Protein 5LKB (pdb70)

Secondary structure (DSSP, 8-state):
----PPPPS-B----TT-SS----TTSEEEEE-TT-HHHHHHHHHHHHTT-TTTSEEEE--S---TT--B----HHHHTSTTTT----TT--TT---BTTTB---TTT--SBHHHHHHHH-TT--S--PSPEEEETTTTEEEE--HHHHHHHHHSGGGGGGS-HHHHH--SS-TTTHHHHHHHHHHHIIIIITHHHHHHT--SHHHHHHHHHHHHHHHHHHHHHHHHHHHHHHHHH-TT-HHHHHTT--SSTTS--HHHHHHHHHHHHIIIIIHHHS---SS-HHHH-HHHHHHHHHHHHH-HHHHTT--HHHHHHHHHHH-TTTSTT------SSSSS-----/----PPPPS-B----TT-SS----TTSEEEEE-SS-HHHHHHHHHHHHTT-TTTSEEEE--S--BTTB-B----TTTTSTTTT-------TT--TT---BTTTB---TTT--SBHHHHHHHH-TT--S--PSPEEEETTTTEEEE--HHHHHHHHHSSTTGGGS-HHHHH--SS-GGGHHHHHHHHHHHIIIIITHHHHHHT-SSHHHHHHHHHHHHHHHHHHHHHHHHHHHHHHHHH-TT-HHHHHTT--SSTTS--HHHHHHHHHHHHIIIIIHHHS---SS-HHHH-HHHHHHHHHHHHH-HHHHTT--HHHHHHHHHHH-TTTSTT------SSSSS---

Radius of gyration: 29.5 Å; Cα contacts (8 Å, |Δi|>4): 1293; chains: 2; bounding box: 71×53×91 Å

InterPro domains:
  IPR004045 Glutathione S-transferase, N-terminal [PF13409] (45-183)
  IPR010987 Glutathione S-transferase, C-terminal-like [PS50405] (201-353)
  IPR016639 Glutathione S-transferase Omega/GSH [PIRSF015753] (3-369)
  IPR016639 Glutathione S-transferase Omega/GSH [PTHR32419] (2-366)
  IPR036249 Thioredoxin-like superfamily [SSF52833] (29-183)
  IPR036282 Glutathione S-transferase, C-terminal domain superfamily [SSF47616] (194-352)
  IPR047047 Glutathione S-transferases Omega-like, C-terminal [cd03190] (201-363)

GO terms:
  GO:0005737 cytoplasm (C, IDA)
  GO:0004364 glutathione transferase activity (F, IDA)
  GO:0006749 glutathione metabolic process (P, IDA)
  GO:0005737 cytoplasm (C, HDA)
  GO:0045174 glutathione dehydrogenase (ascorbate) activity (F, EXP)

Solvent-accessible surface area: 28606 Å² total; per-residue (Å²): 60,71,47,190,79,55,122,18,65,28,107,88,68,6,27,126,161,20,106,96,20,88,13,30,118,60,21,1,12,0,0,0,0,1,0,11,3,28,0,0,4,0,0,0,1,0,16,30,7,20,4,31,56,2,0,2,1,1,0,0,0,1,26,40,50,179,149,10,18,36,12,20,140,161,112,144,63,66,60,50,42,8,1,11,17,203,106,17,6,135,25,114,51,99,16,138,100,91,11,37,1,0,6,48,2,33,62,67,52,53,125,51,0,13,48,0,0,103,103,24,51,92,148,15,110,42,158,46,37,9,2,0,0,0,0,41,124,61,58,33,5,1,0,5,36,5,30,49,0,2,70,9,2,19,47,86,11,4,29,103,62,26,107,112,122,66,94,180,47,65,4,17,21,91,165,23,94,99,92,0,55,96,12,8,68,68,2,65,71,2,0,3,9,0,0,17,40,2,9,55,6,71,124,17,86,38,2,14,71,33,0,64,42,0,7,91,22,0,79,94,0,24,125,54,0,37,63,48,22,62,161,15,82,88,126,53,31,104,177,46,46,153,114,0,13,45,36,0,4,4,8,26,89,70,27,0,4,1,0,1,21,0,0,2,2,5,3,0,0,11,9,2,0,28,19,2,0,22,0,9,22,36,22,4,28,46,31,12,85,50,0,12,18,1,2,31,5,0,22,78,92,59,96,12,0,76,118,1,16,26,22,80,4,0,4,1,11,1,4,21,17,29,90,161,24,8,41,67,19,10,2,5,20,0,21,101,64,45,20,80,79,36,152,150,55,71,50,186,72,61,116,18,64,29,104,85,65,4,29,129,147,23,110,88,18,91,17,30,126,57,20,1,10,0,0,0,0,1,0,11,3,26,0,0,4,0,0,0,2,0,16,29,6,24,2,29,61,3,0,1,1,1,0,0,0,1,25,52,37,150,130,12,18,36,9,14,140,139,150,80,84,52,24,39,4,1,4,6,133,80,44,255,113,19,14,138,26,148,52,90,17,129,76,115,23,35,0,0,6,53,2,33,61,68,49,54,120,51,0,14,48,0,0,100,103,24,50,101,154,15,113,43,180,50,45,10,2,0,0,0,0,41,118,62,56,31,4,0,1,4,36,5,31,54,0,2,77,10,2,20,45,82,9,3,36,111,61,22,86,112,107,59,94,167,46,66,4,17,13,81,153,21,85,115,92,0,56,91,8,8,68,53,1,64,73,3,0,3,10,0,0,17,41,2,10,58,4,88,106,15,61,34,2,16,72,32,0,65,41,0,8,93,20,0,78,94,0,24,126,54,0,29,52,52,18,59,126,15,93,92,130,68,33,78,178,56,94,157,124,0,14,46,40,0,3,4,6,21,82,74,26,0,4,1,0,0,23,0,0,1,1,6,3,0,0,11,7,3,0,29,19,1,0,20,0,8,23,36,21,4,28,45,31,11,84,52,0,14,14,0,2,39,4,0,24,79,86,59,96,10,0,78,112,1,13,7,20,46,3,0,5,0,12,1,3,21,16,28,90,130,22,8,41,75,17,11,3,5,20,1,21,102,64,44,19,80,93,89

Organism: Saccharomyces cerevisiae (strain ATCC 204508 / S288c) (NCBI:txid559292)

Nearest PDB structures (foldseek):
  5lkb-assembly1_A  TM=1.003E+00  e=1.007E-66  Saccharomyces cerevisiae S288C
  5lkd-assembly1_A  TM=9.996E-01  e=3.266E-63  Saccharomyces cerevisiae S288C
  5lkb-assembly1_B  TM=9.990E-01  e=5.357E-63  Saccharomyces cerevisiae S288C
  5lkd-assembly1_B  TM=9.986E-01  e=3.136E-61  Saccharomyces cerevisiae S288C
  3ppu-assembly1_A  TM=9.639E-01  e=4.263E-34  Phanerodontia chrysosporium

CATH classification: 1.20.1050.10

B-factor: mean 24.26, std 9.29, range [8.03, 75.11]

Structure (mmCIF, N/CA/C/O backbone):
data_5LKB
#
_entry.id   5LKB
#
_cell.length_a   55.510
_cell.length_b   82.960
_cell.length_c   80.650
_cell.angle_alpha   90.00
_cell.angle_beta   95.13
_cell.angle_gamma   90.00
#
_symmetry.space_group_name_H-M   'P 1 21 1'
#
loop_
_entity.id
_entity.type
_entity.pdbx_description
1 polymer 'Glutathione S-transferase omega-like 2'
2 non-polymer GLYCEROL
3 water water
#
loop_
_atom_site.group_PDB
_atom_site.id
_atom_site.type_symbol
_atom_site.label_atom_id
_atom_site.label_alt_id
_atom_site.label_comp_id
_atom_site.label_asym_id
_atom_site.label_entity_id
_atom_site.label_seq_id
_atom_site.pdbx_PDB_ins_code
_atom_site.Cartn_x
_atom_site.Cartn_y
_atom_site.Cartn_z
_atom_site.occupancy
_atom_site.B_iso_or_equiv
_atom_site.auth_seq_id
_atom_site.auth_comp_id
_atom_site.auth_asym_id
_atom_site.auth_atom_id
_atom_site.pdbx_PDB_model_num
ATOM 1 N N . GLY A 1 11 ? 14.987 46.394 52.471 1.00 30.42 11 GLY A N 1
ATOM 2 C CA . GLY A 1 11 ? 15.993 46.981 53.365 1.00 30.03 11 GLY A CA 1
ATOM 3 C C . GLY A 1 11 ? 17.394 46.389 53.224 1.00 28.90 11 GLY A C 1
ATOM 4 O O . GLY A 1 11 ? 18.235 46.487 54.130 1.00 25.18 11 GLY A O 1
ATOM 7 N N . ALA A 1 12 ? 17.676 45.767 52.090 1.00 24.81 12 ALA A N 1
ATOM 8 C CA . ALA A 1 12 ? 18.978 45.183 51.831 1.00 23.93 12 ALA A CA 1
ATOM 9 C C . ALA A 1 12 ? 19.878 46.156 51.064 1.00 25.86 12 ALA A C 1
ATOM 10 O O . ALA A 1 12 ? 19.417 47.021 50.307 1.00 26.73 12 ALA A O 1
ATOM 17 N N . PHE A 1 13 ? 21.180 46.017 51.301 1.00 20.20 13 PHE A N 1
ATOM 18 C CA . PHE A 1 13 ? 22.204 46.815 50.639 1.00 25.00 13 PHE A CA 1
ATOM 19 C C . PHE A 1 13 ? 22.688 46.072 49.406 1.00 20.54 13 PHE A C 1
ATOM 20 O O . PHE A 1 13 ? 23.120 44.909 49.498 1.00 19.17 13 PHE A O 1
ATOM 37 N N . LYS A 1 14 ? 22.595 46.742 48.243 1.00 20.36 14 LYS A N 1
ATOM 38 C CA . LYS A 1 14 ? 22.965 46.155 46.945 1.00 24.56 14 LYS A CA 1
ATOM 39 C C . LYS A 1 14 ? 24.097 47.014 46.391 1.00 21.57 14 LYS A C 1
ATOM 40 O O . LYS A 1 14 ? 23.865 48.109 45.879 1.00 25.48 14 LYS A O 1
ATOM 59 N N . ARG A 1 15 ? 25.330 46.545 46.559 1.00 20.64 15 ARG A N 1
ATOM 60 C CA . ARG A 1 15 ? 26.483 47.289 46.083 1.00 20.57 15 ARG A CA 1
ATOM 61 C C . ARG A 1 15 ? 26.383 47.414 44.556 1.00 21.81 15 ARG A C 1
ATOM 62 O O . ARG A 1 15 ? 26.113 46.428 43.868 1.00 22.33 15 ARG A O 1
ATOM 83 N N . GLN A 1 16 ? 26.617 48.625 44.062 1.00 20.55 16 GLN A N 1
ATOM 84 C CA . GLN A 1 16 ? 26.624 48.865 42.613 1.00 21.47 16 GLN A CA 1
ATOM 85 C C . GLN A 1 16 ? 27.819 48.195 41.950 1.00 24.50 16 GLN A C 1
ATOM 86 O O . GLN A 1 16 ? 28.895 48.052 42.531 1.00 21.37 16 GLN A O 1
ATOM 100 N N . VAL A 1 17 ? 27.652 47.816 40.680 1.00 21.00 17 VAL A N 1
ATOM 101 C CA . VAL A 1 17 ? 28.759 47.307 39.891 1.00 22.14 17 VAL A CA 1
ATOM 102 C C . VAL A 1 17 ? 29.595 48.500 39.450 1.00 19.33 17 VAL A C 1
ATOM 103 O O . VAL A 1 17 ? 29.067 49.532 38.999 1.00 25.77 17 VAL A O 1
ATOM 116 N N . SER A 1 18 ? 30.916 48.371 39.588 1.00 17.71 18 SER A N 1
ATOM 117 C CA A SER A 1 18 ? 31.808 49.431 39.146 0.60 20.33 18 SER A CA 1
ATOM 118 C CA B SER A 1 18 ? 31.814 49.427 39.147 0.40 20.35 18 SER A CA 1
ATOM 119 C C . SER A 1 18 ? 31.820 49.534 37.623 1.00 19.40 18 SER A C 1
ATOM 120 O O . SER A 1 18 ? 31.851 48.523 36.913 1.00 24.53 18 SER A O 1
ATOM 135 N N . SER A 1 19 ? 31.879 50.777 37.151 1.00 19.78 19 SER A N 1
ATOM 136 C CA . SER A 1 19 ? 31.698 51.093 35.745 1.00 21.96 19 SER A CA 1
ATOM 137 C C . SER A 1 19 ? 32.984 51.163 34.957 1.00 22.61 19 SER A C 1
ATOM 138 O O . SER A 1 19 ? 32.919 50.999 33.737 1.00 23.37 19 SER A O 1
ATOM 146 N N . PHE A 1 20 ? 34.146 51.381 35.561 1.00 20.77 20 PHE A N 1
ATOM 147 C CA . PHE A 1 20 ? 35.388 51.592 34.819 1.00 15.96 20 PHE A CA 1
ATOM 148 C C . PHE A 1 20 ? 36.240 50.347 35.006 1.00 19.18 20 PHE A C 1
ATOM 149 O O . PHE A 1 20 ? 36.738 50.075 36.104 1.00 17.36 20 PHE A O 1
ATOM 166 N N . ARG A 1 21 ? 36.474 49.609 33.935 1.00 17.07 21 ARG A N 1
ATOM 167 C CA . ARG A 1 21 ? 36.991 48.268 34.041 1.00 15.09 21 ARG A CA 1
ATOM 168 C C . ARG A 1 21 ? 38.119 47.989 33.052 1.00 14.61 21 ARG A C 1
ATOM 169 O O . ARG A 1 21 ? 38.448 46.820 32.807 1.00 17.11 21 ARG A O 1
ATOM 190 N N . GLU A 1 22 ? 38.791 49.038 32.628 1.00 18.42 22 GLU A N 1
ATOM 191 C CA . GLU A 1 22 ? 39.885 48.889 31.665 1.00 20.29 22 GLU A CA 1
ATOM 192 C C . GLU A 1 22 ? 41.197 48.502 32.335 1.00 20.77 22 GLU A C 1
ATOM 193 O O . GLU A 1 22 ? 41.308 48.407 33.574 1.00 19.67 22 GLU A O 1
ATOM 205 N N . THR A 1 23 ? 42.210 48.232 31.527 1.00 18.17 23 THR A N 1
ATOM 206 C CA A THR A 1 23 ? 43.506 47.750 31.976 0.46 20.62 23 THR A CA 1
ATOM 207 C CA B THR A 1 23 ? 43.504 47.783 32.010 0.54 20.63 23 THR A CA 1
ATOM 208 C C . THR A 1 23 ? 44.596 48.631 31.381 1.00 20.55 23 THR A C 1
ATOM 209 O O . THR A 1 23 ? 44.322 49.527 30.585 1.00 19.77 23 THR A O 1
ATOM 230 N N . ILE A 1 24 ? 45.813 48.389 31.839 1.00 22.49 24 ILE A N 1
ATOM 231 C CA . ILE A 1 24 ? 47.019 49.087 31.397 1.00 23.57 24 ILE A CA 1
ATOM 232 C C . ILE A 1 24 ? 47.987 48.018 30.918 1.00 20.34 24 ILE A C 1
ATOM 233 O O . ILE A 1 24 ? 48.237 47.040 31.629 1.00 23.11 24 ILE A O 1
ATOM 249 N N . SER A 1 25 ? 48.505 48.152 29.673 1.00 21.52 25 SER A N 1
ATOM 250 C CA . SER A 1 25 ? 49.463 47.147 29.206 1.00 25.92 25 SER A CA 1
ATOM 251 C C . SER A 1 25 ? 50.236 47.725 28.033 1.00 22.35 25 SER A C 1
ATOM 252 O O . SER A 1 25 ? 49.838 48.733 27.455 1.00 22.87 25 SER A O 1
ATOM 260 N N . LYS A 1 26 ? 51.346 47.063 27.708 1.00 31.31 26 LYS A N 1
ATOM 261 C CA . LYS A 1 26 ? 52.198 47.502 26.603 1.00 30.14 26 LYS A CA 1
ATOM 262 C C . LYS A 1 26 ? 51.468 47.414 25.257 1.00 31.05 26 LYS A C 1
ATOM 263 O O . LYS A 1 26 ? 51.613 48.302 24.393 1.00 31.37 26 LYS A O 1
ATOM 282 N N . GLN A 1 27 ? 50.627 46.386 25.086 1.00 28.45 27 GLN A N 1
ATOM 283 C CA . GLN A 1 27 ? 49.864 46.212 23.842 1.00 35.13 27 GLN A CA 1
ATOM 284 C C . GLN A 1 27 ? 48.604 47.078 23.776 1.00 33.10 27 GLN A C 1
ATOM 285 O O . GLN A 1 27 ? 47.966 47.149 22.714 1.00 34.01 27 GLN A O 1
ATOM 299 N N . HIS A 1 28 ? 48.217 47.747 24.871 1.00 27.89 28 HIS A N 1
ATOM 300 C CA . HIS A 1 28 ? 46.960 48.468 24.882 1.00 24.55 28 HIS A CA 1
ATOM 301 C C . HIS A 1 28 ? 47.013 49.669 23.928 1.00 25.65 28 HIS A C 1
ATOM 302 O O . HIS A 1 28 ? 47.981 50.432 23.906 1.00 23.83 28 HIS A O 1
ATOM 316 N N . PRO A 1 29 ? 45.967 49.890 23.147 1.00 26.08 29 PRO A N 1
ATOM 317 C CA . PRO A 1 29 ? 45.979 51.036 22.219 1.00 26.34 29 PRO A CA 1
ATOM 318 C C . PRO A 1 29 ? 46.001 52.351 22.911 1.00 25.98 29 PRO A C 1
ATOM 319 O O . PRO A 1 29 ? 46.431 53.335 22.332 1.00 29.56 29 PRO A O 1
ATOM 330 N N . ILE A 1 30 ? 45.570 52.437 24.178 1.00 22.44 30 ILE A N 1
ATOM 331 C CA . ILE A 1 30 ? 45.329 53.725 24.802 1.00 22.14 30 ILE A CA 1
ATOM 332 C C . ILE A 1 30 ? 46.127 53.872 26.100 1.00 24.75 30 ILE A C 1
ATOM 333 O O . ILE A 1 30 ? 46.782 54.891 26.317 1.00 25.51 30 ILE A O 1
ATOM 349 N N . TYR A 1 31 ? 46.128 52.837 26.952 1.00 21.61 31 TYR A N 1
ATOM 350 C CA . TYR A 1 31 ? 46.641 52.980 28.321 1.00 20.29 31 TYR A CA 1
ATOM 351 C C . TYR A 1 31 ? 47.898 52.133 28.422 1.00 19.00 31 TYR A C 1
ATOM 352 O O . TYR A 1 31 ? 47.853 50.927 28.729 1.00 19.59 31 TYR A O 1
ATOM 370 N N . LYS A 1 32 ? 49.096 52.766 28.009 1.00 23.51 32 LYS A N 1
ATOM 371 C CA . LYS A 1 32 ? 50.310 52.011 28.090 1.00 20.09 32 LYS A CA 1
ATOM 372 C C . LYS A 1 32 ? 51.077 52.347 29.371 1.00 19.89 32 LYS A C 1
ATOM 373 O O . LYS A 1 32 ? 50.899 53.414 29.961 1.00 21.86 32 LYS A O 1
ATOM 392 N N . PRO A 1 33 ? 51.907 51.469 29.874 1.00 21.48 33 PRO A N 1
ATOM 393 C CA . PRO A 1 33 ? 52.572 51.781 31.136 1.00 22.27 33 PRO A CA 1
ATOM 394 C C . PRO A 1 33 ? 53.625 52.868 30.955 1.00 22.74 33 PRO A C 1
ATOM 395 O O . PRO A 1 33 ? 54.311 52.979 29.918 1.00 23.66 33 PRO A O 1
ATOM 406 N N . ALA A 1 34 ? 53.754 53.695 31.983 1.00 24.29 34 ALA A N 1
ATOM 407 C CA . ALA A 1 34 ? 54.787 54.715 32.080 1.00 20.73 34 ALA A CA 1
ATOM 408 C C . ALA A 1 34 ? 54.880 55.197 33.523 1.00 25.88 34 ALA A C 1
ATOM 409 O O . ALA A 1 34 ? 53.905 55.099 34.300 1.00 21.93 34 ALA A O 1
ATOM 416 N N . LYS A 1 35 ? 56.019 55.778 33.871 1.00 25.40 35 LYS A N 1
ATOM 417 C CA . LYS A 1 35 ? 56.129 56.553 35.101 1.00 25.48 35 LYS A CA 1
ATOM 418 C C . LYS A 1 35 ? 55.465 57.896 34.898 1.00 25.06 35 LYS A C 1
ATOM 419 O O . LYS A 1 35 ? 55.349 58.380 33.773 1.00 28.22 35 LYS A O 1
ATOM 438 N N . GLY A 1 36 ? 54.971 58.481 35.993 1.00 23.32 36 GLY A N 1
ATOM 439 C CA . GLY A 1 36 ? 54.432 59.811 35.922 1.00 23.32 36 GLY A CA 1
ATOM 440 C C . GLY A 1 36 ? 53.123 59.996 35.198 1.00 26.22 36 GLY A C 1
ATOM 441 O O . GLY A 1 36 ? 52.740 61.139 34.924 1.00 31.78 36 GLY A O 1
ATOM 445 N N . ARG A 1 37 ? 52.425 58.928 34.846 1.00 24.38 37 ARG A N 1
ATOM 446 C CA . ARG A 1 37 ? 51.233 59.043 34.016 1.00 22.49 37 ARG A CA 1
ATOM 447 C C . ARG A 1 37 ? 49.947 58.731 34.785 1.00 20.39 37 ARG A C 1
ATOM 448 O O . ARG A 1 37 ? 48.891 59.318 34.510 1.00 20.73 37 ARG A O 1
ATOM 469 N N . TYR A 1 38 ? 49.992 57.731 35.675 1.00 21.15 38 TYR A N 1
ATOM 470 C CA . TYR A 1 38 ? 48.797 57.289 36.399 1.00 20.48 38 TYR A CA 1
ATOM 471 C C . TYR A 1 38 ? 48.832 57.733 37.855 1.00 23.16 38 TYR A C 1
ATOM 472 O O . TYR A 1 38 ? 49.895 57.921 38.451 1.00 21.47 38 TYR A O 1
ATOM 490 N N . TRP A 1 39 ? 47.633 57.827 38.429 1.00 21.13 39 TRP A N 1
ATOM 491 C CA . TRP A 1 39 ? 47.445 58.329 39.775 1.00 18.70 39 TRP A CA 1
ATOM 492 C C . TRP A 1 39 ? 46.405 57.448 40.458 1.00 17.65 39 TRP A C 1
ATOM 493 O O . TRP A 1 39 ? 45.517 56.887 39.824 1.00 17.81 39 TRP A O 1
ATOM 514 N N . LEU A 1 40 ? 46.560 57.302 41.757 1.00 19.66 40 LEU A N 1
ATOM 515 C CA . LEU A 1 40 ? 45.692 56.467 42.568 1.00 18.57 40 LEU A CA 1
ATOM 516 C C . LEU A 1 40 ? 45.057 57.378 43.605 1.00 16.42 40 LEU A C 1
ATOM 517 O O . LEU A 1 40 ? 45.750 57.869 44.512 1.00 17.15 40 LEU A O 1
ATOM 533 N N . TYR A 1 41 ? 43.731 57.592 43.507 1.00 16.60 41 TYR A N 1
ATOM 534 C CA . TYR A 1 41 ? 42.975 58.398 44.465 1.00 16.99 41 TYR A CA 1
ATOM 535 C C . TYR A 1 41 ? 42.230 57.448 45.402 1.00 19.63 41 TYR A C 1
ATOM 536 O O . TYR A 1 41 ? 41.522 56.558 44.943 1.00 17.77 41 TYR A O 1
ATOM 554 N N . VAL A 1 42 ? 42.408 57.639 46.719 1.00 16.22 42 VAL A N 1
ATOM 555 C CA . VAL A 1 42 ? 41.895 56.705 47.710 1.00 18.21 42 VAL A CA 1
ATOM 556 C C . VAL A 1 42 ? 41.282 57.470 48.861 1.00 17.23 42 VAL A C 1
ATOM 557 O O . VAL A 1 42 ? 41.476 58.676 49.020 1.00 16.58 42 VAL A O 1
ATOM 570 N N . SER A 1 43 ? 40.521 56.729 49.676 1.00 15.63 43 SER A N 1
ATOM 571 C CA . SER A 1 43 ? 40.334 57.055 51.090 1.00 15.07 43 SER A CA 1
ATOM 572 C C . SER A 1 43 ? 41.080 56.037 51.918 1.00 14.40 43 SER A C 1
ATOM 573 O O . SER A 1 43 ? 41.034 54.856 51.635 1.00 16.63 43 SER A O 1
ATOM 581 N N . LEU A 1 44 ? 41.773 56.497 52.979 1.00 14.82 44 LEU A N 1
ATOM 582 C CA . LEU A 1 44 ? 42.364 55.559 53.940 1.00 15.73 44 LEU A CA 1
ATOM 583 C C . LEU A 1 44 ? 41.324 54.847 54.813 1.00 14.38 44 LEU A C 1
ATOM 584 O O . LEU A 1 44 ? 41.651 53.792 55.364 1.00 15.62 44 LEU A O 1
ATOM 600 N N . ALA A 1 45 ? 40.085 55.287 54.820 1.00 14.42 45 ALA A N 1
ATOM 601 C CA . ALA A 1 45 ? 39.048 54.604 55.598 1.00 14.46 45 ALA A CA 1
ATOM 602 C C . ALA A 1 45 ? 38.508 53.373 54.871 1.00 14.65 45 ALA A C 1
ATOM 603 O O . ALA A 1 45 ? 37.983 52.435 55.511 1.00 16.13 45 ALA A O 1
ATOM 610 N N . CYS A 1 46 ? 38.611 53.385 53.506 1.00 15.35 46 CYS A N 1
ATOM 611 C CA . CYS A 1 46 ? 37.903 52.425 52.671 1.00 17.45 46 CYS A CA 1
ATOM 612 C C . CYS A 1 46 ? 38.710 51.146 52.553 1.00 15.79 46 CYS A C 1
ATOM 613 O O . CYS A 1 46 ? 39.862 51.205 52.114 1.00 14.76 46 CYS A O 1
ATOM 621 N N . PRO A 1 47 ? 38.137 49.967 52.834 1.00 12.04 47 PRO A N 1
ATOM 622 C CA . PRO A 1 47 ? 38.891 48.722 52.736 1.00 12.17 47 PRO A CA 1
ATOM 623 C C . PRO A 1 47 ? 39.166 48.304 51.294 1.00 13.71 47 PRO A C 1
ATOM 624 O O . PRO A 1 47 ? 40.070 47.495 51.047 1.00 14.72 47 PRO A O 1
ATOM 635 N N . TRP A 1 48 ? 38.323 48.776 50.381 1.00 14.22 48 TRP A N 1
ATOM 636 C CA . TRP A 1 48 ? 38.513 48.485 48.959 1.00 12.96 48 TRP A CA 1
ATOM 637 C C . TRP A 1 48 ? 39.727 49.253 48.458 1.00 13.05 48 TRP A C 1
ATOM 638 O O . TRP A 1 48 ? 40.646 48.679 47.833 1.00 15.69 48 TRP A O 1
ATOM 659 N N . ALA A 1 49 ? 39.744 50.565 48.721 1.00 15.10 49 ALA A N 1
ATOM 660 C CA . ALA A 1 49 ? 40.905 51.381 48.359 1.00 14.48 49 ALA A CA 1
ATOM 661 C C . ALA A 1 49 ? 42.153 50.924 49.093 1.00 15.24 49 ALA A C 1
ATOM 662 O O . ALA A 1 49 ? 43.265 50.971 48.561 1.00 14.93 49 ALA A O 1
ATOM 669 N N . HIS A 1 50 ? 42.003 50.463 50.343 1.00 12.66 50 HIS A N 1
ATOM 670 C CA . HIS A 1 50 ? 43.144 50.011 51.101 1.00 12.97 50 HIS A CA 1
ATOM 671 C C . HIS A 1 50 ? 43.861 48.875 50.362 1.00 13.83 50 HIS A C 1
ATOM 672 O O . HIS A 1 50 ? 45.053 48.765 50.423 1.00 14.38 50 HIS A O 1
ATOM 686 N N . ARG A 1 51 ? 43.123 47.998 49.677 1.00 15.21 51 ARG A N 1
ATOM 687 C CA . ARG A 1 51 ? 43.746 46.913 48.932 1.00 14.45 51 ARG A CA 1
ATOM 688 C C . ARG A 1 51 ? 44.770 47.462 47.989 1.00 14.59 51 ARG A C 1
ATOM 689 O O . ARG A 1 51 ? 45.837 46.882 47.858 1.00 15.61 51 ARG A O 1
ATOM 710 N N . THR A 1 52 ? 44.441 48.572 47.353 1.00 14.07 52 THR A N 1
ATOM 711 C CA . THR A 1 52 ? 45.319 49.115 46.321 1.00 15.29 52 THR A CA 1
ATOM 712 C C . THR A 1 52 ? 46.547 49.776 46.921 1.00 15.56 52 THR A C 1
ATOM 713 O O . THR A 1 52 ? 47.612 49.753 46.293 1.00 15.18 52 THR A O 1
ATOM 724 N N . LEU A 1 53 ? 46.432 50.400 48.109 1.00 14.94 53 LEU A N 1
ATOM 725 C CA . LEU A 1 53 ? 47.589 50.986 48.764 1.00 15.57 53 LEU A CA 1
ATOM 726 C C . LEU A 1 53 ? 48.577 49.907 49.177 1.00 16.16 53 LEU A C 1
ATOM 727 O O . LEU A 1 53 ? 49.788 50.063 48.975 1.00 14.96 53 LEU A O 1
ATOM 743 N N . ILE A 1 54 ? 48.093 48.808 49.746 1.00 14.19 54 ILE A N 1
ATOM 744 C CA . ILE A 1 54 ? 48.958 47.723 50.171 1.00 14.03 54 ILE A CA 1
ATOM 745 C C . ILE A 1 54 ? 49.708 47.166 48.950 1.00 14.57 54 ILE A C 1
ATOM 746 O O . ILE A 1 54 ? 50.924 46.934 48.977 1.00 15.47 54 ILE A O 1
ATOM 762 N N . THR A 1 55 ? 48.969 46.932 47.876 1.00 14.55 55 THR A N 1
ATOM 763 C CA . THR A 1 55 ? 49.546 46.326 46.683 1.00 15.68 55 THR A CA 1
ATOM 764 C C . THR A 1 55 ? 50.534 47.277 46.020 1.00 18.04 55 THR A C 1
ATOM 765 O O . THR A 1 55 ? 51.621 46.847 45.606 1.00 17.55 55 THR A O 1
ATOM 776 N N . ARG A 1 56 ? 50.202 48.560 45.946 1.00 15.96 56 ARG A N 1
ATOM 777 C CA . ARG A 1 56 ? 51.132 49.569 45.461 1.00 16.13 56 ARG A CA 1
ATOM 778 C C . ARG A 1 56 ? 52.457 49.531 46.214 1.00 18.51 56 ARG A C 1
ATOM 779 O O . ARG A 1 56 ? 53.548 49.643 45.622 1.00 17.34 56 ARG A O 1
ATOM 800 N N . ALA A 1 57 ? 52.408 49.423 47.532 1.00 15.99 57 ALA A N 1
ATOM 801 C CA . ALA A 1 57 ? 53.650 49.351 48.294 1.00 14.31 57 ALA A CA 1
ATOM 802 C C . ALA A 1 57 ? 54.411 48.057 48.030 1.00 19.56 57 ALA A C 1
ATOM 803 O O . ALA A 1 57 ? 55.637 48.094 47.803 1.00 19.13 57 ALA A O 1
ATOM 810 N N . LEU A 1 58 ? 53.740 46.915 48.086 1.00 17.30 58 LEU A N 1
ATOM 811 C CA . LEU A 1 58 ? 54.385 45.609 48.001 1.00 18.54 58 LEU A CA 1
ATOM 812 C C . LEU A 1 58 ? 55.046 45.450 46.636 1.00 19.99 58 LEU A C 1
ATOM 813 O O . LEU A 1 58 ? 56.090 44.800 46.502 1.00 22.74 58 LEU A O 1
ATOM 829 N N . LYS A 1 59 ? 54.435 46.027 45.613 1.00 18.18 59 LYS A N 1
ATOM 830 C CA . LYS A 1 59 ? 54.989 45.892 44.269 1.00 18.16 59 LYS A CA 1
ATOM 831 C C . LYS A 1 59 ? 55.963 47.010 43.936 1.00 21.87 59 LYS A C 1
ATOM 832 O O . LYS A 1 59 ? 56.439 47.066 42.780 1.00 22.18 59 LYS A O 1
ATOM 851 N N . GLY A 1 60 ? 56.288 47.890 44.896 1.00 17.89 60 GLY A N 1
ATOM 852 C CA . GLY A 1 60 ? 57.324 48.893 44.675 1.00 19.13 60 GLY A CA 1
ATOM 853 C C . GLY A 1 60 ? 56.981 50.001 43.717 1.00 21.34 60 GLY A C 1
ATOM 854 O O . GLY A 1 60 ? 57.857 50.461 42.963 1.00 21.86 60 GLY A O 1
ATOM 858 N N . LEU A 1 61 ? 55.730 50.417 43.670 1.00 17.57 61 LEU A N 1
ATOM 859 C CA . LEU A 1 61 ? 55.193 51.346 42.705 1.00 17.36 61 LEU A CA 1
ATOM 860 C C . LEU A 1 61 ? 54.888 52.721 43.281 1.00 16.66 61 LEU A C 1
ATOM 861 O O . LEU A 1 61 ? 54.226 53.531 42.625 1.00 17.45 61 LEU A O 1
ATOM 877 N N . THR A 1 62 ? 55.394 53.053 44.459 1.00 20.23 62 THR A N 1
ATOM 878 C CA . THR A 1 62 ? 55.015 54.329 45.070 1.00 22.54 62 THR A CA 1
ATOM 879 C C . THR A 1 62 ? 55.580 55.534 44.328 1.00 19.92 62 THR A C 1
ATOM 880 O O . THR A 1 62 ? 54.937 56.586 44.307 1.00 21.80 62 THR A O 1
ATOM 891 N N . SER A 1 63 ? 56.750 55.389 43.690 1.00 23.81 63 SER A N 1
ATOM 892 C CA . SER A 1 63 ? 57.295 56.480 42.904 1.00 26.72 63 SER A CA 1
ATOM 893 C C . SER A 1 63 ? 56.845 56.443 41.453 1.00 26.68 63 SER A C 1
ATOM 894 O O . SER A 1 63 ? 57.183 57.355 40.701 1.00 27.35 63 SER A O 1
ATOM 902 N N . VAL A 1 64 ? 56.139 55.400 41.049 1.00 20.86 64 VAL A N 1
ATOM 903 C CA . VAL A 1 64 ? 55.660 55.240 39.684 1.00 20.77 64 VAL A CA 1
ATOM 904 C C . VAL A 1 64 ? 54.254 55.776 39.531 1.00 20.97 64 VAL A C 1
ATOM 905 O O . VAL A 1 64 ? 53.885 56.362 38.507 1.00 20.02 64 VAL A O 1
ATOM 918 N N . ILE A 1 65 ? 53.455 55.601 40.589 1.00 20.16 65 ILE A N 1
ATOM 919 C CA . ILE A 1 65 ? 52.054 55.957 40.590 1.00 24.82 65 ILE A CA 1
ATOM 920 C C . ILE A 1 65 ? 51.817 56.829 41.816 1.00 18.84 65 ILE A C 1
ATOM 921 O O . ILE A 1 65 ? 51.916 56.340 42.949 1.00 20.64 65 ILE A O 1
ATOM 937 N N . GLY A 1 66 ? 51.534 58.116 41.615 1.00 19.22 66 GLY A N 1
ATOM 938 C CA . GLY A 1 66 ? 51.302 59.013 42.743 1.00 20.56 66 GLY A CA 1
ATOM 939 C C . GLY A 1 66 ? 50.035 58.652 43.445 1.00 19.79 66 GLY A C 1
ATOM 940 O O . GLY A 1 66 ? 49.180 57.993 42.868 1.00 19.04 66 GLY A O 1
ATOM 944 N N . CYS A 1 67 ? 49.846 59.193 44.659 1.00 18.47 67 CYS A N 1
ATOM 945 C CA . CYS A 1 67 ? 48.613 58.948 45.399 1.00 17.99 67 CYS A CA 1
ATOM 946 C C . CYS A 1 67 ? 48.124 60.218 46.084 1.00 17.81 67 CYS A C 1
ATOM 947 O O . CYS A 1 67 ? 48.943 61.001 46.584 1.00 21.05 67 CYS A O 1
ATOM 955 N N . SER A 1 68 ? 46.809 60.384 46.124 1.00 17.75 68 SER A N 1
ATOM 956 C CA . SER A 1 68 ? 46.162 61.476 46.810 1.00 19.23 68 SER A CA 1
ATOM 957 C C . SER A 1 68 ? 45.026 60.876 47.626 1.00 17.95 68 SER A C 1
ATOM 958 O O . SER A 1 68 ? 44.481 59.829 47.253 1.00 18.07 68 SER A O 1
ATOM 966 N N . VAL A 1 69 ? 44.648 61.551 48.710 1.00 18.34 69 VAL A N 1
ATOM 967 C CA . VAL A 1 69 ? 43.744 60.969 49.726 1.00 18.44 69 VAL A CA 1
ATOM 968 C C . VAL A 1 69 ? 42.580 61.924 49.996 1.00 16.74 69 VAL A C 1
ATOM 969 O O . VAL A 1 69 ? 42.785 63.083 50.382 1.00 18.75 69 VAL A O 1
ATOM 982 N N . VAL A 1 70 ? 41.349 61.436 49.813 1.00 16.39 70 VAL A N 1
ATOM 983 C CA . VAL A 1 70 ? 40.170 62.197 50.159 1.00 17.71 70 VAL A CA 1
ATOM 984 C C . VAL A 1 70 ? 39.985 62.273 51.676 1.00 17.46 70 VAL A C 1
ATOM 985 O O . VAL A 1 70 ? 40.547 61.472 52.426 1.00 18.45 70 VAL A O 1
ATOM 998 N N . HIS A 1 71 ? 39.153 63.221 52.085 1.00 16.43 71 HIS A N 1
ATOM 999 C CA . HIS A 1 71 ? 38.748 63.392 53.479 1.00 18.10 71 HIS A CA 1
ATOM 1000 C C . HIS A 1 71 ? 38.012 62.150 53.928 1.00 16.89 71 HIS A C 1
ATOM 1001 O O . HIS A 1 71 ? 37.320 61.488 53.152 1.00 17.51 71 HIS A O 1
ATOM 1015 N N . TRP A 1 72 ? 38.169 61.827 55.224 1.00 17.08 72 TRP A N 1
ATOM 1016 C CA . TRP A 1 72 ? 37.443 60.701 55.808 1.00 16.00 72 TRP A CA 1
ATOM 1017 C C . TRP A 1 72 ? 35.947 60.944 55.944 1.00 17.48 72 TRP A C 1
ATOM 1018 O O . TRP A 1 72 ? 35.191 59.970 56.003 1.00 16.81 72 TRP A O 1
ATOM 1039 N N . HIS A 1 73 ? 35.490 62.191 55.935 1.00 17.52 73 HIS A N 1
ATOM 1040 C CA . HIS A 1 73 ? 34.078 62.484 56.081 1.00 16.24 73 HIS A CA 1
ATOM 1041 C C . HIS A 1 73 ? 33.356 62.389 54.726 1.00 19.07 73 HIS A C 1
ATOM 1042 O O . HIS A 1 73 ? 33.663 63.148 53.785 1.00 19.83 73 HIS A O 1
ATOM 1056 N N . LEU A 1 74 ? 32.348 61.516 54.638 1.00 17.54 74 LEU A N 1
ATOM 1057 C CA . LEU A 1 74 ? 31.603 61.315 53.401 1.00 17.47 74 LEU A CA 1
ATOM 1058 C C . LEU A 1 74 ? 30.203 61.909 53.541 1.00 19.04 74 LEU A C 1
ATOM 1059 O O . LEU A 1 74 ? 29.335 61.350 54.220 1.00 21.02 74 LEU A O 1
ATOM 1075 N N . ASP A 1 75 ? 29.974 63.099 52.907 1.00 20.26 75 ASP A N 1
ATOM 1076 C CA . ASP A 1 75 ? 28.681 63.768 52.929 1.00 21.75 75 ASP A CA 1
ATOM 1077 C C . ASP A 1 75 ? 27.873 63.441 51.667 1.00 24.50 75 ASP A C 1
ATOM 1078 O O . ASP A 1 75 ? 28.2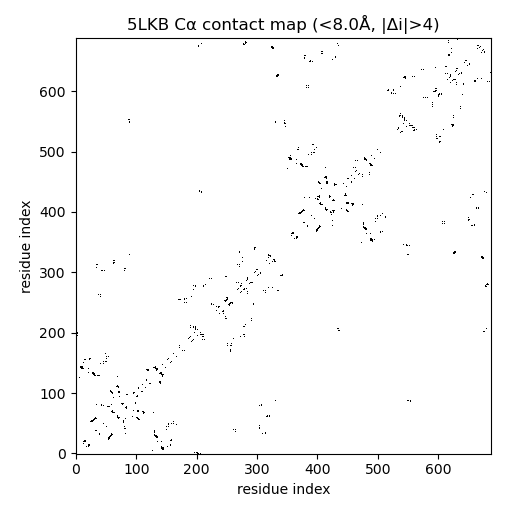76 62.598 50.859 1.00 21.47 75 ASP A O 1
ATOM 1087 N N . GLU A 1 76 ? 26.704 64.084 51.519 1.00 24.49 76 GLU A N 1
ATOM 1088 C CA . GLU A 1 76 ? 25.806 63.754 50.410 1.00 25.23 76 GLU A CA 1
ATOM 1089 C C . GLU A 1 76 ? 26.413 64.056 49.054 1.00 27.95 76 GLU A C 1
ATOM 1090 O O . GLU A 1 76 ? 26.005 63.443 48.052 1.00 28.08 76 GLU A O 1
ATOM 1102 N N . LYS A 1 77 ? 27.334 65.004 48.967 1.00 23.76 77 LYS A N 1
ATOM 1103 C CA . LYS A 1 77 ? 27.999 65.279 47.679 1.00 23.48 77 LYS A CA 1
ATOM 1104 C C . LYS A 1 77 ? 29.243 64.413 47.400 1.00 23.98 77 LYS A C 1
ATOM 1105 O O . LYS A 1 77 ? 29.972 64.668 46.432 1.00 23.20 77 LYS A O 1
ATOM 1124 N N . GLY A 1 78 ? 29.533 63.403 48.238 1.00 23.65 78 GLY A N 1
ATOM 1125 C CA . GLY A 1 78 ? 30.563 62.433 47.933 1.00 19.12 78 GLY A CA 1
ATOM 1126 C C . GLY A 1 78 ? 31.934 62.779 48.482 1.00 20.09 78 GLY A C 1
ATOM 1127 O O . GLY A 1 78 ? 32.176 63.841 49.039 1.00 20.21 78 GLY A O 1
ATOM 1131 N N . TRP A 1 79 ? 32.892 61.893 48.221 1.00 19.96 79 TRP A N 1
ATOM 1132 C CA . TRP A 1 79 ? 34.232 62.108 48.762 1.00 20.73 79 TRP A CA 1
ATOM 1133 C C . TRP A 1 79 ? 34.784 63.433 48.268 1.00 21.58 79 TRP A C 1
ATOM 1134 O O . TRP A 1 79 ? 34.539 63.845 47.116 1.00 20.21 79 TRP A O 1
ATOM 1155 N N . ARG A 1 80 ? 35.605 64.058 49.102 1.00 19.05 80 ARG A N 1
ATOM 1156 C CA . ARG A 1 80 ? 36.086 65.412 48.900 1.00 20.45 80 ARG A CA 1
ATOM 1157 C C . ARG A 1 80 ? 37.557 65.536 49.257 1.00 20.76 80 ARG A C 1
ATOM 1158 O O . ARG A 1 80 ? 38.151 64.715 49.973 1.00 20.49 80 ARG A O 1
ATOM 1179 N N . PHE A 1 81 ? 38.183 66.577 48.701 1.00 21.41 81 PHE A N 1
ATOM 1180 C CA . PHE A 1 81 ? 39.558 66.928 48.971 1.00 20.63 81 PHE A CA 1
ATOM 1181 C C . PHE A 1 81 ? 39.642 68.250 49.742 1.00 22.84 81 PHE A C 1
ATOM 1182 O O . PHE A 1 81 ? 38.692 69.046 49.746 1.00 30.60 81 PHE A O 1
ATOM 1199 N N . LEU A 1 82 ? 40.800 68.480 50.374 1.00 24.50 82 LEU A N 1
ATOM 1200 C CA . LEU A 1 82 ? 41.109 69.776 50.971 1.00 28.55 82 LEU A CA 1
ATOM 1201 C C . LEU A 1 82 ? 41.867 70.640 49.972 1.00 34.73 82 LEU A C 1
ATOM 1202 O O . LEU A 1 82 ? 42.635 70.135 49.165 1.00 36.93 82 LEU A O 1
ATOM 1218 N N . ASP A 1 83 ? 41.644 71.946 50.046 1.00 40.13 83 ASP A N 1
ATOM 1219 C CA . ASP A 1 83 ? 42.333 72.922 49.186 1.00 40.09 83 ASP A CA 1
ATOM 1220 C C . ASP A 1 83 ? 43.816 73.083 49.506 1.00 38.74 83 ASP A C 1
ATOM 1221 O O . ASP A 1 83 ? 44.261 72.925 50.653 1.00 45.32 83 ASP A O 1
ATOM 1230 N N . PHE A 1 94 ? 55.942 68.084 48.805 1.00 36.10 94 PHE A N 1
ATOM 1231 C CA . PHE A 1 94 ? 54.831 67.465 48.043 1.00 35.62 94 PHE A CA 1
ATOM 1232 C C . PHE A 1 94 ? 55.290 66.270 47.204 1.00 34.84 94 PHE A C 1
ATOM 1233 O O . PHE A 1 94 ? 54.578 65.279 47.076 1.00 28.24 94 PHE A O 1
ATOM 1250 N N . LEU A 1 95 ? 56.495 66.354 46.635 1.00 34.42 95 LEU A N 1
ATOM 1251 C CA . LEU A 1 95 ? 57.042 65.209 45.927 1.00 32.86 95 LEU A CA 1
ATOM 1252 C C . LEU A 1 95 ? 57.036 63.969 46.814 1.00 38.25 95 LEU A C 1
ATOM 1253 O O . LEU A 1 95 ? 56.591 62.887 46.396 1.00 35.78 95 LEU A O 1
ATOM 1269 N N . GLU A 1 96 ? 57.501 64.128 48.060 1.00 31.60 96 GLU A N 1
ATOM 1270 C CA . GLU A 1 96 ? 57.547 63.029 49.023 1.00 31.49 96 GLU A CA 1
ATOM 1271 C C . GLU A 1 96 ? 56.136 62.522 49.338 1.00 29.76 96 GLU A C 1
ATOM 1272 O O . GLU A 1 96 ? 55.919 61.308 49.464 1.00 31.42 96 GLU A O 1
ATOM 1284 N N . HIS A 1 97 ? 55.178 63.446 49.455 1.00 24.25 97 HIS A N 1
ATOM 1285 C CA . HIS A 1 97 ? 53.780 63.116 49.754 1.00 22.81 97 HIS A CA 1
ATOM 1286 C C . HIS A 1 97 ? 53.161 62.259 48.661 1.00 26.36 97 HIS A C 1
ATOM 1287 O O . HIS A 1 97 ? 52.615 61.191 48.932 1.00 22.75 97 HIS A O 1
ATOM 1301 N N . TRP A 1 98 ? 53.243 62.715 47.404 1.00 22.56 98 TRP A N 1
ATOM 1302 C CA . TRP A 1 98 ? 52.622 61.985 46.314 1.00 23.46 98 TRP A CA 1
ATOM 1303 C C . TRP A 1 98 ? 53.184 60.585 46.171 1.00 23.42 98 TRP A C 1
ATOM 1304 O O . TRP A 1 98 ? 52.478 59.673 45.708 1.00 20.61 98 TRP A O 1
ATOM 1325 N N . HIS A 1 99 ? 54.447 60.384 46.530 1.00 20.07 99 HIS A N 1
ATOM 1326 C CA . HIS A 1 99 ? 55.122 59.114 46.395 1.00 20.08 99 HIS A CA 1
ATOM 1327 C C . HIS A 1 99 ? 55.246 58.353 47.701 1.00 21.95 99 HIS A C 1
ATOM 1328 O O . HIS A 1 99 ? 55.970 57.358 47.768 1.00 22.61 99 HIS A O 1
ATOM 1342 N N . ASP A 1 100 ? 54.510 58.779 48.737 1.00 21.75 100 ASP A N 1
ATOM 1343 C CA . ASP A 1 100 ? 54.480 58.101 50.025 1.00 23.07 100 ASP A CA 1
ATOM 1344 C C . ASP A 1 100 ? 53.445 56.981 49.949 1.00 21.43 100 ASP A C 1
ATOM 1345 O O . ASP A 1 100 ? 52.516 57.043 49.142 1.00 20.21 100 ASP A O 1
ATOM 1354 N N . VAL A 1 101 ? 53.647 55.936 50.771 1.00 22.46 101 VAL A N 1
ATOM 1355 C CA . VAL A 1 101 ? 52.715 54.788 50.805 1.00 23.80 101 VAL A CA 1
ATOM 1356 C C . VAL A 1 101 ? 51.280 55.176 51.114 1.00 19.37 101 VAL A C 1
ATOM 1357 O O . VAL A 1 101 ? 50.350 54.475 50.707 1.00 20.55 101 VAL A O 1
ATOM 1370 N N . ALA A 1 102 ? 51.069 56.241 51.868 1.00 19.52 102 ALA A N 1
ATOM 1371 C CA . ALA A 1 102 ? 49.752 56.736 52.245 1.00 17.85 102 ALA A CA 1
ATOM 1372 C C . ALA A 1 102 ? 49.508 58.170 51.781 1.00 17.60 102 ALA A C 1
ATOM 1373 O O . ALA A 1 102 ? 48.741 58.907 52.374 1.00 20.44 102 ALA A O 1
ATOM 1380 N N . GLY A 1 103 ? 50.111 58.552 50.637 1.00 18.99 103 GLY A N 1
ATOM 1381 C CA . GLY A 1 103 ? 49.854 59.892 50.125 1.00 18.34 103 GLY A CA 1
ATOM 1382 C C . GLY A 1 103 ? 50.395 61.041 50.951 1.00 19.30 103 GLY A C 1
ATOM 1383 O O . GLY A 1 103 ? 49.992 62.192 50.727 1.00 20.96 103 GLY A O 1
ATOM 1387 N N . GLY A 1 104 ? 51.198 60.747 51.958 1.00 21.22 104 GLY A N 1
ATOM 1388 C CA . GLY A 1 104 ? 51.719 61.755 52.886 1.00 20.99 104 GLY A CA 1
ATOM 1389 C C . GLY A 1 104 ? 50.871 62.000 54.117 1.00 22.20 104 GLY A C 1
ATOM 1390 O O . GLY A 1 104 ? 51.251 62.846 54.953 1.00 23.87 104 GLY A O 1
ATOM 1394 N N . ILE A 1 105 ? 49.726 61.326 54.251 1.00 19.32 105 ILE A N 1
ATOM 1395 C CA . ILE A 1 105 ? 48.867 61.547 55.412 1.00 20.10 105 ILE A CA 1
ATOM 1396 C C . ILE A 1 105 ? 49.624 61.177 56.677 1.00 21.97 105 ILE A C 1
ATOM 1397 O O . ILE A 1 105 ? 50.173 60.078 56.793 1.00 23.14 105 ILE A O 1
ATOM 1413 N N . ARG A 1 106 ? 49.605 62.077 57.651 1.00 21.39 106 ARG A N 1
ATOM 1414 C CA . ARG A 1 106 ? 50.332 61.855 58.901 1.00 21.37 106 ARG A CA 1
ATOM 1415 C C . ARG A 1 106 ? 49.379 61.176 59.914 1.00 28.42 106 ARG A C 1
ATOM 1416 O O . ARG A 1 106 ? 49.678 60.058 60.288 1.00 37.00 106 ARG A O 1
ATOM 1437 N N . SER A 1 115 ? 41.536 60.615 71.738 1.00 37.66 115 SER A N 1
ATOM 1438 C CA . SER A 1 115 ? 40.378 61.496 71.573 1.00 28.16 115 SER A CA 1
ATOM 1439 C C . SER A 1 115 ? 39.929 61.831 70.120 1.00 21.45 115 SER A C 1
ATOM 1440 O O . SER A 1 115 ? 40.732 62.078 69.218 1.00 25.76 115 SER A O 1
ATOM 1448 N N . PHE A 1 116 ? 38.618 61.876 69.925 1.00 18.68 116 PHE A N 1
ATOM 1449 C CA . PHE A 1 116 ? 37.993 62.337 68.689 1.00 18.74 116 PHE A CA 1
ATOM 1450 C C . PHE A 1 116 ? 37.099 63.564 68.860 1.00 19.70 116 PHE A C 1
ATOM 1451 O O . PHE A 1 116 ? 36.733 64.199 67.867 1.00 21.23 116 PHE A O 1
ATOM 1468 N N . ALA A 1 117 ? 36.736 63.925 70.090 1.00 20.97 117 ALA A N 1
ATOM 1469 C CA . ALA A 1 117 ? 35.686 64.914 70.260 1.00 22.03 117 ALA A CA 1
ATOM 1470 C C . ALA A 1 117 ? 36.014 66.278 69.664 1.00 23.11 117 ALA A C 1
ATOM 1471 O O . ALA A 1 117 ? 35.090 66.971 69.209 1.00 29.43 117 ALA A O 1
ATOM 1478 N N . GLU A 1 118 ? 37.285 66.664 69.648 1.00 22.31 118 GLU A N 1
ATOM 1479 C CA . GLU A 1 118 ? 37.719 67.965 69.145 1.00 28.27 118 GLU A CA 1
ATOM 1480 C C . GLU A 1 118 ? 37.772 68.011 67.628 1.00 32.06 118 GLU A C 1
ATOM 1481 O O . GLU A 1 118 ? 37.956 69.088 67.052 1.00 27.12 118 GLU A O 1
ATOM 1493 N N . ILE A 1 119 ? 37.661 66.871 66.966 1.00 22.17 119 ILE A N 1
ATOM 1494 C CA . ILE A 1 119 ? 37.745 66.818 65.507 1.00 20.47 119 ILE A CA 1
ATOM 1495 C C . ILE A 1 119 ? 36.324 66.895 64.974 1.00 21.87 119 ILE A C 1
ATOM 1496 O O . ILE A 1 119 ? 35.536 65.963 65.161 1.00 22.10 119 ILE A O 1
ATOM 1512 N N . LYS A 1 120 ? 35.988 67.986 64.295 1.00 21.76 120 LYS A N 1
ATOM 1513 C CA . LYS A 1 120 ? 34.654 68.125 63.730 1.00 23.96 120 LYS A CA 1
ATOM 1514 C C . LYS A 1 120 ? 34.657 67.551 62.297 1.00 20.64 120 LYS A C 1
ATOM 1515 O O . LYS A 1 120 ? 35.715 67.344 61.694 1.00 21.41 120 LYS A O 1
ATOM 1534 N N . ASN A 1 121 ? 33.458 67.314 61.770 1.00 22.21 121 ASN A N 1
ATOM 1535 C CA . ASN A 1 121 ? 33.280 66.736 60.423 1.00 19.88 121 ASN A CA 1
ATOM 1536 C C . ASN A 1 121 ? 33.756 67.673 59.348 1.00 24.47 121 ASN A C 1
ATOM 1537 O O . ASN A 1 121 ? 34.064 67.207 58.242 1.00 26.05 121 ASN A O 1
ATOM 1548 N N . ASP A 1 122 ? 33.871 68.964 59.648 1.00 24.70 122 ASP A N 1
ATOM 1549 C CA . ASP A 1 122 ? 34.452 69.901 58.696 1.00 25.01 122 ASP A CA 1
ATOM 1550 C C . ASP A 1 122 ? 35.934 70.185 58.973 1.00 26.44 122 ASP A C 1
ATOM 1551 O O . ASP A 1 122 ? 36.489 71.187 58.491 1.00 26.53 122 ASP A O 1
ATOM 1560 N N . SER A 1 123 ? 36.608 69.288 59.688 1.00 23.23 123 SER A N 1
ATOM 1561 C CA . SER A 1 123 ? 38.013 69.476 60.020 1.00 22.06 123 SER A CA 1
ATOM 1562 C C . SER A 1 123 ? 38.841 69.648 58.748 1.00 23.65 123 SER A C 1
ATOM 1563 O O . SER A 1 123 ? 38.610 68.949 57.739 1.00 23.56 123 SER A O 1
ATOM 1571 N N . GLN A 1 124 ? 39.829 70.565 58.799 1.00 23.00 124 GLN A N 1
ATOM 1572 C CA . GLN A 1 124 ? 40.607 70.949 57.618 1.00 26.99 124 GLN A CA 1
ATOM 1573 C C . GLN A 1 124 ? 42.104 70.915 57.886 1.00 26.60 124 GLN A C 1
ATOM 1574 O O . GLN A 1 124 ? 42.852 71.824 57.498 1.00 29.06 124 GLN A O 1
ATOM 1588 N N . ARG A 1 125 ? 42.588 69.844 58.529 1.00 23.95 125 ARG A N 1
ATOM 1589 C CA . ARG A 1 125 ? 43.996 69.719 58.879 1.00 22.50 125 ARG A CA 1
ATOM 1590 C C . ARG A 1 125 ? 44.772 69.174 57.685 1.00 24.48 125 ARG A C 1
ATOM 1591 O O . ARG A 1 125 ? 44.687 67.996 57.361 1.00 23.43 125 ARG A O 1
ATOM 1612 N N . PHE A 1 126 ? 45.483 70.040 56.966 1.00 25.74 126 PHE A N 1
ATOM 1613 C CA . PHE A 1 126 ? 46.102 69.590 55.737 1.00 26.36 126 PHE A CA 1
ATOM 1614 C C . PHE A 1 126 ? 47.155 68.521 56.010 1.00 23.79 126 PHE A C 1
ATOM 1615 O O . PHE A 1 126 ? 47.985 68.643 56.912 1.00 25.90 126 PHE A O 1
ATOM 1632 N N . MET A 1 127 ? 47.141 67.465 55.181 1.00 21.95 127 MET A N 1
ATOM 1633 C CA . MET A 1 127 ? 47.994 66.287 55.317 1.00 19.46 127 MET A CA 1
ATOM 1634 C C . MET A 1 127 ? 47.661 65.431 56.532 1.00 19.90 127 MET A C 1
ATOM 1635 O O . MET A 1 127 ? 48.424 64.536 56.863 1.00 21.07 127 MET A O 1
ATOM 1649 N N . VAL A 1 128 ? 46.526 65.679 57.177 1.00 19.36 128 VAL A N 1
ATOM 1650 C CA . VAL A 1 128 ? 46.080 64.892 58.337 1.00 20.95 128 VAL A CA 1
ATOM 1651 C C . VAL A 1 128 ? 44.693 64.333 58.020 1.00 18.79 128 VAL A C 1
ATOM 1652 O O . VAL A 1 128 ? 44.537 63.102 57.979 1.00 20.59 128 VAL A O 1
ATOM 1665 N N . ASP A 1 129 ? 43.704 65.207 57.759 1.00 19.70 129 ASP A N 1
ATOM 1666 C CA . ASP A 1 129 ? 42.368 64.776 57.365 1.00 19.24 129 ASP A CA 1
ATOM 1667 C C . ASP A 1 129 ? 42.284 64.367 55.895 1.00 18.99 129 ASP A C 1
ATOM 1668 O O . ASP A 1 129 ? 41.414 63.573 55.544 1.00 17.41 129 ASP A O 1
ATOM 1677 N N . ALA A 1 130 ? 43.127 64.940 55.020 1.00 18.56 130 ALA A N 1
ATOM 1678 C CA . ALA A 1 130 ? 43.003 64.770 53.572 1.00 19.83 130 ALA A CA 1
ATOM 1679 C C . ALA A 1 130 ? 44.186 65.457 52.934 1.00 21.29 130 ALA A C 1
ATOM 1680 O O . ALA A 1 130 ? 44.912 66.225 53.582 1.00 21.39 130 ALA A O 1
ATOM 1687 N N . THR A 1 131 ? 44.416 65.095 51.663 1.00 20.14 131 THR A N 1
ATOM 1688 C CA . THR A 1 131 ? 45.266 65.911 50.807 1.00 21.31 131 THR A CA 1
ATOM 1689 C C . THR A 1 131 ? 44.389 66.701 49.854 1.00 21.50 131 THR A C 1
ATOM 1690 O O . THR A 1 131 ? 43.170 66.594 49.824 1.00 22.30 131 THR A O 1
ATOM 1701 N N . ASN A 1 132 ? 45.072 67.482 49.018 1.00 24.67 132 ASN A N 1
ATOM 1702 C CA . ASN A 1 132 ? 44.433 68.136 47.902 1.00 24.85 132 ASN A CA 1
ATOM 1703 C C . ASN A 1 132 ? 44.363 67.165 46.732 1.00 23.86 132 ASN A C 1
ATOM 1704 O O . ASN A 1 132 ? 44.976 66.092 46.728 1.00 20.43 132 ASN A O 1
ATOM 1715 N N . GLU A 1 133 ? 43.600 67.574 45.709 1.00 27.63 133 GLU A N 1
ATOM 1716 C CA . GLU A 1 133 ? 43.639 66.945 44.398 1.00 26.39 133 GLU A CA 1
ATOM 1717 C C . GLU A 1 133 ? 44.665 67.768 43.604 1.00 25.01 133 GLU A C 1
ATOM 1718 O O . GLU A 1 133 ? 44.357 68.908 43.228 1.00 29.14 133 GLU A O 1
ATOM 1730 N N . PRO A 1 134 ? 45.884 67.267 43.402 1.00 23.39 134 PRO A N 1
ATOM 1731 C CA . PRO A 1 134 ? 46.995 68.141 42.971 1.00 25.43 134 PRO A CA 1
ATOM 1732 C C . PRO A 1 134 ? 47.080 68.425 41.478 1.00 27.78 134 PRO A C 1
ATOM 1733 O O . PRO A 1 134 ? 47.857 69.312 41.120 1.00 31.79 134 PRO A O 1
ATOM 1744 N N . HIS A 1 135 ? 46.323 67.749 40.617 1.00 27.62 135 HIS A N 1
ATOM 1745 C CA . HIS A 1 135 ? 46.476 67.990 39.176 1.00 25.06 135 HIS A CA 1
ATOM 1746 C C . HIS A 1 135 ? 45.557 69.097 38.655 1.00 33.45 135 HIS A C 1
ATOM 1747 O O . HIS A 1 135 ? 45.987 69.914 37.815 1.00 31.73 135 HIS A O 1
ATOM 1761 N N . TYR A 1 136 ? 44.335 69.180 39.169 1.00 30.68 136 TYR A N 1
ATOM 1762 C CA . TYR A 1 136 ? 43.324 70.123 38.711 1.00 29.35 136 TYR A CA 1
ATOM 1763 C C . TYR A 1 136 ? 42.731 70.981 39.803 1.00 29.36 136 TYR A C 1
ATOM 1764 O O . TYR A 1 136 ? 41.849 71.800 39.502 1.00 31.00 136 TYR A O 1
ATOM 1782 N N . GLY A 1 137 ? 43.082 70.748 41.071 1.00 31.15 137 GLY A N 1
ATOM 1783 C CA . GLY A 1 137 ? 42.414 71.416 42.184 1.00 30.93 137 GLY A CA 1
ATOM 1784 C C . GLY A 1 137 ? 40.963 71.061 42.409 1.00 27.08 137 GLY A C 1
ATOM 1785 O O . GLY A 1 137 ? 40.210 71.881 42.939 1.00 27.73 137 GLY A O 1
ATOM 1789 N N . TYR A 1 138 ? 40.500 69.899 41.953 1.00 26.97 138 TYR A N 1
ATOM 1790 C CA . TYR A 1 138 ? 39.099 69.546 42.172 1.00 26.57 138 TYR A CA 1
ATOM 1791 C C . TYR A 1 138 ? 38.810 69.390 43.672 1.00 21.57 138 TYR A C 1
ATOM 1792 O O . TYR A 1 138 ? 39.668 68.922 44.430 1.00 29.84 138 TYR A O 1
ATOM 1810 N N . LYS A 1 139 ? 37.637 69.826 44.087 1.00 28.27 139 LYS A N 1
ATOM 1811 C CA . LYS A 1 139 ? 37.259 69.666 45.486 1.00 28.74 139 LYS A CA 1
ATOM 1812 C C . LYS A 1 139 ? 36.493 68.383 45.728 1.00 29.20 139 LYS A C 1
ATOM 1813 O O . LYS A 1 139 ? 36.302 68.002 46.891 1.00 25.11 139 LYS A O 1
ATOM 1832 N N . ARG A 1 140 ? 36.047 67.707 44.674 1.00 26.68 140 ARG A N 1
ATOM 1833 C CA . ARG A 1 140 ? 35.177 66.552 44.798 1.00 23.36 140 ARG A CA 1
ATOM 1834 C C . ARG A 1 140 ? 35.673 65.442 43.903 1.00 24.24 140 ARG A C 1
ATOM 1835 O O . ARG A 1 140 ? 36.083 65.683 42.759 1.00 23.28 140 ARG A O 1
ATOM 1856 N N . ILE A 1 141 ? 35.666 64.209 44.396 1.00 22.36 141 ILE A N 1
ATOM 1857 C CA . ILE A 1 141 ? 36.007 63.092 43.518 1.00 23.11 141 ILE A CA 1
ATOM 1858 C C . ILE A 1 141 ? 35.017 62.982 42.333 1.00 23.60 141 ILE A C 1
ATOM 1859 O O . ILE A 1 141 ? 35.360 62.452 41.273 1.00 23.90 141 ILE A O 1
ATOM 1875 N N . SER A 1 142 ? 33.789 63.439 42.510 1.00 21.56 142 SER A N 1
ATOM 1876 C CA . SER A 1 142 ? 32.815 63.510 41.412 1.00 22.99 142 SER A CA 1
ATOM 1877 C C . SER A 1 142 ? 33.366 64.307 40.229 1.00 27.16 142 SER A C 1
ATOM 1878 O O . SER A 1 142 ? 33.019 63.998 39.085 1.00 25.26 142 SER A O 1
ATOM 1886 N N . ASP A 1 143 ? 34.234 65.300 40.483 1.00 24.93 143 ASP A N 1
ATOM 1887 C CA . ASP A 1 143 ? 34.849 66.077 39.393 1.00 25.04 143 ASP A CA 1
ATOM 1888 C C . ASP A 1 143 ? 35.665 65.192 38.460 1.00 32.31 143 ASP A C 1
ATOM 1889 O O . ASP A 1 143 ? 35.684 65.423 37.247 1.00 28.14 143 ASP A O 1
ATOM 1898 N N . LEU A 1 144 ? 36.410 64.223 39.001 1.00 25.38 144 LEU A N 1
ATOM 1899 C CA . LEU A 1 144 ? 37.140 63.255 38.183 1.00 26.87 144 LEU A CA 1
ATOM 1900 C C . LEU A 1 144 ? 36.184 62.387 37.369 1.00 29.80 144 LEU A C 1
ATOM 1901 O O . LEU A 1 144 ? 36.428 62.114 36.181 1.00 25.90 144 LEU A O 1
ATOM 1917 N N . TYR A 1 145 ? 35.078 61.966 37.984 1.00 21.88 145 TYR A N 1
ATOM 1918 C CA . TYR A 1 145 ? 34.094 61.111 37.333 1.00 23.14 145 TYR A CA 1
ATOM 1919 C C . TYR A 1 145 ? 33.439 61.842 36.159 1.00 27.73 145 TYR A C 1
ATOM 1920 O O . TYR A 1 145 ? 33.348 61.299 35.053 1.00 28.22 145 TYR A O 1
ATOM 1938 N N . TYR A 1 146 ? 33.008 63.084 36.378 1.00 26.65 146 TYR A N 1
ATOM 1939 C CA . TYR A 1 146 ? 32.357 63.840 35.301 1.00 28.47 146 TYR A CA 1
ATOM 1940 C C . TYR A 1 146 ? 33.354 64.209 34.199 1.00 32.41 146 TYR A C 1
ATOM 1941 O O . TYR A 1 146 ? 32.992 64.251 33.011 1.00 32.05 146 TYR A O 1
ATOM 1959 N N . LYS A 1 147 ? 34.605 64.507 34.561 1.00 28.89 147 LYS A N 1
ATOM 1960 C CA . LYS A 1 147 ? 35.641 64.704 33.547 1.00 26.44 147 LYS A CA 1
ATOM 1961 C C . LYS A 1 147 ? 35.761 63.484 32.644 1.00 33.44 147 LYS A C 1
ATOM 1962 O O . LYS A 1 147 ? 35.756 63.601 31.411 1.00 28.44 147 LYS A O 1
ATOM 1981 N N . SER A 1 148 ? 35.873 62.301 33.228 1.00 27.93 148 SER A N 1
ATOM 1982 C CA . SER A 1 148 ? 35.998 61.079 32.453 1.00 25.96 148 SER A CA 1
ATOM 1983 C C . SER A 1 148 ? 34.748 60.834 31.613 1.00 29.93 148 SER A C 1
ATOM 1984 O O . SER A 1 148 ? 34.855 60.505 30.414 1.00 30.85 148 SER A O 1
ATOM 1992 N N . ASP A 1 149 ? 33.570 61.041 32.179 1.00 28.00 149 ASP A N 1
ATOM 1993 C CA . ASP A 1 149 ? 32.311 60.661 31.538 1.00 29.14 149 ASP A CA 1
ATOM 1994 C C . ASP A 1 149 ? 31.267 61.643 32.056 1.00 33.42 149 ASP A C 1
ATOM 1995 O O . ASP A 1 149 ? 30.778 61.508 33.185 1.00 32.44 149 ASP A O 1
ATOM 2004 N N . PRO A 1 150 ? 30.979 62.698 31.293 1.00 36.01 150 PRO A N 1
ATOM 2005 C CA . PRO A 1 150 ? 29.967 63.677 31.726 1.00 37.33 150 PRO A CA 1
ATOM 2006 C C . PRO A 1 150 ? 28.592 63.087 31.968 1.00 32.26 150 PRO A C 1
ATOM 2007 O O . PRO A 1 150 ? 27.789 63.715 32.652 1.00 37.10 150 PRO A O 1
ATOM 2018 N N . GLN A 1 151 ? 28.304 61.895 31.460 1.00 35.80 151 GLN A N 1
ATOM 2019 C CA . GLN A 1 151 ? 27.014 61.257 31.656 1.00 36.62 151 GLN A CA 1
ATOM 2020 C C . GLN A 1 151 ? 26.997 60.306 32.841 1.00 38.03 151 GLN A C 1
ATOM 2021 O O . GLN A 1 151 ? 26.016 59.586 33.022 1.00 34.30 151 GLN A O 1
ATOM 2035 N N . TYR A 1 152 ? 28.064 60.268 33.646 1.00 35.27 152 TYR A N 1
ATOM 2036 C CA . TYR A 1 152 ? 28.118 59.319 34.759 1.00 35.76 152 TYR A CA 1
ATOM 2037 C C . TYR A 1 152 ? 26.967 59.581 35.721 1.00 34.27 152 TYR A C 1
ATOM 2038 O O . TYR A 1 152 ? 26.663 60.731 36.046 1.00 31.68 152 TYR A O 1
ATOM 2056 N N . SER A 1 153 ? 26.325 58.515 36.195 1.00 30.88 153 SER A N 1
ATOM 2057 C CA . SER A 1 153 ? 25.210 58.693 37.120 1.00 32.99 153 SER A CA 1
ATOM 2058 C C . SER A 1 153 ? 25.090 57.518 38.087 1.00 37.97 153 SER A C 1
ATOM 2059 O O . SER A 1 153 ? 24.010 56.962 38.295 1.00 40.07 153 SER A O 1
ATOM 2067 N N . ALA A 1 154 ? 26.204 57.128 38.692 1.00 33.37 154 ALA A N 1
ATOM 2068 C CA . ALA A 1 154 ? 26.218 56.220 39.836 1.00 33.87 154 ALA A CA 1
ATOM 2069 C C . ALA A 1 154 ? 26.973 56.903 40.968 1.00 32.25 154 ALA A C 1
ATOM 2070 O O . ALA A 1 154 ? 27.249 58.102 40.916 1.00 30.39 154 ALA A O 1
ATOM 2077 N N . ARG A 1 155 ? 27.287 56.137 42.020 1.00 32.59 155 ARG A N 1
ATOM 2078 C CA . ARG A 1 155 ? 28.060 56.664 43.139 1.00 30.60 155 ARG A CA 1
ATOM 2079 C C . ARG A 1 155 ? 29.520 56.865 42.762 1.00 23.88 155 ARG A C 1
ATOM 2080 O O . ARG A 1 155 ? 30.106 56.076 42.027 1.00 26.96 155 ARG A O 1
ATOM 2101 N N . PHE A 1 156 ? 30.106 57.913 43.358 1.00 23.75 156 PHE A N 1
ATOM 2102 C CA . PHE A 1 156 ? 31.446 58.374 43.054 1.00 21.70 156 PHE A CA 1
ATOM 2103 C C . PHE A 1 156 ? 32.436 57.698 44.016 1.00 25.76 156 PHE A C 1
ATOM 2104 O O . PHE A 1 156 ? 32.902 58.288 45.001 1.00 25.46 156 PHE A O 1
ATOM 2121 N N . THR A 1 157 ? 32.734 56.438 43.745 1.00 18.01 157 THR A N 1
ATOM 2122 C CA . THR A 1 157 ? 33.422 55.586 44.714 1.00 18.91 157 THR A CA 1
ATOM 2123 C C . THR A 1 157 ? 34.932 55.738 44.629 1.00 20.00 157 THR A C 1
ATOM 2124 O O . THR A 1 157 ? 35.489 56.194 43.620 1.00 19.41 157 THR A O 1
ATOM 2135 N N . VAL A 1 158 ? 35.605 55.395 45.755 1.00 18.90 158 VAL A N 1
ATOM 2136 C CA . VAL A 1 158 ? 37.059 55.136 45.769 1.00 16.45 158 VAL A CA 1
ATOM 2137 C C . VAL A 1 158 ? 37.282 53.634 45.772 1.00 16.27 158 VAL A C 1
ATOM 2138 O O . VAL A 1 158 ? 36.422 52.891 46.205 1.00 16.49 158 VAL A O 1
ATOM 2151 N N . PRO A 1 159 ? 38.431 53.163 45.312 1.00 15.03 159 PRO A N 1
ATOM 2152 C CA . PRO A 1 159 ? 39.590 53.838 44.719 1.00 17.12 159 PRO A CA 1
ATOM 2153 C C . PRO A 1 159 ? 39.355 54.206 43.243 1.00 16.54 159 PRO A C 1
ATOM 2154 O O . PRO A 1 159 ? 38.530 53.571 42.557 1.00 16.90 159 PRO A O 1
ATOM 2165 N N . VAL A 1 160 ? 40.139 55.164 42.761 1.00 18.06 160 VAL A N 1
ATOM 2166 C CA . VAL A 1 160 ? 40.143 55.534 41.351 1.00 15.35 160 VAL A CA 1
ATOM 2167 C C . VAL A 1 160 ? 41.568 55.451 40.837 1.00 16.51 160 VAL A C 1
ATOM 2168 O O . VAL A 1 160 ? 42.472 56.086 41.393 1.00 15.84 160 VAL A O 1
ATOM 2181 N N . LEU A 1 161 ? 41.767 54.678 39.759 1.00 19.64 161 LEU A N 1
ATOM 2182 C CA . LEU A 1 161 ? 43.041 54.640 39.030 1.00 15.01 161 LEU A CA 1
ATOM 2183 C C . LEU A 1 161 ? 42.880 55.508 37.767 1.00 19.95 161 LEU A C 1
ATOM 2184 O O . LEU A 1 161 ? 42.015 55.238 36.928 1.00 19.70 161 LEU A O 1
ATOM 2200 N N . TRP A 1 162 ? 43.601 56.618 37.743 1.00 19.26 162 TRP A N 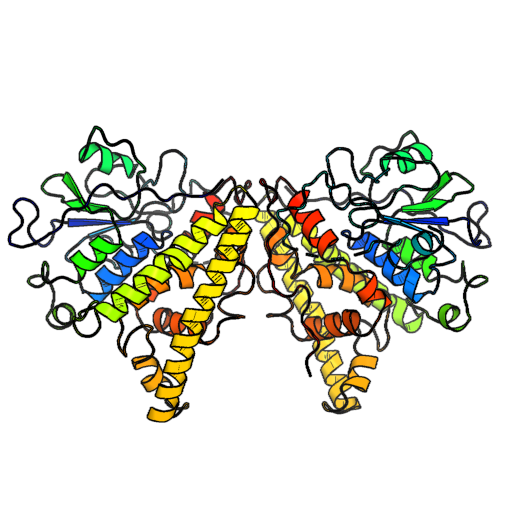1
ATOM 2201 C CA . TRP A 1 162 ? 43.393 57.775 36.852 1.00 18.69 162 TRP A CA 1
ATOM 2202 C C . TRP A 1 162 ? 44.548 57.881 35.870 1.00 21.69 162 TRP A C 1
ATOM 2203 O O . TRP A 1 162 ? 45.708 57.694 36.240 1.00 20.11 162 TRP A O 1
ATOM 2224 N N . ASP A 1 163 ? 44.208 58.225 34.603 1.00 20.92 163 ASP A N 1
ATOM 2225 C CA . ASP A 1 163 ? 45.203 58.479 33.566 1.00 19.97 163 ASP A CA 1
ATOM 2226 C C . ASP A 1 163 ? 45.317 59.969 33.338 1.00 22.66 163 ASP A C 1
ATOM 2227 O O . ASP A 1 163 ? 44.355 60.602 32.888 1.00 22.29 163 ASP A O 1
ATOM 2236 N N . LEU A 1 164 ? 46.495 60.519 33.635 1.00 23.98 164 LEU A N 1
ATOM 2237 C CA . LEU A 1 164 ? 46.746 61.947 33.424 1.00 26.17 164 LEU A CA 1
ATOM 2238 C C . LEU A 1 164 ? 46.792 62.335 31.949 1.00 26.14 164 LEU A C 1
ATOM 2239 O O . LEU A 1 164 ? 46.505 63.488 31.626 1.00 26.83 164 LEU A O 1
ATOM 2255 N N . GLU A 1 165 ? 47.070 61.398 31.058 1.00 26.16 165 GLU A N 1
ATOM 2256 C CA . GLU A 1 165 ? 47.179 61.771 29.643 1.00 27.47 165 GLU A CA 1
ATOM 2257 C C . GLU A 1 165 ? 45.810 61.949 28.993 1.00 30.90 165 GLU A C 1
ATOM 2258 O O . GLU A 1 165 ? 45.559 62.938 28.290 1.00 32.97 165 GLU A O 1
ATOM 2270 N N . THR A 1 166 ? 44.918 60.987 29.165 1.00 27.34 166 THR A N 1
ATOM 2271 C CA . THR A 1 166 ? 43.601 61.081 28.571 1.00 26.52 166 THR A CA 1
ATOM 2272 C C . THR A 1 166 ? 42.582 61.716 29.528 1.00 29.14 166 THR A C 1
ATOM 2273 O O . THR A 1 166 ? 41.450 62.018 29.117 1.00 26.04 166 THR A O 1
ATOM 2284 N N . GLN A 1 167 ? 42.959 61.913 30.813 1.00 23.67 167 GLN A N 1
ATOM 2285 C CA . GLN A 1 167 ? 42.066 62.471 31.841 1.00 25.93 167 GLN A CA 1
ATOM 2286 C C . GLN A 1 167 ? 40.811 61.629 31.973 1.00 22.85 167 GLN A C 1
ATOM 2287 O O . GLN A 1 167 ? 39.699 62.122 31.834 1.00 23.86 167 GLN A O 1
ATOM 2301 N N . THR A 1 168 ? 41.021 60.328 32.162 1.00 22.70 168 THR A N 1
ATOM 2302 C CA . THR A 1 168 ? 39.919 59.397 32.308 1.00 23.03 168 THR A CA 1
ATOM 2303 C C . THR A 1 168 ? 40.211 58.506 33.498 1.00 21.27 168 THR A C 1
ATOM 2304 O O . THR A 1 168 ? 41.363 58.321 33.898 1.00 20.69 168 THR A O 1
ATOM 2315 N N . ILE A 1 169 ? 39.157 57.858 33.966 1.00 22.44 169 ILE A N 1
ATOM 2316 C CA . ILE A 1 169 ? 39.306 56.784 34.926 1.00 20.70 169 ILE A CA 1
ATOM 2317 C C . ILE A 1 169 ? 39.595 55.499 34.171 1.00 21.48 169 ILE A C 1
ATOM 2318 O O . ILE A 1 169 ? 38.761 55.040 33.375 1.00 22.01 169 ILE A O 1
ATOM 2334 N N . VAL A 1 170 ? 40.768 54.921 34.421 1.00 20.65 170 VAL A N 1
ATOM 2335 C CA . VAL A 1 170 ? 41.133 53.636 33.827 1.00 18.49 170 VAL A CA 1
ATOM 2336 C C . VAL A 1 170 ? 40.282 52.544 34.430 1.00 21.06 170 VAL A C 1
ATOM 2337 O O . VAL A 1 170 ? 39.636 51.750 33.739 1.00 18.88 170 VAL A O 1
ATOM 2350 N N . ASN A 1 171 ? 40.239 52.508 35.765 1.00 18.23 171 ASN A N 1
ATOM 2351 C CA . ASN A 1 171 ? 39.620 51.391 36.455 1.00 17.79 171 ASN A CA 1
ATOM 2352 C C . ASN A 1 171 ? 39.256 51.903 37.843 1.00 15.93 171 ASN A C 1
ATOM 2353 O O . ASN A 1 171 ? 40.091 52.553 38.489 1.00 18.12 171 ASN A O 1
ATOM 2364 N N . ASN A 1 172 ? 38.010 51.630 38.286 1.00 15.80 172 ASN A N 1
ATOM 2365 C CA . ASN A 1 172 ? 37.567 51.934 39.650 1.00 16.36 172 ASN A CA 1
ATOM 2366 C C . ASN A 1 172 ? 37.056 50.689 40.355 1.00 16.44 172 ASN A C 1
ATOM 2367 O O . ASN A 1 172 ? 36.288 50.795 41.333 1.00 15.77 172 ASN A O 1
ATOM 2378 N N . GLU A 1 173 ? 37.555 49.529 39.996 1.00 16.43 173 GLU A N 1
ATOM 2379 C CA . GLU A 1 173 ? 37.239 48.261 40.652 1.00 15.10 173 GLU A CA 1
ATOM 2380 C C . GLU A 1 173 ? 38.478 47.793 41.394 1.00 15.96 173 GLU A C 1
ATOM 2381 O O . GLU A 1 173 ? 39.456 47.369 40.802 1.00 17.84 173 GLU A O 1
ATOM 2393 N N . SER A 1 174 ? 38.407 47.760 42.739 1.00 14.67 174 SER A N 1
ATOM 2394 C CA . SER A 1 174 ? 39.625 47.472 43.489 1.00 14.93 174 SER A CA 1
ATOM 2395 C C . SER A 1 174 ? 40.187 46.086 43.154 1.00 16.03 174 SER A C 1
ATOM 2396 O O . SER A 1 174 ? 41.401 45.874 43.235 1.00 16.66 174 SER A O 1
ATOM 2404 N N . SER A 1 175 ? 39.326 45.105 42.844 1.00 16.39 175 SER A N 1
ATOM 2405 C CA . SER A 1 175 ? 39.804 43.752 42.622 1.00 15.65 175 SER A CA 1
ATOM 2406 C C . SER A 1 175 ? 40.623 43.697 41.334 1.00 14.51 175 SER A C 1
ATOM 2407 O O . SER A 1 175 ? 41.476 42.807 41.216 1.00 18.17 175 SER A O 1
ATOM 2415 N N . GLU A 1 176 ? 40.359 44.637 40.403 1.00 16.98 176 GLU A N 1
ATOM 2416 C CA . GLU A 1 176 ? 41.072 44.658 39.113 1.00 15.74 176 GLU A CA 1
ATOM 2417 C C . GLU A 1 176 ? 42.277 45.571 39.230 1.00 18.60 176 GLU A C 1
ATOM 2418 O O . GLU A 1 176 ? 43.337 45.277 38.674 1.00 16.94 176 GLU A O 1
ATOM 2430 N N . ILE A 1 177 ? 42.135 46.702 39.933 1.00 17.40 177 ILE A N 1
ATOM 2431 C CA . ILE A 1 177 ? 43.320 47.559 40.133 1.00 16.16 177 ILE A CA 1
ATOM 2432 C C . ILE A 1 177 ? 44.467 46.760 40.740 1.00 17.85 177 ILE A C 1
ATOM 2433 O O . ILE A 1 177 ? 45.622 46.899 40.331 1.00 16.73 177 ILE A O 1
ATOM 2449 N N . ILE A 1 178 ? 44.198 45.900 41.729 1.00 16.36 178 ILE A N 1
ATOM 2450 C CA . ILE A 1 178 ? 45.301 45.152 42.323 1.00 16.51 178 ILE A CA 1
ATOM 2451 C C . ILE A 1 178 ? 45.902 44.113 41.361 1.00 17.23 178 ILE A C 1
ATOM 2452 O O . ILE A 1 178 ? 47.072 43.742 41.506 1.00 16.82 178 ILE A O 1
ATOM 2468 N N . ARG A 1 179 ? 45.117 43.647 40.388 1.00 17.20 179 ARG A N 1
ATOM 2469 C CA . ARG A 1 179 ? 45.665 42.785 39.349 1.00 18.30 179 ARG A CA 1
ATOM 2470 C C . ARG A 1 179 ? 46.533 43.608 38.414 1.00 17.73 179 ARG A C 1
ATOM 2471 O O . ARG A 1 179 ? 47.630 43.174 38.028 1.00 17.79 179 ARG A O 1
ATOM 2492 N N . ILE A 1 180 ? 46.092 44.820 38.079 1.00 16.83 180 ILE A N 1
ATOM 2493 C CA . ILE A 1 180 ? 46.946 45.683 37.241 1.00 17.92 180 ILE A CA 1
ATOM 2494 C C . ILE A 1 180 ? 48.285 45.929 37.921 1.00 18.09 180 ILE A C 1
ATOM 2495 O O . ILE A 1 180 ? 49.363 45.784 37.309 1.00 17.95 180 ILE A O 1
ATOM 2511 N N . LEU A 1 181 ? 48.256 46.319 39.208 1.00 18.02 181 LEU A N 1
ATOM 2512 C CA . LEU A 1 181 ? 49.495 46.621 39.907 1.00 14.54 181 LEU A CA 1
ATOM 2513 C C . LEU A 1 181 ? 50.368 45.417 39.984 1.00 16.61 181 LEU A C 1
ATOM 2514 O O . LEU A 1 181 ? 51.574 45.555 39.946 1.00 20.29 181 LEU A O 1
ATOM 2530 N N . ASN A 1 182 ? 49.802 44.222 40.161 1.00 19.54 182 ASN A N 1
ATOM 2531 C CA . ASN A 1 182 ? 50.607 43.032 40.301 1.00 19.70 182 ASN A CA 1
ATOM 2532 C C . ASN A 1 182 ? 51.159 42.522 38.953 1.00 19.51 182 ASN A C 1
ATOM 2533 O O . ASN A 1 182 ? 52.117 41.749 38.974 1.00 22.01 182 ASN A O 1
ATOM 2544 N N . SER A 1 183 ? 50.549 42.932 37.849 1.00 17.62 183 SER A N 1
ATOM 2545 C CA . SER A 1 183 ? 50.883 42.423 36.508 1.00 17.99 183 SER A CA 1
ATOM 2546 C C . SER A 1 183 ? 52.260 42.868 36.101 1.00 22.55 183 SER A C 1
ATOM 2547 O O . SER A 1 183 ? 52.938 43.588 36.803 1.00 21.13 183 SER A O 1
ATOM 2555 N N . SER A 1 184 ? 52.663 42.441 34.918 1.00 25.45 184 SER A N 1
ATOM 2556 C CA . SER A 1 184 ? 53.964 42.877 34.446 1.00 21.08 184 SER A CA 1
ATOM 2557 C C . SER A 1 184 ? 53.965 44.317 33.947 1.00 22.38 184 SER A C 1
ATOM 2558 O O . SER A 1 184 ? 55.049 44.822 33.595 1.00 23.30 184 SER A O 1
ATOM 2566 N N . ALA A 1 185 ? 52.821 44.980 33.887 1.00 23.38 185 ALA A N 1
ATOM 2567 C CA . ALA A 1 185 ? 52.697 46.283 33.234 1.00 22.76 185 ALA A CA 1
ATOM 2568 C C . ALA A 1 185 ? 53.770 47.290 33.616 1.00 24.69 185 ALA A C 1
ATOM 2569 O O . ALA A 1 185 ? 54.312 47.984 32.749 1.00 23.84 185 ALA A O 1
ATOM 2576 N N . PHE A 1 186 ? 54.135 47.387 34.894 1.00 21.84 186 PHE A N 1
ATOM 2577 C CA . PHE A 1 186 ? 54.998 48.480 35.322 1.00 20.08 186 PHE A CA 1
ATOM 2578 C C . PHE A 1 186 ? 56.420 47.994 35.610 1.00 20.67 186 PHE A C 1
ATOM 2579 O O . PHE A 1 186 ? 57.225 48.701 36.235 1.00 20.26 186 PHE A O 1
ATOM 2596 N N . ASP A 1 187 ? 56.760 46.784 35.134 1.00 22.78 187 ASP A N 1
ATOM 2597 C CA . ASP A 1 187 ? 57.993 46.124 35.546 1.00 24.65 187 ASP A CA 1
ATOM 2598 C C . ASP A 1 187 ? 59.233 46.904 35.117 1.00 23.45 187 ASP A C 1
ATOM 2599 O O . ASP A 1 187 ? 60.261 46.834 35.786 1.00 26.14 187 ASP A O 1
ATOM 2608 N N . GLU A 1 188 ? 59.147 47.636 34.008 1.00 25.78 188 GLU A N 1
ATOM 2609 C CA . GLU A 1 188 ? 60.282 48.423 33.537 1.00 24.38 188 GLU A CA 1
ATOM 2610 C C . GLU A 1 188 ? 60.647 49.551 34.480 1.00 27.09 188 GLU A C 1
ATOM 2611 O O . GLU A 1 188 ? 61.736 50.128 34.348 1.00 24.29 188 GLU A O 1
ATOM 2623 N N . PHE A 1 189 ? 59.780 49.884 35.438 1.00 24.43 189 PHE A N 1
ATOM 2624 C CA . PHE A 1 189 ? 59.959 51.071 36.275 1.00 24.20 189 PHE A CA 1
ATOM 2625 C C . PHE A 1 189 ? 60.201 50.776 37.756 1.00 24.91 189 PHE A C 1
ATOM 2626 O O . PHE A 1 189 ? 60.284 51.720 38.565 1.00 29.63 189 PHE A O 1
ATOM 2643 N N . VAL A 1 190 ? 60.354 49.510 38.114 1.00 27.85 190 VAL A N 1
ATOM 2644 C CA . VAL A 1 190 ? 60.587 49.109 39.501 1.00 32.94 190 VAL A CA 1
ATOM 2645 C C . VAL A 1 190 ? 61.935 48.391 39.595 1.00 39.68 190 VAL A C 1
ATOM 2646 O O . VAL A 1 190 ? 62.537 48.026 38.587 1.00 35.52 190 VAL A O 1
ATOM 2659 N N . ASP A 1 191 ? 62.404 48.182 40.824 1.00 41.19 191 ASP A N 1
ATOM 2660 C CA . ASP A 1 191 ? 63.607 47.376 41.010 1.00 36.17 191 ASP A CA 1
ATOM 2661 C C . ASP A 1 191 ? 63.276 45.881 40.897 1.00 48.68 191 ASP A C 1
ATOM 2662 O O . ASP A 1 191 ? 62.109 45.457 40.929 1.00 45.94 191 ASP A O 1
ATOM 2671 N N . ASP A 1 192 ? 64.329 45.070 40.745 1.00 51.60 192 ASP A N 1
ATOM 2672 C CA . ASP A 1 192 ? 64.139 43.648 40.468 1.00 52.61 192 ASP A CA 1
ATOM 2673 C C . ASP A 1 192 ? 63.505 42.899 41.641 1.00 50.14 192 ASP A C 1
ATOM 2674 O O . ASP A 1 192 ? 62.777 41.928 41.408 1.00 48.35 192 ASP A O 1
ATOM 2683 N N . ASP A 1 193 ? 63.758 43.318 42.896 1.00 51.46 193 ASP A N 1
ATOM 2684 C CA . ASP A 1 193 ? 63.167 42.610 44.037 1.00 46.00 193 ASP A CA 1
ATOM 2685 C C . ASP A 1 193 ? 61.647 42.723 44.015 1.00 43.81 193 ASP A C 1
ATOM 2686 O O . ASP A 1 193 ? 60.937 41.746 44.278 1.00 35.87 193 ASP A O 1
ATOM 2695 N N . HIS A 1 194 ? 61.140 43.906 43.663 1.00 44.23 194 HIS A N 1
ATOM 2696 C CA . HIS A 1 194 ? 59.700 44.122 43.545 1.00 39.31 194 HIS A CA 1
ATOM 2697 C C . HIS A 1 194 ? 59.119 43.486 42.277 1.00 40.96 194 HIS A C 1
ATOM 2698 O O . HIS A 1 194 ? 58.010 42.929 42.299 1.00 34.77 194 HIS A O 1
ATOM 2712 N N . LYS A 1 195 ? 59.852 43.557 41.162 1.00 39.27 195 LYS A N 1
ATOM 2713 C CA . LYS A 1 195 ? 59.424 42.904 39.930 1.00 38.09 195 LYS A CA 1
ATOM 2714 C C . LYS A 1 195 ? 59.082 41.430 40.150 1.00 38.79 195 LYS A C 1
ATOM 2715 O O . LYS A 1 195 ? 58.069 40.934 39.635 1.00 36.33 195 LYS A O 1
ATOM 2734 N N . LYS A 1 196 ? 59.926 40.711 40.903 1.00 34.85 196 LYS A N 1
ATOM 2735 C CA . LYS A 1 196 ? 59.742 39.278 41.123 1.00 38.68 196 LYS A CA 1
ATOM 2736 C C . LYS A 1 196 ? 58.594 38.977 42.086 1.00 39.75 196 LYS A C 1
ATOM 2737 O O . LYS A 1 196 ? 58.039 37.872 42.048 1.00 41.74 196 LYS A O 1
ATOM 2756 N N . THR A 1 197 ? 58.245 39.905 42.975 1.00 37.55 197 THR A N 1
ATOM 2757 C CA . THR A 1 197 ? 57.120 39.660 43.860 1.00 32.63 197 THR A CA 1
ATOM 2758 C C . THR A 1 197 ? 55.889 39.371 43.006 1.00 24.20 197 THR A C 1
ATOM 2759 O O . THR A 1 197 ? 55.616 40.084 42.038 1.00 28.19 197 THR A O 1
ATOM 2770 N N . ASP A 1 198 ? 55.178 38.291 43.346 1.00 24.53 198 ASP A N 1
ATOM 2771 C CA . ASP A 1 198 ? 53.959 37.902 42.653 1.00 23.89 198 ASP A CA 1
ATOM 2772 C C . ASP A 1 198 ? 52.874 37.544 43.663 1.00 23.51 198 ASP A C 1
ATOM 2773 O O . ASP A 1 198 ? 52.941 36.500 44.324 1.00 21.75 198 ASP A O 1
ATOM 2782 N N . LEU A 1 199 ? 51.855 38.373 43.708 1.00 18.84 199 LEU A N 1
ATOM 2783 C CA . LEU A 1 199 ? 50.747 38.207 44.658 1.00 19.90 199 LEU A CA 1
ATOM 2784 C C . LEU A 1 199 ? 49.685 37.237 44.162 1.00 23.18 199 LEU A C 1
ATOM 2785 O O . LEU A 1 199 ? 48.783 36.858 44.906 1.00 19.41 199 LEU A O 1
ATOM 2801 N N . VAL A 1 200 ? 49.788 36.773 42.926 1.00 20.09 200 VAL A N 1
ATOM 2802 C CA . VAL A 1 200 ? 48.821 35.843 42.336 1.00 20.75 200 VAL A CA 1
ATOM 2803 C C . VAL A 1 200 ? 49.621 34.787 41.554 1.00 25.30 200 VAL A C 1
ATOM 2804 O O . VAL A 1 200 ? 49.499 34.678 40.316 1.00 23.46 200 VAL A O 1
ATOM 2817 N N . PRO A 1 201 ? 50.449 34.002 42.232 1.00 21.70 201 PRO A N 1
ATOM 2818 C CA . PRO A 1 201 ? 51.227 32.959 41.526 1.00 29.93 201 PRO A CA 1
ATOM 2819 C C . PRO A 1 201 ? 50.342 31.919 40.850 1.00 29.84 201 PRO A C 1
ATOM 2820 O O . PRO A 1 201 ? 49.315 31.480 41.369 1.00 26.48 201 PRO A O 1
ATOM 2831 N N . ALA A 1 202 ? 50.809 31.450 39.692 1.00 25.62 202 ALA A N 1
ATOM 2832 C CA . ALA A 1 202 ? 50.009 30.533 38.903 1.00 22.78 202 ALA A CA 1
ATOM 2833 C C . ALA A 1 202 ? 49.607 29.292 39.672 1.00 22.92 202 ALA A C 1
ATOM 2834 O O . ALA A 1 202 ? 48.489 28.790 39.505 1.00 27.07 202 ALA A O 1
ATOM 2841 N N . GLN A 1 203 ? 50.506 28.733 40.463 1.00 24.02 203 GLN A N 1
ATOM 2842 C CA . GLN A 1 203 ? 50.167 27.510 41.187 1.00 23.61 203 GLN A CA 1
ATOM 2843 C C . GLN A 1 203 ? 49.056 27.713 42.211 1.00 25.82 203 GLN A C 1
ATOM 2844 O O . GLN A 1 203 ? 48.420 26.733 42.594 1.00 28.56 203 GLN A O 1
ATOM 2858 N N . LEU A 1 204 ? 48.804 28.961 42.609 1.00 28.21 204 LEU A N 1
ATOM 2859 C CA . LEU A 1 204 ? 47.791 29.310 43.618 1.00 24.24 204 LEU A CA 1
ATOM 2860 C C . LEU A 1 204 ? 46.609 30.070 43.039 1.00 27.91 204 LEU A C 1
ATOM 2861 O O . LEU A 1 204 ? 45.613 30.288 43.742 1.00 23.66 204 LEU A O 1
ATOM 2877 N N . LYS A 1 205 ? 46.645 30.437 41.763 1.00 25.41 205 LYS A N 1
ATOM 2878 C CA . LYS A 1 205 ? 45.611 31.300 41.202 1.00 21.76 205 LYS A CA 1
ATOM 2879 C C . LYS A 1 205 ? 44.197 30.771 41.452 1.00 28.99 205 LYS A C 1
ATOM 2880 O O . LYS A 1 205 ? 43.330 31.511 41.933 1.00 25.65 205 LYS A O 1
ATOM 2899 N N . THR A 1 206 ? 43.927 29.488 41.161 1.00 27.86 206 THR A N 1
ATOM 2900 C CA . THR A 1 206 ? 42.536 29.057 41.287 1.00 26.67 206 THR A CA 1
ATOM 2901 C C . THR A 1 206 ? 42.114 29.067 42.759 1.00 25.91 206 THR A C 1
ATOM 2902 O O . THR A 1 206 ? 40.993 29.464 43.072 1.00 26.30 206 THR A O 1
ATOM 2913 N N . GLN A 1 207 ? 43.000 28.640 43.660 1.00 25.83 207 GLN A N 1
ATOM 2914 C CA . GLN A 1 207 ? 42.667 28.697 45.096 1.00 23.59 207 GLN A CA 1
ATOM 2915 C C . GLN A 1 207 ? 42.484 30.131 45.578 1.00 27.13 207 GLN A C 1
ATOM 2916 O O . GLN A 1 207 ? 41.631 30.382 46.439 1.00 23.54 207 GLN A O 1
ATOM 2930 N N . ILE A 1 208 ? 43.318 31.069 45.116 1.00 24.11 208 ILE A N 1
ATOM 2931 C CA . ILE A 1 208 ? 43.097 32.491 45.422 1.00 20.31 208 ILE A CA 1
ATOM 2932 C C . ILE A 1 208 ? 41.740 32.954 44.940 1.00 22.63 208 ILE A C 1
ATOM 2933 O O . ILE A 1 208 ? 40.986 33.617 45.662 1.00 21.23 208 ILE A O 1
ATOM 2949 N N . ASP A 1 209 ? 41.381 32.634 43.699 1.00 20.49 209 ASP A N 1
ATOM 2950 C CA . ASP A 1 209 ? 40.098 33.090 43.199 1.00 20.72 209 ASP A CA 1
ATOM 2951 C C . ASP A 1 209 ? 38.930 32.481 43.981 1.00 21.27 209 ASP A C 1
ATOM 2952 O O . ASP A 1 209 ? 37.923 33.157 44.224 1.00 22.85 209 ASP A O 1
ATOM 2961 N N . ASP A 1 210 ? 39.024 31.192 44.330 1.00 21.05 210 ASP A N 1
ATOM 2962 C CA . ASP A 1 210 ? 37.915 30.533 45.019 1.00 23.74 210 ASP A CA 1
ATOM 2963 C C . ASP A 1 210 ? 37.773 31.080 46.435 1.00 23.89 210 ASP A C 1
ATOM 2964 O O . ASP A 1 210 ? 36.656 31.326 46.878 1.00 25.28 210 ASP A O 1
ATOM 2973 N N . PHE A 1 211 ? 38.892 31.266 47.149 1.00 25.36 211 PHE A N 1
ATOM 2974 C CA . PHE A 1 211 ? 38.842 31.887 48.484 1.00 23.12 211 PHE A CA 1
ATOM 2975 C C . PHE A 1 211 ? 38.270 33.298 48.375 1.00 19.50 211 PHE A C 1
ATOM 2976 O O . PHE A 1 211 ? 37.352 33.676 49.133 1.00 18.19 211 PHE A O 1
ATOM 2993 N N . ASN A 1 212 ? 38.821 34.107 47.482 1.00 19.22 212 ASN A N 1
ATOM 2994 C CA . ASN A 1 212 ? 38.362 35.480 47.265 1.00 16.29 212 ASN A CA 1
ATOM 2995 C C . ASN A 1 212 ? 36.865 35.554 47.040 1.00 21.97 212 ASN A C 1
ATOM 2996 O O . ASN A 1 212 ? 36.209 36.487 47.497 1.00 19.57 212 ASN A O 1
ATOM 3007 N N . SER A 1 213 ? 36.288 34.595 46.296 1.00 20.70 213 SER A N 1
ATOM 3008 C CA . SER A 1 213 ? 34.879 34.664 45.951 1.00 19.11 213 SER A CA 1
ATOM 3009 C C . SER A 1 213 ? 33.979 34.628 47.196 1.00 18.21 213 SER A C 1
ATOM 3010 O O . SER A 1 213 ? 33.061 35.448 47.306 1.00 21.35 213 SER A O 1
ATOM 3018 N N . TRP A 1 214 ? 34.181 33.642 48.070 1.00 21.29 214 TRP A N 1
ATOM 3019 C CA . TRP A 1 214 ? 33.302 33.571 49.255 1.00 20.61 214 TRP A CA 1
ATOM 3020 C C . TRP A 1 214 ? 33.711 34.575 50.313 1.00 20.24 214 TRP A C 1
ATOM 3021 O O . TRP A 1 214 ? 32.845 35.017 51.084 1.00 20.95 214 TRP A O 1
ATOM 3042 N N . VAL A 1 215 ? 34.993 34.916 50.422 1.00 20.13 215 VAL A N 1
ATOM 3043 C CA . VAL A 1 215 ? 35.364 35.983 51.349 1.00 17.29 215 VAL A CA 1
ATOM 3044 C C . VAL A 1 215 ? 34.731 37.291 50.914 1.00 19.61 215 VAL A C 1
ATOM 3045 O O . VAL A 1 215 ? 34.260 38.077 51.746 1.00 16.98 215 VAL A O 1
ATOM 3058 N N . TYR A 1 216 ? 34.642 37.547 49.605 1.00 20.22 216 TYR A N 1
ATOM 3059 C CA . TYR A 1 216 ? 33.962 38.759 49.162 1.00 16.43 216 TYR A CA 1
ATOM 3060 C C . TYR A 1 216 ? 32.514 38.810 49.637 1.00 21.77 216 TYR A C 1
ATOM 3061 O O . TYR A 1 216 ? 32.069 39.800 50.242 1.00 16.83 216 TYR A O 1
ATOM 3079 N N . ASP A 1 217 ? 31.739 37.777 49.332 1.00 18.26 217 ASP A N 1
ATOM 3080 C CA . ASP A 1 217 ? 30.319 37.869 49.570 1.00 18.20 217 ASP A CA 1
ATOM 3081 C C . ASP A 1 217 ? 30.010 37.877 51.052 1.00 17.82 217 ASP A C 1
ATOM 3082 O O . ASP A 1 217 ? 29.047 38.526 51.469 1.00 18.85 217 ASP A O 1
ATOM 3091 N N . SER A 1 218 ? 30.759 37.097 51.820 1.00 19.33 218 SER A N 1
ATOM 3092 C CA . SER A 1 218 ? 30.429 36.806 53.210 1.00 15.75 218 SER A CA 1
ATOM 3093 C C . SER A 1 218 ? 31.183 37.658 54.228 1.00 17.88 218 SER A C 1
ATOM 3094 O O . SER A 1 218 ? 30.731 37.714 55.369 1.00 17.43 218 SER A O 1
ATOM 3102 N N . ILE A 1 219 ? 32.301 38.292 53.881 1.00 17.27 219 ILE A N 1
ATOM 3103 C CA . ILE A 1 219 ? 33.144 38.998 54.845 1.00 14.99 219 ILE A CA 1
ATOM 3104 C C . ILE A 1 219 ? 33.382 40.409 54.344 1.00 14.82 219 ILE A C 1
ATOM 3105 O O . ILE A 1 219 ? 32.978 41.387 54.973 1.00 16.37 219 ILE A O 1
ATOM 3121 N N . ASN A 1 220 ? 34.076 40.541 53.203 1.00 14.60 220 ASN A N 1
ATOM 3122 C CA . ASN A 1 220 ? 34.388 41.875 52.690 1.00 15.19 220 ASN A CA 1
ATOM 3123 C C . ASN A 1 220 ? 33.134 42.707 52.509 1.00 13.78 220 ASN A C 1
ATOM 3124 O O . ASN A 1 220 ? 33.012 43.830 53.028 1.00 14.90 220 ASN A O 1
ATOM 3135 N N . ASN A 1 221 ? 32.174 42.191 51.695 1.00 15.15 221 ASN A N 1
ATOM 3136 C CA . ASN A 1 221 ? 30.869 42.801 51.540 1.00 13.95 221 ASN A CA 1
ATOM 3137 C C . ASN A 1 221 ? 29.879 42.319 52.602 1.00 13.87 221 ASN A C 1
ATOM 3138 O O . ASN A 1 221 ? 28.884 43.000 52.834 1.00 14.99 221 ASN A O 1
ATOM 3149 N N . GLY A 1 222 ? 30.165 41.182 53.245 1.00 14.85 222 GLY A N 1
ATOM 3150 C CA . GLY A 1 222 ? 29.239 40.682 54.256 1.00 16.06 222 GLY A CA 1
ATOM 3151 C C . GLY A 1 222 ? 29.044 41.660 55.403 1.00 15.56 222 GLY A C 1
ATOM 3152 O O . GLY A 1 222 ? 27.924 41.870 55.855 1.00 15.68 222 GLY A O 1
ATOM 3156 N N . VAL A 1 223 ? 30.138 42.305 55.840 1.00 15.35 223 VAL A N 1
ATOM 3157 C CA . VAL A 1 223 ? 29.967 43.279 56.937 1.00 13.23 223 VAL A CA 1
ATOM 3158 C C . VAL A 1 223 ? 29.118 44.458 56.519 1.00 13.64 223 VAL A C 1
ATOM 3159 O O . VAL A 1 223 ? 28.372 45.000 57.327 1.00 13.51 223 VAL A O 1
ATOM 3172 N N . TYR A 1 224 ? 29.143 44.865 55.223 1.00 16.29 224 TYR A N 1
ATOM 3173 C CA . TYR A 1 224 ? 28.350 45.985 54.741 1.00 13.57 224 TYR A CA 1
ATOM 3174 C C . TYR A 1 224 ? 26.880 45.607 54.554 1.00 12.69 224 TYR A C 1
ATOM 3175 O O . TYR A 1 224 ? 25.997 46.378 54.918 1.00 15.67 224 TYR A O 1
ATOM 3193 N N . LYS A 1 225 ? 26.623 44.402 54.011 1.00 14.95 225 LYS A N 1
ATOM 3194 C CA . LYS A 1 225 ? 25.233 43.917 53.955 1.00 15.49 225 LYS A CA 1
ATOM 3195 C C . LYS A 1 225 ? 24.617 43.805 55.357 1.00 15.34 225 LYS A C 1
ATOM 3196 O O . LYS A 1 225 ? 23.412 44.044 55.528 1.00 16.29 225 LYS A O 1
ATOM 3215 N N . THR A 1 226 ? 25.456 43.488 56.361 1.00 13.81 226 THR A N 1
ATOM 3216 C CA . THR A 1 226 ? 25.005 43.455 57.755 1.00 16.12 226 THR A CA 1
ATOM 3217 C C . THR A 1 226 ? 24.757 44.864 58.284 1.00 15.65 226 THR A C 1
ATOM 3218 O O . THR A 1 226 ? 23.679 45.143 58.798 1.00 14.78 226 THR A O 1
ATOM 3229 N N . GLY A 1 227 ? 25.746 45.756 58.190 1.00 14.66 227 GLY A N 1
ATOM 3230 C CA . GLY A 1 227 ? 25.631 47.030 58.874 1.00 15.30 227 GLY A CA 1
ATOM 3231 C C . GLY A 1 227 ? 24.716 48.014 58.198 1.00 15.86 227 GLY A C 1
ATOM 3232 O O . GLY A 1 227 ? 24.160 48.893 58.863 1.00 17.85 227 GLY A O 1
ATOM 3236 N N . PHE A 1 228 ? 24.600 47.916 56.866 1.00 14.93 228 PHE A N 1
ATOM 3237 C CA . PHE A 1 228 ? 23.714 48.776 56.110 1.00 17.54 228 PHE A CA 1
ATOM 3238 C C . PHE A 1 228 ? 22.303 48.194 55.995 1.00 16.92 228 PHE A C 1
ATOM 3239 O O . PHE A 1 228 ? 21.420 48.863 55.457 1.00 19.86 228 PHE A O 1
ATOM 3256 N N . ALA A 1 229 ? 22.060 46.974 56.476 1.00 15.91 229 ALA A N 1
ATOM 3257 C CA . ALA A 1 229 ? 20.670 46.493 56.482 1.00 15.15 229 ALA A CA 1
ATOM 3258 C C . ALA A 1 229 ? 19.784 47.445 57.257 1.00 18.51 229 ALA A C 1
ATOM 3259 O O . ALA A 1 229 ? 20.159 47.967 58.326 1.00 18.29 229 ALA A O 1
ATOM 3266 N N . GLU A 1 230 ? 18.585 47.715 56.700 1.00 18.44 230 GLU A N 1
ATOM 3267 C CA . GLU A 1 230 ? 17.593 48.530 57.385 1.00 19.75 230 GLU A CA 1
ATOM 3268 C C . GLU A 1 230 ? 16.383 47.757 57.826 1.00 19.66 230 GLU A C 1
ATOM 3269 O O . GLU A 1 230 ? 15.514 48.353 58.460 1.00 24.11 230 GLU A O 1
ATOM 3281 N N . LYS A 1 231 ? 16.329 46.460 57.559 1.00 21.13 231 LYS A N 1
ATOM 3282 C CA . LYS A 1 231 ? 15.342 45.585 58.187 1.00 21.36 231 LYS A CA 1
ATOM 3283 C C . LYS A 1 231 ? 16.054 44.523 59.028 1.00 15.97 231 LYS A C 1
ATOM 3284 O O . LYS A 1 231 ? 17.066 43.948 58.598 1.00 18.12 231 LYS A O 1
ATOM 3303 N N . ALA A 1 232 ? 15.545 44.275 60.262 1.00 19.00 232 ALA A N 1
ATOM 3304 C CA . ALA A 1 232 ? 16.224 43.309 61.144 1.00 16.68 232 ALA A CA 1
ATOM 3305 C C . ALA A 1 232 ? 16.382 41.920 60.525 1.00 16.75 232 ALA A C 1
ATOM 3306 O O . ALA A 1 232 ? 17.361 41.220 60.788 1.00 17.45 232 ALA A O 1
ATOM 3313 N N . GLU A 1 233 ? 15.397 41.451 59.751 1.00 17.70 233 GLU A N 1
ATOM 3314 C CA . GLU A 1 233 ? 15.509 40.138 59.135 1.00 19.17 233 GLU A CA 1
ATOM 3315 C C . GLU A 1 233 ? 16.761 40.033 58.239 1.00 16.92 233 GLU A C 1
ATOM 3316 O O . GLU A 1 233 ? 17.423 39.004 58.227 1.00 18.56 233 GLU A O 1
ATOM 3328 N N . VAL A 1 234 ? 17.082 41.085 57.515 1.00 18.44 234 VAL A N 1
ATOM 3329 C CA . VAL A 1 234 ? 18.263 41.112 56.652 1.00 17.92 234 VAL A CA 1
ATOM 3330 C C . VAL A 1 234 ? 19.533 41.213 57.497 1.00 17.42 234 VAL A C 1
ATOM 3331 O O . VAL A 1 234 ? 20.501 40.469 57.285 1.00 17.17 234 VAL A O 1
ATOM 3344 N N . TYR A 1 235 ? 19.516 42.113 58.497 1.00 16.52 235 TYR A N 1
ATOM 3345 C CA . TYR A 1 235 ? 20.628 42.182 59.430 1.00 14.63 235 TYR A CA 1
ATOM 3346 C C . TYR A 1 235 ? 20.966 40.800 59.979 1.00 15.43 235 TYR A C 1
ATOM 3347 O O . TYR A 1 235 ? 22.130 40.404 60.020 1.00 15.20 235 TYR A O 1
ATOM 3365 N N . GLU A 1 236 ? 19.969 40.062 60.479 1.00 16.36 236 GLU A N 1
ATOM 3366 C CA . GLU A 1 236 ? 20.243 38.804 61.148 1.00 18.64 236 GLU A CA 1
ATOM 3367 C C . GLU A 1 236 ? 20.788 37.770 60.158 1.00 15.72 236 GLU A C 1
ATOM 3368 O O . GLU A 1 236 ? 21.736 37.054 60.460 1.00 18.88 236 GLU A O 1
ATOM 3380 N N . SER A 1 237 ? 20.184 37.682 58.962 1.00 17.86 237 SER A N 1
ATOM 3381 C CA . SER A 1 237 ? 20.691 36.758 57.956 1.00 19.47 237 SER A CA 1
ATOM 3382 C C . SER A 1 237 ? 22.155 37.060 57.640 1.00 18.50 237 SER A C 1
ATOM 3383 O O . SER A 1 237 ? 22.993 36.157 57.587 1.00 19.15 237 SER A O 1
ATOM 3391 N N . GLU A 1 238 ? 22.459 38.329 57.411 1.00 17.36 238 GLU A N 1
ATOM 3392 C CA . GLU A 1 238 ? 23.818 38.679 56.994 1.00 16.70 238 GLU A CA 1
ATOM 3393 C C . GLU A 1 238 ? 24.836 38.532 58.115 1.00 16.46 238 GLU A C 1
ATOM 3394 O O . GLU A 1 238 ? 25.954 38.089 57.870 1.00 17.88 238 GLU A O 1
ATOM 3406 N N . VAL A 1 239 ? 24.478 38.906 59.362 1.00 14.10 239 VAL A N 1
ATOM 3407 C CA . VAL A 1 239 ? 25.445 38.755 60.444 1.00 16.26 239 VAL A CA 1
ATOM 3408 C C . VAL A 1 239 ? 25.740 37.300 60.724 1.00 15.06 239 VAL A C 1
ATOM 3409 O O . VAL A 1 239 ? 26.879 36.934 61.032 1.00 15.59 239 VAL A O 1
ATOM 3422 N N . ASN A 1 240 ? 24.728 36.429 60.654 1.00 17.15 240 ASN A N 1
ATOM 3423 C CA . ASN A 1 240 ? 25.015 35.016 60.861 1.00 16.24 240 ASN A CA 1
ATOM 3424 C C . ASN A 1 240 ? 25.958 34.517 59.773 1.00 17.05 240 ASN A C 1
ATOM 3425 O O . ASN A 1 240 ? 26.840 33.706 60.039 1.00 18.91 240 ASN A O 1
ATOM 3436 N N . ASN A 1 241 ? 25.757 35.011 58.558 1.00 17.33 241 ASN A N 1
ATOM 3437 C CA . ASN A 1 241 ? 26.598 34.621 57.415 1.00 19.51 241 ASN A CA 1
ATOM 3438 C C . ASN A 1 241 ? 28.034 35.085 57.603 1.00 18.57 241 ASN A C 1
ATOM 3439 O O . ASN A 1 241 ? 28.966 34.330 57.298 1.00 19.96 241 ASN A O 1
ATOM 3450 N N . VAL A 1 242 ? 28.245 36.314 58.115 1.00 15.14 242 VAL A N 1
ATOM 3451 C CA . VAL A 1 242 ? 29.598 36.786 58.377 1.00 15.40 242 VAL A CA 1
ATOM 3452 C C . VAL A 1 242 ? 30.305 35.830 59.306 1.00 15.82 242 VAL A C 1
ATOM 3453 O O . VAL A 1 242 ? 31.435 35.408 59.075 1.00 17.50 242 VAL A O 1
ATOM 3466 N N . PHE A 1 243 ? 29.695 35.553 60.481 1.00 14.83 243 PHE A N 1
ATOM 3467 C CA . PHE A 1 243 ? 30.391 34.736 61.461 1.00 15.36 243 PHE A CA 1
ATOM 3468 C C . PHE A 1 243 ? 30.567 33.296 60.988 1.00 16.03 243 PHE A C 1
ATOM 3469 O O . PHE A 1 243 ? 31.586 32.683 61.291 1.00 18.06 243 PHE A O 1
ATOM 3486 N N . GLU A 1 244 ? 29.627 32.774 60.200 1.00 20.11 244 GLU A N 1
ATOM 3487 C CA . GLU A 1 244 ? 29.779 31.420 59.666 1.00 19.20 244 GLU A CA 1
ATOM 3488 C C . GLU A 1 244 ? 31.019 31.336 58.781 1.00 18.68 244 GLU A C 1
ATOM 3489 O O . GLU A 1 244 ? 31.776 30.354 58.842 1.00 20.62 244 GLU A O 1
ATOM 3501 N N . HIS A 1 245 ? 31.284 32.404 58.045 1.00 17.66 245 HIS A N 1
ATOM 3502 C CA . HIS A 1 245 ? 32.434 32.426 57.162 1.00 18.80 245 HIS A CA 1
ATOM 3503 C C . HIS A 1 245 ? 33.715 32.810 57.854 1.00 19.64 245 HIS A C 1
ATOM 3504 O O . HIS A 1 245 ? 34.797 32.354 57.440 1.00 19.56 245 HIS A O 1
ATOM 3518 N N . LEU A 1 246 ? 33.659 33.620 58.905 1.00 17.76 246 LEU A N 1
ATOM 3519 C CA . LEU A 1 246 ? 34.863 33.770 59.712 1.00 16.60 246 LEU A CA 1
ATOM 3520 C C . LEU A 1 246 ? 35.267 32.440 60.341 1.00 17.36 246 LEU A C 1
ATOM 3521 O O . LEU A 1 246 ? 36.455 32.140 60.481 1.00 18.67 246 LEU A O 1
ATOM 3537 N N . ASP A 1 247 ? 34.284 31.638 60.755 1.00 19.67 247 ASP A N 1
ATOM 3538 C CA . ASP A 1 247 ? 34.577 30.302 61.246 1.00 18.73 247 ASP A CA 1
ATOM 3539 C C . ASP A 1 247 ? 35.322 29.484 60.195 1.00 19.37 247 ASP A C 1
ATOM 3540 O O . ASP A 1 247 ? 36.266 28.775 60.542 1.00 21.13 247 ASP A O 1
ATOM 3549 N N . LYS A 1 248 ? 34.937 29.636 58.928 1.00 20.05 248 LYS A N 1
ATOM 3550 C CA . LYS A 1 248 ? 35.614 28.923 57.825 1.00 18.32 248 LYS A CA 1
ATOM 3551 C C . LYS A 1 248 ? 37.070 29.360 57.690 1.00 22.19 248 LYS A C 1
ATOM 3552 O O . LYS A 1 248 ? 37.975 28.509 57.577 1.00 21.93 248 LYS A O 1
ATOM 3571 N N . VAL A 1 249 ? 37.315 30.679 57.739 1.00 21.37 249 VAL A N 1
ATOM 3572 C CA . VAL A 1 249 ? 38.677 31.204 57.667 1.00 17.88 249 VAL A CA 1
ATOM 3573 C C . VAL A 1 249 ? 39.505 30.721 58.841 1.00 20.33 249 VAL A C 1
ATOM 3574 O O . VAL A 1 249 ? 40.665 30.336 58.693 1.00 20.47 249 VAL A O 1
ATOM 3587 N N . GLU A 1 250 ? 38.937 30.823 60.065 1.00 18.04 250 GLU A N 1
ATOM 3588 C CA . GLU A 1 250 ? 39.615 30.391 61.272 1.00 18.24 250 GLU A CA 1
ATOM 3589 C C . GLU A 1 250 ? 40.058 28.917 61.201 1.00 19.02 250 GLU A C 1
ATOM 3590 O O . GLU A 1 250 ? 41.154 28.585 61.671 1.00 18.25 250 GLU A O 1
ATOM 3602 N N . LYS A 1 251 ? 39.180 28.046 60.674 1.00 20.61 251 LYS A N 1
ATOM 3603 C CA . LYS A 1 251 ? 39.492 26.622 60.467 1.00 22.48 251 LYS A CA 1
ATOM 3604 C C . LYS A 1 251 ? 40.671 26.442 59.508 1.00 20.99 251 LYS A C 1
ATOM 3605 O O . LYS A 1 251 ? 41.630 25.714 59.814 1.00 24.04 251 LYS A O 1
ATOM 3624 N N . ILE A 1 252 ? 40.661 27.176 58.407 1.00 23.04 252 ILE A N 1
ATOM 3625 C CA . ILE A 1 252 ? 41.752 27.105 57.444 1.00 21.27 252 ILE A CA 1
ATOM 3626 C C . ILE A 1 252 ? 43.060 27.462 58.115 1.00 24.08 252 ILE A C 1
ATOM 3627 O O . ILE A 1 252 ? 44.077 26.768 57.973 1.00 24.35 252 ILE A O 1
ATOM 3643 N N . LEU A 1 253 ? 43.067 28.592 58.841 1.00 20.96 253 LEU A N 1
ATOM 3644 C CA . LEU A 1 253 ? 44.280 29.039 59.499 1.00 21.14 253 LEU A CA 1
ATOM 3645 C C . LEU A 1 253 ? 44.701 28.139 60.657 1.00 23.56 253 LEU A C 1
ATOM 3646 O O . LEU A 1 253 ? 45.897 27.949 60.881 1.00 23.21 253 LEU A O 1
ATOM 3662 N N . SER A 1 254 ? 43.739 27.586 61.424 1.00 20.33 254 SER A N 1
ATOM 3663 C CA . SER A 1 254 ? 44.074 26.654 62.492 1.00 22.16 254 SER A CA 1
ATOM 3664 C C . SER A 1 254 ? 44.739 25.393 61.934 1.00 23.17 254 SER A C 1
ATOM 3665 O O . SER A 1 254 ? 45.764 24.943 62.448 1.00 25.45 254 SER A O 1
ATOM 3673 N N . ASP A 1 255 ? 44.169 24.830 60.878 1.00 25.19 255 ASP A N 1
ATOM 3674 C CA . ASP A 1 255 ? 44.777 23.666 60.236 1.00 29.61 255 ASP A CA 1
ATOM 3675 C C . ASP A 1 255 ? 46.181 24.002 59.735 1.00 27.95 255 ASP A C 1
ATOM 3676 O O . ASP A 1 255 ? 47.126 23.224 59.934 1.00 30.19 255 ASP A O 1
ATOM 3685 N N . LYS A 1 256 ? 46.351 25.169 59.117 1.00 26.39 256 LYS A N 1
ATOM 3686 C CA . LYS A 1 256 ? 47.672 25.567 58.629 1.00 26.98 256 LYS A CA 1
ATOM 3687 C C . LYS A 1 256 ? 48.673 25.746 59.766 1.00 28.81 256 LYS A C 1
ATOM 3688 O O . LYS A 1 256 ? 49.834 25.318 59.672 1.00 28.02 256 LYS A O 1
ATOM 3707 N N . TYR A 1 257 ? 48.259 26.378 60.857 1.00 25.35 257 TYR A N 1
ATOM 3708 C CA . TYR A 1 257 ? 49.130 26.491 62.015 1.00 23.85 257 TYR A CA 1
ATOM 3709 C C . TYR A 1 257 ? 49.539 25.118 62.555 1.00 26.73 257 TYR A C 1
ATOM 3710 O O . TYR A 1 257 ? 50.699 24.914 62.964 1.00 30.23 257 TYR A O 1
ATOM 3728 N N . SER A 1 258 ? 48.587 24.188 62.628 1.00 30.53 258 SER A N 1
ATOM 3729 C CA . SER A 1 258 ? 48.909 22.860 63.137 1.00 31.16 258 SER A CA 1
ATOM 3730 C C . SER A 1 258 ? 49.985 22.216 62.275 1.00 31.25 258 SER A C 1
ATOM 3731 O O . SER A 1 258 ? 50.922 21.605 62.795 1.00 32.15 258 SER A O 1
ATOM 3739 N N . LYS A 1 259 ? 49.860 22.362 60.961 1.00 31.96 259 LYS A N 1
ATOM 3740 C CA . LYS A 1 259 ? 50.847 21.775 60.046 1.00 36.75 259 LYS A CA 1
ATOM 3741 C C . LYS A 1 259 ? 52.207 22.424 60.238 1.00 31.94 259 LYS A C 1
ATOM 3742 O O . LYS A 1 259 ? 53.239 21.732 60.257 1.00 36.39 259 LYS A O 1
ATOM 3761 N N . LEU A 1 260 ? 52.230 23.754 60.392 1.00 30.20 260 LEU A N 1
ATOM 3762 C CA . LEU A 1 260 ? 53.473 24.492 60.609 1.00 27.20 260 LEU A CA 1
ATOM 3763 C C . LEU A 1 260 ? 54.108 24.145 61.956 1.00 35.41 260 LEU A C 1
ATOM 3764 O O . LEU A 1 260 ? 55.335 24.015 62.065 1.00 32.33 260 LEU A O 1
ATOM 3780 N N . LYS A 1 261 ? 53.291 23.978 62.998 1.00 28.76 261 LYS A N 1
ATOM 3781 C CA . LYS A 1 261 ? 53.809 23.564 64.298 1.00 35.69 261 LYS A CA 1
ATOM 3782 C C . LYS A 1 261 ? 54.537 22.227 64.186 1.00 36.49 261 LYS A C 1
ATOM 3783 O O . LYS A 1 261 ? 55.597 22.033 64.789 1.00 36.41 261 LYS A O 1
ATOM 3802 N N . ALA A 1 262 ? 53.989 21.301 63.403 1.00 39.30 262 ALA A N 1
ATOM 3803 C CA . ALA A 1 262 ? 54.657 20.019 63.190 1.00 38.81 262 ALA A CA 1
ATOM 3804 C C . ALA A 1 262 ? 55.913 20.184 62.342 1.00 39.52 262 ALA A C 1
ATOM 3805 O O . ALA A 1 262 ? 56.963 19.586 62.629 1.00 37.83 262 ALA A O 1
ATOM 3812 N N . LYS A 1 263 ? 55.819 20.973 61.283 1.00 35.85 263 LYS A N 1
ATOM 3813 C CA . LYS A 1 263 ? 56.972 21.161 60.413 1.00 38.45 263 LYS A CA 1
ATOM 3814 C C . LYS A 1 263 ? 58.138 21.761 61.183 1.00 37.35 263 LYS A C 1
ATOM 3815 O O . LYS A 1 263 ? 59.284 21.329 61.028 1.00 40.09 263 LYS A O 1
ATOM 3834 N N . TYR A 1 264 ? 57.863 22.713 62.058 1.00 35.72 264 TYR A N 1
ATOM 3835 C CA . TYR A 1 264 ? 58.898 23.564 62.625 1.00 34.88 264 TYR A CA 1
ATOM 3836 C C . TYR A 1 264 ? 58.997 23.535 64.140 1.00 36.78 264 TYR A C 1
ATOM 3837 O O . TYR A 1 264 ? 60.022 23.974 64.681 1.00 38.99 264 TYR A O 1
ATOM 3855 N N . GLY A 1 265 ? 57.986 23.032 64.842 1.00 37.94 265 GLY A N 1
ATOM 3856 C CA . GLY A 1 265 ? 57.997 23.080 66.285 1.00 38.13 265 GLY A CA 1
ATOM 3857 C C . GLY A 1 265 ? 57.429 24.395 66.776 1.00 40.96 265 GLY A C 1
ATOM 3858 O O . GLY A 1 265 ? 57.801 25.464 66.281 1.00 38.89 265 GLY A O 1
ATOM 3862 N N . GLU A 1 266 ? 56.552 24.325 67.780 1.00 44.50 266 GLU A N 1
ATOM 3863 C CA . GLU A 1 266 ? 55.870 25.517 68.287 1.00 49.14 266 GLU A CA 1
ATOM 3864 C C . GLU A 1 266 ? 56.840 26.617 68.711 1.00 47.89 266 GLU A C 1
ATOM 3865 O O . GLU A 1 266 ? 56.451 27.789 68.729 1.00 47.26 266 GLU A O 1
ATOM 3877 N N . GLU A 1 267 ? 58.092 26.276 69.033 1.00 45.34 267 GLU A N 1
ATOM 3878 C CA . GLU A 1 267 ? 59.044 27.267 69.518 1.00 46.64 267 GLU A CA 1
ATOM 3879 C C . GLU A 1 267 ? 59.552 28.187 68.413 1.00 49.28 267 GLU A C 1
ATOM 3880 O O . GLU A 1 267 ? 59.975 29.317 68.693 1.00 47.53 267 GLU A O 1
ATOM 3892 N N . ASP A 1 268 ? 59.511 27.749 67.165 1.00 43.75 268 ASP A N 1
ATOM 3893 C CA . ASP A 1 268 ? 60.112 28.524 66.087 1.00 41.59 268 ASP A CA 1
ATOM 3894 C C . ASP A 1 268 ? 59.071 29.483 65.494 1.00 33.97 268 ASP A C 1
ATOM 3895 O O . ASP A 1 268 ? 58.606 29.348 64.368 1.00 36.76 268 ASP A O 1
ATOM 3904 N N . ARG A 1 269 ? 58.654 30.439 66.324 1.00 38.73 269 ARG A N 1
ATOM 3905 C CA . ARG A 1 269 ? 57.564 31.328 65.930 1.00 38.11 269 ARG A CA 1
ATOM 3906 C C . ARG A 1 269 ? 57.887 32.077 64.643 1.00 37.00 269 ARG A C 1
ATOM 3907 O O . ARG A 1 269 ? 57.015 32.247 63.783 1.00 32.51 269 ARG A O 1
ATOM 3928 N N . GLN A 1 270 ? 59.143 32.489 64.449 1.00 33.20 270 GLN A N 1
ATOM 3929 C CA . GLN A 1 270 ? 59.444 33.243 63.240 1.00 36.94 270 GLN A CA 1
ATOM 3930 C C . GLN A 1 270 ? 59.329 32.385 61.975 1.00 31.47 270 GLN A C 1
ATOM 3931 O O . GLN A 1 270 ? 58.790 32.846 60.960 1.00 36.36 270 GLN A O 1
ATOM 3945 N N . LYS A 1 271 ? 59.745 31.114 62.012 1.00 33.43 271 LYS A N 1
ATOM 3946 C CA . LYS A 1 271 ? 59.583 30.282 60.819 1.00 37.18 271 LYS A CA 1
ATOM 3947 C C . LYS A 1 271 ? 58.125 29.923 60.573 1.00 33.82 271 LYS A C 1
ATOM 3948 O O . LYS A 1 271 ? 57.694 29.791 59.423 1.00 29.95 271 LYS A O 1
ATOM 3967 N N . ILE A 1 272 ? 57.349 29.744 61.631 1.00 30.02 272 ILE A N 1
ATOM 3968 C CA . ILE A 1 272 ? 55.927 29.479 61.440 1.00 28.55 272 ILE A CA 1
ATOM 3969 C C . ILE A 1 272 ? 55.258 30.660 60.760 1.00 24.18 272 ILE A C 1
ATOM 3970 O O . ILE A 1 272 ? 54.544 30.506 59.765 1.00 24.51 272 ILE A O 1
ATOM 3986 N N . LEU A 1 273 ? 55.464 31.852 61.303 1.00 23.47 273 LEU A N 1
ATOM 3987 C CA . LEU A 1 273 ? 54.775 33.021 60.781 1.00 22.79 273 LEU A CA 1
ATOM 3988 C C . LEU A 1 273 ? 55.198 33.345 59.349 1.00 25.82 273 LEU A C 1
ATOM 3989 O O . LEU A 1 273 ? 54.389 33.866 58.567 1.00 22.56 273 LEU A O 1
ATOM 4005 N N . GLY A 1 274 ? 56.443 33.010 58.978 1.00 26.67 274 GLY A N 1
ATOM 4006 C CA . GLY A 1 274 ? 56.915 33.227 57.621 1.00 28.20 274 GLY A CA 1
ATOM 4007 C C . GLY A 1 274 ? 56.154 32.455 56.571 1.00 25.20 274 GLY A C 1
ATOM 4008 O O . GLY A 1 274 ? 56.299 32.761 55.379 1.00 27.59 274 GLY A O 1
ATOM 4012 N N . GLU A 1 275 ? 55.350 31.463 56.967 1.00 22.60 275 GLU A N 1
ATOM 4013 C CA . GLU A 1 275 ? 54.525 30.710 56.048 1.00 25.77 275 GLU A CA 1
ATOM 4014 C C . GLU A 1 275 ? 53.054 30.720 56.430 1.00 24.71 275 GLU A C 1
ATOM 4015 O O . GLU A 1 275 ? 52.270 29.953 55.863 1.00 24.15 275 GLU A O 1
ATOM 4027 N N . PHE A 1 276 ? 52.655 31.589 57.360 1.00 26.20 276 PHE A N 1
ATOM 4028 C CA . PHE A 1 276 ? 51.295 31.522 57.945 1.00 22.04 276 PHE A CA 1
ATOM 4029 C C . PHE A 1 276 ? 50.358 32.458 57.176 1.00 21.85 276 PHE A C 1
ATOM 4030 O O . PHE A 1 276 ? 50.191 33.616 57.540 1.00 21.87 276 PHE A O 1
ATOM 4047 N N . PHE A 1 277 ? 49.758 31.959 56.082 1.00 21.23 277 PHE A N 1
ATOM 4048 C CA . PHE A 1 277 ? 48.936 32.733 55.157 1.00 17.33 277 PHE A CA 1
ATOM 4049 C C . PHE A 1 277 ? 47.696 31.942 54.756 1.00 19.81 277 PHE A C 1
ATOM 4050 O O . PHE A 1 277 ? 47.594 30.738 54.976 1.00 22.70 277 PHE A O 1
ATOM 4067 N N . THR A 1 278 ? 46.715 32.660 54.219 1.00 17.99 278 THR A N 1
ATOM 4068 C CA . THR A 1 278 ? 45.412 32.052 53.931 1.00 20.89 278 THR A CA 1
ATOM 4069 C C . THR A 1 278 ? 45.496 31.012 52.817 1.00 22.02 278 THR A C 1
ATOM 4070 O O . THR A 1 278 ? 44.839 29.966 52.893 1.00 23.08 278 THR A O 1
ATOM 4081 N N . VAL A 1 279 ? 46.275 31.298 51.767 1.00 22.34 279 VAL A N 1
ATOM 4082 C CA . VAL A 1 279 ? 46.363 30.436 50.588 1.00 24.58 279 VAL A CA 1
ATOM 4083 C C . VAL A 1 279 ? 47.834 30.094 50.370 1.00 24.20 279 VAL A C 1
ATOM 4084 O O . VAL A 1 279 ? 48.690 30.988 50.266 1.00 21.49 279 VAL A O 1
ATOM 4097 N N . GLY A 1 280 ? 48.128 28.801 50.347 1.00 26.97 280 GLY A N 1
ATOM 4098 C CA . GLY A 1 280 ? 49.480 28.332 50.237 1.00 28.92 280 GLY A CA 1
ATOM 4099 C C . GLY A 1 280 ? 50.343 28.738 51.409 1.00 28.23 280 GLY A C 1
ATOM 4100 O O . GLY A 1 280 ? 49.875 28.927 52.540 1.00 31.44 280 GLY A O 1
ATOM 4104 N N . ASP A 1 281 ? 51.624 28.922 51.125 1.00 28.05 281 ASP A N 1
ATOM 4105 C CA . ASP A 1 281 ? 52.618 29.176 52.153 1.00 28.38 281 ASP A CA 1
ATOM 4106 C C . ASP A 1 281 ? 53.350 30.500 51.952 1.00 24.83 281 ASP A C 1
ATOM 4107 O O . ASP A 1 281 ? 54.427 30.699 52.504 1.00 25.11 281 ASP A O 1
ATOM 4116 N N . GLN A 1 282 ? 52.770 31.422 51.176 1.00 25.52 282 GLN A N 1
ATOM 4117 C CA . GLN A 1 282 ? 53.341 32.740 50.938 1.00 20.91 282 GLN A CA 1
ATOM 4118 C C . GLN A 1 282 ? 52.221 33.792 50.948 1.00 20.78 282 GLN A C 1
ATOM 4119 O O . GLN A 1 282 ? 51.043 33.480 50.743 1.00 20.83 282 GLN A O 1
ATOM 4133 N N . LEU A 1 283 ? 52.642 35.055 51.107 1.00 21.72 283 LEU A N 1
ATOM 4134 C CA . LEU A 1 283 ? 51.724 36.182 51.010 1.00 21.62 283 LEU A CA 1
ATOM 4135 C C . LEU A 1 283 ? 51.168 36.296 49.603 1.00 20.05 283 LEU A C 1
ATOM 4136 O O . LEU A 1 283 ? 51.908 36.307 48.610 1.00 21.78 283 LEU A O 1
ATOM 4152 N N . THR A 1 284 ? 49.872 36.383 49.510 1.00 19.02 284 THR A N 1
ATOM 4153 C CA . THR A 1 284 ? 49.143 36.556 48.277 1.00 18.78 284 THR A CA 1
ATOM 4154 C C . THR A 1 284 ? 48.078 37.623 48.409 1.00 22.10 284 THR A C 1
ATOM 4155 O O . THR A 1 284 ? 47.751 38.117 49.518 1.00 17.90 284 THR A O 1
ATOM 4166 N N . GLU A 1 285 ? 47.496 37.938 47.263 1.00 17.94 285 GLU A N 1
ATOM 4167 C CA . GLU A 1 285 ? 46.344 38.816 47.163 1.00 16.56 285 GLU A CA 1
ATOM 4168 C C . GLU A 1 285 ? 45.201 38.395 48.091 1.00 17.15 285 GLU A C 1
ATOM 4169 O O . GLU A 1 285 ? 44.439 39.255 48.562 1.00 18.05 285 GLU A O 1
ATOM 4181 N N . ALA A 1 286 ? 45.036 37.087 48.306 1.00 14.99 286 ALA A N 1
ATOM 4182 C CA . ALA A 1 286 ? 43.956 36.620 49.183 1.00 15.33 286 ALA A CA 1
ATOM 4183 C C . ALA A 1 286 ? 44.143 37.196 50.573 1.00 17.91 286 ALA A C 1
ATOM 4184 O O . ALA A 1 286 ? 43.157 37.571 51.232 1.00 17.15 286 ALA A O 1
ATOM 4191 N N . ASP A 1 287 ? 45.401 37.250 51.051 1.00 16.71 287 ASP A N 1
ATOM 4192 C CA . ASP A 1 287 ? 45.658 37.858 52.366 1.00 15.59 287 ASP A CA 1
ATOM 4193 C C . ASP A 1 287 ? 45.321 39.343 52.360 1.00 16.64 287 ASP A C 1
ATOM 4194 O O . ASP A 1 287 ? 44.756 39.879 53.351 1.00 15.29 287 ASP A O 1
ATOM 4203 N N . ILE A 1 288 ? 45.702 40.031 51.313 1.00 15.16 288 ILE A N 1
ATOM 4204 C CA . ILE A 1 288 ? 45.477 41.464 51.214 1.00 14.72 288 ILE A CA 1
ATOM 4205 C C . ILE A 1 288 ? 43.996 41.767 51.299 1.00 14.48 288 ILE A C 1
ATOM 4206 O O . ILE A 1 288 ? 43.558 42.634 52.065 1.00 15.03 288 ILE A O 1
ATOM 4222 N N . ARG A 1 289 ? 43.197 41.054 50.521 1.00 15.07 289 ARG A N 1
ATOM 4223 C CA . ARG A 1 289 ? 41.779 41.316 50.449 1.00 15.77 289 ARG A CA 1
ATOM 4224 C C . ARG A 1 289 ? 41.109 41.000 51.778 1.00 13.91 289 ARG A C 1
ATOM 4225 O O . ARG A 1 289 ? 40.251 41.772 52.210 1.00 15.83 289 ARG A O 1
ATOM 4246 N N . LEU A 1 290 ? 41.505 39.920 52.442 1.00 13.88 290 LEU A N 1
ATOM 4247 C CA . LEU A 1 290 ? 40.900 39.609 53.748 1.00 13.49 290 LEU A CA 1
ATOM 4248 C C . LEU A 1 290 ? 41.336 40.640 54.772 1.00 15.49 290 LEU A C 1
ATOM 4249 O O . LEU A 1 290 ? 40.524 41.045 55.631 1.00 14.64 290 LEU A O 1
ATOM 4265 N N . TYR A 1 291 ? 42.602 41.034 54.748 1.00 14.08 291 TYR A N 1
ATOM 4266 C CA . TYR A 1 291 ? 43.158 41.940 55.767 1.00 13.10 291 TYR A CA 1
ATOM 4267 C C . TYR A 1 291 ? 42.369 43.246 55.878 1.00 15.89 291 TYR A C 1
ATOM 4268 O O . TYR A 1 291 ? 42.155 43.768 56.994 1.00 14.98 291 TYR A O 1
ATOM 4286 N N . THR A 1 292 ? 42.001 43.854 54.769 1.00 12.96 292 THR A N 1
ATOM 4287 C CA . THR A 1 292 ? 41.423 45.189 54.848 1.00 12.56 292 THR A CA 1
ATOM 4288 C C . THR A 1 292 ? 40.099 45.157 55.621 1.00 14.57 292 THR A C 1
ATOM 4289 O O . THR A 1 292 ? 39.742 46.140 56.270 1.00 13.51 292 THR A O 1
ATOM 4300 N N . THR A 1 293 ? 39.394 44.027 55.592 1.00 13.04 293 THR A N 1
ATOM 4301 C CA . THR A 1 293 ? 38.206 43.861 56.421 1.00 13.85 293 THR A CA 1
ATOM 4302 C C . THR A 1 293 ? 38.596 43.548 57.853 1.00 12.29 293 THR A C 1
ATOM 4303 O O . THR A 1 293 ? 38.032 44.111 58.817 1.00 13.52 293 THR A O 1
ATOM 4314 N N . VAL A 1 294 ? 39.439 42.531 58.040 1.00 11.96 294 VAL A N 1
ATOM 4315 C CA . VAL A 1 294 ? 39.770 42.055 59.383 1.00 13.44 294 VAL A CA 1
ATOM 4316 C C . VAL A 1 294 ? 40.388 43.169 60.228 1.00 13.57 294 VAL A C 1
ATOM 4317 O O . VAL A 1 294 ? 40.038 43.308 61.403 1.00 12.94 294 VAL A O 1
ATOM 4330 N N . ILE A 1 295 ? 41.241 44.032 59.651 1.00 12.77 295 ILE A N 1
ATOM 4331 C CA . ILE A 1 295 ? 41.869 45.117 60.414 1.00 13.51 295 ILE A CA 1
ATOM 4332 C C . ILE A 1 295 ? 40.865 46.168 60.887 1.00 12.55 295 ILE A C 1
ATOM 4333 O O . ILE A 1 295 ? 41.114 46.862 61.881 1.00 13.34 295 ILE A O 1
ATOM 4349 N N . ARG A 1 296 ? 39.734 46.284 60.197 1.00 11.94 296 ARG A N 1
ATOM 4350 C CA . ARG A 1 296 ? 38.643 47.201 60.524 1.00 13.14 296 ARG A CA 1
ATOM 4351 C C . ARG A 1 296 ? 37.595 46.559 61.433 1.00 12.17 296 ARG A C 1
ATOM 4352 O O . ARG A 1 296 ? 36.670 47.248 61.915 1.00 13.98 296 ARG A O 1
ATOM 4373 N N . PHE A 1 297 ? 37.716 45.262 61.665 1.00 11.40 297 PHE A N 1
ATOM 4374 C CA . PHE A 1 297 ? 36.592 44.536 62.274 1.00 14.43 297 PHE A CA 1
ATOM 4375 C C . PHE A 1 297 ? 36.395 44.939 63.722 1.00 12.54 297 PHE A C 1
ATOM 4376 O O . PHE A 1 297 ? 35.279 45.361 64.109 1.00 13.38 297 PHE A O 1
ATOM 4393 N N . ASP A 1 298 ? 37.464 44.860 64.537 1.00 11.93 298 ASP A N 1
ATOM 4394 C CA . ASP A 1 298 ? 37.301 45.253 65.935 1.00 12.05 298 ASP A CA 1
ATOM 4395 C C . ASP A 1 298 ? 37.174 46.757 66.100 1.00 13.45 298 ASP A C 1
ATOM 4396 O O . ASP A 1 298 ? 36.355 47.195 66.929 1.00 13.47 298 ASP A O 1
ATOM 4405 N N . PRO A 1 299 ? 37.929 47.588 65.388 1.00 13.24 299 PRO A N 1
ATOM 4406 C CA . PRO A 1 299 ? 37.784 49.044 65.568 1.00 13.67 299 PRO A CA 1
ATOM 4407 C C . PRO A 1 299 ? 36.442 49.623 65.164 1.00 14.44 299 PRO A C 1
ATOM 4408 O O . PRO A 1 299 ? 36.047 50.665 65.710 1.00 14.63 299 PRO A O 1
ATOM 4419 N N . VAL A 1 300 ? 35.774 49.048 64.147 1.00 14.39 300 VAL A N 1
ATOM 4420 C CA . VAL A 1 300 ? 34.522 49.583 63.592 1.00 14.42 300 VAL A CA 1
ATOM 4421 C C . VAL A 1 300 ? 33.422 48.536 63.446 1.00 13.76 300 VAL A C 1
ATOM 4422 O O . VAL A 1 300 ? 32.282 48.759 63.862 1.00 14.51 300 VAL A O 1
ATOM 4435 N N . TYR A 1 301 ? 33.666 47.433 62.760 1.00 13.26 301 TYR A N 1
ATOM 4436 C CA . TYR A 1 301 ? 32.541 46.630 62.306 1.00 12.84 301 TYR A CA 1
ATOM 4437 C C . TYR A 1 301 ? 31.740 46.018 63.478 1.00 13.38 301 TYR A C 1
ATOM 4438 O O . TYR A 1 301 ? 30.526 45.850 63.372 1.00 13.90 301 TYR A O 1
ATOM 4456 N N . VAL A 1 302 ? 32.407 45.664 64.573 1.00 11.95 302 VAL A N 1
ATOM 4457 C CA . VAL A 1 302 ? 31.726 45.118 65.751 1.00 12.80 302 VAL A CA 1
ATOM 4458 C C . VAL A 1 302 ? 30.652 46.088 66.282 1.00 12.83 302 VAL A C 1
ATOM 4459 O O . VAL A 1 302 ? 29.460 45.742 66.330 1.00 13.63 302 VAL A O 1
ATOM 4472 N N . GLN A 1 303 ? 31.030 47.302 66.647 1.00 13.57 303 GLN A N 1
ATOM 4473 C CA . GLN A 1 303 ? 30.072 48.248 67.207 1.00 12.29 303 GLN A CA 1
ATOM 4474 C C . GLN A 1 303 ? 29.174 48.868 66.167 1.00 12.72 303 GLN A C 1
ATOM 4475 O O . GLN A 1 303 ? 27.961 49.035 66.385 1.00 13.62 303 GLN A O 1
ATOM 4489 N N . HIS A 1 304 ? 29.762 49.307 65.076 1.00 13.35 304 HIS A N 1
ATOM 4490 C CA . HIS A 1 304 ? 29.116 50.202 64.159 1.00 14.01 304 HIS A CA 1
ATOM 4491 C C . HIS A 1 304 ? 28.253 49.436 63.178 1.00 12.87 304 HIS A C 1
ATOM 4492 O O . HIS A 1 304 ? 27.129 49.898 62.833 1.00 14.00 304 HIS A O 1
ATOM 4506 N N . PHE A 1 305 ? 28.742 48.321 62.661 1.00 12.92 305 PHE A N 1
ATOM 4507 C CA . PHE A 1 305 ? 27.952 47.464 61.782 1.00 12.58 305 PHE A CA 1
ATOM 4508 C C . PHE A 1 305 ? 27.297 46.297 62.535 1.00 13.89 305 PHE A C 1
ATOM 4509 O O . PHE A 1 305 ? 26.665 45.430 61.930 1.00 15.42 305 PHE A O 1
ATOM 4526 N N . LYS A 1 306 ? 27.374 46.279 63.859 1.00 12.17 306 LYS A N 1
ATOM 4527 C CA . LYS A 1 306 ? 26.679 45.303 64.684 1.00 12.60 306 LYS A CA 1
ATOM 4528 C C . LYS A 1 306 ? 27.101 43.884 64.389 1.00 12.99 306 LYS A C 1
ATOM 4529 O O . LYS A 1 306 ? 26.352 42.918 64.633 1.00 14.43 306 LYS A O 1
ATOM 4548 N N . CYS A 1 307 ? 28.380 43.711 63.990 1.00 13.44 307 CYS A N 1
ATOM 4549 C CA . CYS A 1 307 ? 28.916 42.405 63.692 1.00 13.13 307 CYS A CA 1
ATOM 4550 C C . CYS A 1 307 ? 29.588 41.909 64.953 1.00 11.66 307 CYS A C 1
ATOM 4551 O O . CYS A 1 307 ? 30.802 41.884 65.097 1.00 14.53 307 CYS A O 1
ATOM 4559 N N . ASN A 1 308 ? 28.763 41.475 65.930 1.00 12.87 308 ASN A N 1
ATOM 4560 C CA . ASN A 1 308 ? 29.241 41.480 67.311 1.00 14.43 308 ASN A CA 1
ATOM 4561 C C . ASN A 1 308 ? 28.972 40.208 68.089 1.00 15.02 308 ASN A C 1
ATOM 4562 O O . ASN A 1 308 ? 28.998 40.249 69.313 1.00 14.76 308 ASN A O 1
ATOM 4573 N N . PHE A 1 309 ? 28.799 39.063 67.439 1.00 14.02 309 PHE A N 1
ATOM 4574 C CA . PHE A 1 309 ? 28.779 37.787 68.181 1.00 14.07 309 PHE A CA 1
ATOM 4575 C C . PHE A 1 309 ? 29.973 37.690 69.108 1.00 16.89 309 PHE A C 1
ATOM 4576 O O . PHE A 1 309 ? 29.883 37.238 70.259 1.00 16.04 309 PHE A O 1
ATOM 4593 N N . THR A 1 310 ? 31.131 38.061 68.567 1.00 14.65 310 THR A N 1
ATOM 4594 C CA . THR A 1 310 ? 32.400 38.153 69.247 1.00 14.20 310 THR A CA 1
ATOM 4595 C C . THR A 1 310 ? 33.262 39.097 68.430 1.00 15.47 310 THR A C 1
ATOM 4596 O O . THR A 1 310 ? 32.823 39.621 67.391 1.00 16.11 310 THR A O 1
ATOM 4607 N N . SER A 1 311 ? 34.476 39.331 68.920 1.00 15.05 311 SER A N 1
ATOM 4608 C CA . SER A 1 311 ? 35.468 40.134 68.207 1.00 14.82 311 SER A CA 1
ATOM 4609 C C . SER A 1 311 ? 36.553 39.215 67.687 1.00 14.78 311 SER A C 1
ATOM 4610 O O . SER A 1 311 ? 36.642 38.033 68.038 1.00 16.18 311 SER A O 1
ATOM 4618 N N . ILE A 1 312 ? 37.356 39.740 66.762 1.00 13.69 312 ILE A N 1
ATOM 4619 C CA . ILE A 1 312 ? 38.542 38.990 66.329 1.00 15.37 312 ILE A CA 1
ATOM 4620 C C . ILE A 1 312 ? 39.452 38.687 67.509 1.00 14.28 312 ILE A C 1
ATOM 4621 O O . ILE A 1 312 ? 39.849 37.532 67.734 1.00 16.01 312 ILE A O 1
ATOM 4637 N N . ARG A 1 313 ? 39.763 39.695 68.315 1.00 14.34 313 ARG A N 1
ATOM 4638 C CA . ARG A 1 313 ? 40.771 39.512 69.342 1.00 14.63 313 ARG A CA 1
ATOM 4639 C C . ARG A 1 313 ? 40.274 38.520 70.411 1.00 15.42 313 ARG A C 1
ATOM 4640 O O . ARG A 1 313 ? 41.072 37.747 70.970 1.00 20.74 313 ARG A O 1
ATOM 4661 N N . ALA A 1 314 ? 38.976 38.517 70.699 1.00 16.96 314 ALA A N 1
ATOM 4662 C CA . ALA A 1 314 ? 38.472 37.606 71.717 1.00 19.09 314 ALA A CA 1
ATOM 4663 C C . ALA A 1 314 ? 38.057 36.266 71.171 1.00 20.88 314 ALA A C 1
ATOM 4664 O O . ALA A 1 314 ? 38.140 35.277 71.900 1.00 24.53 314 ALA A O 1
ATOM 4671 N N . GLY A 1 315 ? 37.593 36.204 69.910 1.00 16.35 315 GLY A N 1
ATOM 4672 C CA . GLY A 1 315 ? 36.907 35.024 69.439 1.00 18.44 315 GLY A CA 1
ATOM 4673 C C . GLY A 1 315 ? 37.582 34.202 68.355 1.00 17.03 315 GLY A C 1
ATOM 4674 O O . GLY A 1 315 ? 37.144 33.096 68.037 1.00 18.91 315 GLY A O 1
ATOM 4678 N N . TYR A 1 316 ? 38.602 34.760 67.730 1.00 16.59 316 TYR A N 1
ATOM 4679 C CA . TYR A 1 316 ? 39.208 34.163 66.544 1.00 16.99 316 TYR A CA 1
ATOM 4680 C C . TYR A 1 316 ? 40.727 34.145 66.679 1.00 17.33 316 TYR A C 1
ATOM 4681 O O . TYR A 1 316 ? 41.427 34.936 66.051 1.00 16.03 316 TYR A O 1
ATOM 4699 N N . PRO A 1 317 ? 41.278 33.227 67.470 1.00 19.46 317 PRO A N 1
ATOM 4700 C CA . PRO A 1 317 ? 42.722 33.293 67.758 1.00 17.75 317 PRO A CA 1
ATOM 4701 C C . PRO A 1 317 ? 43.633 33.156 66.535 1.00 18.85 317 PRO A C 1
ATOM 4702 O O . PRO A 1 317 ? 44.662 33.838 66.473 1.00 18.47 317 PRO A O 1
ATOM 4713 N N . PHE A 1 318 ? 43.279 32.311 65.564 1.00 19.38 318 PHE A N 1
ATOM 4714 C CA . PHE A 1 318 ? 44.159 32.167 64.416 1.00 19.76 318 PHE A CA 1
ATOM 4715 C C . PHE A 1 318 ? 44.058 33.353 63.465 1.00 19.62 318 PHE A C 1
ATOM 4716 O O . PHE A 1 318 ? 45.085 33.840 62.968 1.00 17.36 318 PHE A O 1
ATOM 4733 N N . ILE A 1 319 ? 42.842 33.837 63.171 1.00 15.80 319 ILE A N 1
ATOM 4734 C CA . ILE A 1 319 ? 42.743 35.100 62.432 1.00 16.64 319 ILE A CA 1
ATOM 4735 C C . ILE A 1 319 ? 43.482 36.217 63.173 1.00 17.60 319 ILE A C 1
ATOM 4736 O O . ILE A 1 319 ? 44.152 37.055 62.547 1.00 16.57 319 ILE A O 1
ATOM 4752 N N . HIS A 1 320 ? 43.344 36.273 64.503 1.00 14.68 320 HIS A N 1
ATOM 4753 C CA . HIS A 1 320 ? 43.984 37.327 65.258 1.00 13.48 320 HIS A CA 1
ATOM 4754 C C . HIS A 1 320 ? 45.523 37.261 65.143 1.00 16.09 320 HIS A C 1
ATOM 4755 O O . HIS A 1 320 ? 46.195 38.296 65.061 1.00 16.91 320 HIS A O 1
ATOM 4769 N N . LEU A 1 321 ? 46.095 36.054 65.183 1.00 17.04 321 LEU A N 1
ATOM 4770 C CA . LEU A 1 321 ? 47.534 35.917 65.005 1.00 18.52 321 LEU A CA 1
ATOM 4771 C C 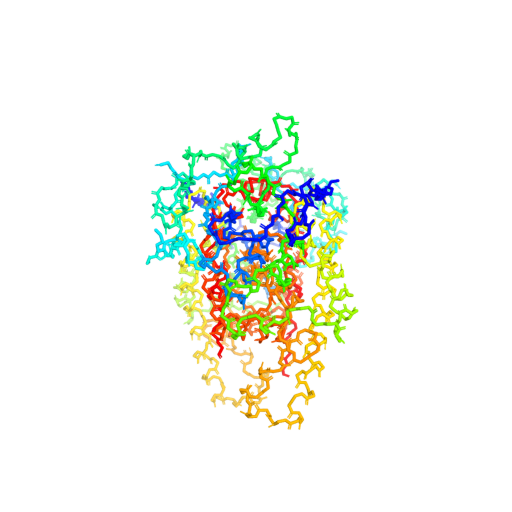. LEU A 1 321 ? 47.960 36.323 63.596 1.00 16.45 321 LEU A C 1
ATOM 4772 O O . LEU A 1 321 ? 48.900 37.120 63.427 1.00 18.16 321 LEU A O 1
ATOM 4788 N N . TRP A 1 322 ? 47.185 35.883 62.593 1.00 16.43 322 TRP A N 1
ATOM 4789 C CA . TRP A 1 322 ? 47.474 36.193 61.208 1.00 16.17 322 TRP A CA 1
ATOM 4790 C C . TRP A 1 322 ? 47.427 37.703 60.936 1.00 18.43 322 TRP A C 1
ATOM 4791 O O . TRP A 1 322 ? 48.291 38.244 60.237 1.00 17.23 322 TRP A O 1
ATOM 4812 N N . VAL A 1 323 ? 46.422 38.422 61.471 1.00 14.73 323 VAL A N 1
ATOM 4813 C CA . VAL A 1 323 ? 46.287 39.822 61.110 1.00 14.47 323 VAL A CA 1
ATOM 4814 C C . VAL A 1 323 ? 47.335 40.650 61.847 1.00 16.45 323 VAL A C 1
ATOM 4815 O O . VAL A 1 323 ? 47.819 41.654 61.314 1.00 14.43 323 VAL A O 1
ATOM 4828 N N . ARG A 1 324 ? 47.668 40.255 63.083 1.00 16.10 324 ARG A N 1
ATOM 4829 C CA . ARG A 1 324 ? 48.720 40.939 63.815 1.00 16.21 324 ARG A CA 1
ATOM 4830 C C . ARG A 1 324 ? 50.072 40.716 63.155 1.00 17.55 324 ARG A C 1
ATOM 4831 O O . ARG A 1 324 ? 50.873 41.657 63.090 1.00 17.75 324 ARG A O 1
ATOM 4852 N N . ASN A 1 325 ? 50.320 39.509 62.628 1.00 15.84 325 ASN A N 1
ATOM 4853 C CA . ASN A 1 325 ? 51.581 39.277 61.917 1.00 18.51 325 ASN A CA 1
ATOM 4854 C C . ASN A 1 325 ? 51.689 40.213 60.714 1.00 18.14 325 ASN A C 1
ATOM 4855 O O . ASN A 1 325 ? 52.738 40.834 60.480 1.00 17.04 325 ASN A O 1
ATOM 4866 N N . LEU A 1 326 ? 50.601 40.352 59.938 1.00 17.13 326 LEU A N 1
ATOM 4867 C CA . LEU A 1 326 ? 50.625 41.241 58.774 1.00 16.29 326 LEU A CA 1
ATOM 4868 C C . LEU A 1 326 ? 50.813 42.687 59.197 1.00 17.76 326 LEU A C 1
ATOM 4869 O O . LEU A 1 326 ? 51.651 43.414 58.642 1.00 16.44 326 LEU A O 1
ATOM 4885 N N . TYR A 1 327 ? 50.031 43.133 60.177 1.00 14.92 327 TYR A N 1
ATOM 4886 C CA . TYR A 1 327 ? 50.110 44.533 60.553 1.00 14.74 327 TYR A CA 1
ATOM 4887 C C . TYR A 1 327 ? 51.484 44.885 61.093 1.00 19.81 327 TYR A C 1
ATOM 4888 O O . TYR A 1 327 ? 52.064 45.883 60.682 1.00 18.29 327 TYR A O 1
ATOM 4906 N N . TRP A 1 328 ? 51.996 44.118 62.061 1.00 17.30 328 TRP A N 1
ATOM 4907 C CA . TRP A 1 328 ? 53.219 44.543 62.747 1.00 15.13 328 TRP A CA 1
ATOM 4908 C C . TRP A 1 328 ? 54.472 44.256 61.966 1.00 18.14 328 TRP A C 1
ATOM 4909 O O . TRP A 1 328 ? 55.473 44.956 62.144 1.00 22.45 328 TRP A O 1
ATOM 4930 N N . ASN A 1 329 ? 54.440 43.218 61.142 1.00 17.96 329 ASN A N 1
ATOM 4931 C CA . ASN A 1 329 ? 55.668 42.702 60.565 1.00 19.94 329 ASN A CA 1
ATOM 4932 C C . ASN A 1 329 ? 55.832 43.056 59.099 1.00 20.44 329 ASN A C 1
ATOM 4933 O O . ASN A 1 329 ? 56.913 42.802 58.532 1.00 21.12 329 ASN A O 1
ATOM 4944 N N . TYR A 1 330 ? 54.835 43.673 58.462 1.00 19.31 330 TYR A N 1
ATOM 4945 C CA . TYR A 1 330 ? 54.916 44.094 57.058 1.00 15.91 330 TYR A CA 1
ATOM 4946 C C . TYR A 1 330 ? 54.577 45.576 56.952 1.00 17.46 330 TYR A C 1
ATOM 4947 O O . TYR A 1 330 ? 53.423 45.964 57.158 1.00 17.40 330 TYR A O 1
ATOM 4965 N N . ASP A 1 331 ? 55.564 46.403 56.618 1.00 17.41 331 ASP A N 1
ATOM 4966 C CA . ASP A 1 331 ? 55.342 47.841 56.576 1.00 19.29 331 ASP A CA 1
ATOM 4967 C C . ASP A 1 331 ? 54.244 48.238 55.580 1.00 17.86 331 ASP A C 1
ATOM 4968 O O . ASP A 1 331 ? 53.589 49.274 55.770 1.00 18.34 331 ASP A O 1
ATOM 4977 N N . ALA A 1 332 ? 54.072 47.482 54.482 1.00 17.42 332 ALA A N 1
ATOM 4978 C CA . ALA A 1 332 ? 53.037 47.826 53.492 1.00 16.16 332 ALA A CA 1
ATOM 4979 C C . ALA A 1 332 ? 51.653 47.827 54.115 1.00 17.82 332 ALA A C 1
ATOM 4980 O O . ALA A 1 332 ? 50.777 48.535 53.621 1.00 15.63 332 ALA A O 1
ATOM 4987 N N . PHE A 1 333 ? 51.465 46.988 55.136 1.00 16.47 333 PHE A N 1
ATOM 4988 C CA . PHE A 1 333 ? 50.210 46.906 55.875 1.00 14.31 333 PHE A CA 1
ATOM 4989 C C . PHE A 1 333 ? 50.146 47.979 56.966 1.00 15.89 333 PHE A C 1
ATOM 4990 O O . PHE A 1 333 ? 49.257 48.842 56.950 1.00 15.54 333 PHE A O 1
ATOM 5007 N N . ARG A 1 334 ? 51.144 47.994 57.872 1.00 17.56 334 ARG A N 1
ATOM 5008 C CA . ARG A 1 334 ? 51.073 48.924 59.001 1.00 19.18 334 ARG A CA 1
ATOM 5009 C C . ARG A 1 334 ? 50.913 50.359 58.518 1.00 17.02 334 ARG A C 1
ATOM 5010 O O . ARG A 1 334 ? 50.085 51.116 59.036 1.00 17.02 334 ARG A O 1
ATOM 5031 N N . TYR A 1 335 ? 51.756 50.766 57.556 1.00 16.87 335 TYR A N 1
ATOM 5032 C CA . TYR A 1 335 ? 51.870 52.187 57.228 1.00 17.48 335 TYR A CA 1
ATOM 5033 C C . TYR A 1 335 ? 50.880 52.643 56.186 1.00 16.70 335 TYR A C 1
ATOM 5034 O O . TYR A 1 335 ? 50.840 53.836 55.848 1.00 17.86 335 TYR A O 1
ATOM 5052 N N . THR A 1 336 ? 49.969 51.754 55.785 1.00 15.03 336 THR A N 1
ATOM 5053 C CA . THR A 1 336 ? 48.781 52.135 55.043 1.00 15.05 336 THR A CA 1
ATOM 5054 C C . THR A 1 336 ? 47.508 52.043 55.850 1.00 13.07 336 THR A C 1
ATOM 5055 O O . THR A 1 336 ? 46.441 52.364 55.310 1.00 13.98 336 THR A O 1
ATOM 5066 N N . THR A 1 337 ? 47.618 51.641 57.120 1.00 13.93 337 THR A N 1
ATOM 5067 C CA . THR A 1 337 ? 46.469 51.438 58.016 1.00 14.70 337 THR A CA 1
ATOM 5068 C C . THR A 1 337 ? 46.369 52.662 58.906 1.00 12.86 337 THR A C 1
ATOM 5069 O O . THR A 1 337 ? 47.266 52.907 59.727 1.00 16.82 337 THR A O 1
ATOM 5080 N N . ASP A 1 338 ? 45.299 53.444 58.742 1.00 14.25 338 ASP A N 1
ATOM 5081 C CA . ASP A 1 338 ? 45.086 54.692 59.470 1.00 14.96 338 ASP A CA 1
ATOM 5082 C C . ASP A 1 338 ? 43.790 54.507 60.266 1.00 14.45 338 ASP A C 1
ATOM 5083 O O . ASP A 1 338 ? 42.683 54.638 59.734 1.00 14.42 338 ASP A O 1
ATOM 5092 N N . PHE A 1 339 ? 43.944 54.207 61.560 1.00 13.73 339 PHE A N 1
ATOM 5093 C CA . PHE A 1 339 ? 42.778 53.967 62.385 1.00 15.47 339 PHE A CA 1
ATOM 5094 C C . PHE A 1 339 ? 41.964 55.225 62.675 1.00 15.05 339 PHE A C 1
ATOM 5095 O O . PHE A 1 339 ? 40.769 55.096 62.964 1.00 13.44 339 PHE A O 1
ATOM 5112 N N . ASP A 1 340 ? 42.531 56.433 62.622 1.00 14.45 340 ASP A N 1
ATOM 5113 C CA . ASP A 1 340 ? 41.713 57.615 62.772 1.00 15.56 340 ASP A CA 1
ATOM 5114 C C . ASP A 1 340 ? 40.790 57.773 61.586 1.00 13.88 340 ASP A C 1
ATOM 5115 O O . ASP A 1 340 ? 39.600 58.001 61.775 1.00 13.95 340 ASP A O 1
ATOM 5124 N N . HIS A 1 341 ? 41.315 57.634 60.386 1.00 14.08 341 HIS A N 1
ATOM 5125 C CA . HIS A 1 341 ? 40.450 57.729 59.215 1.00 14.41 341 HIS A CA 1
ATOM 5126 C C . HIS A 1 341 ? 39.384 56.638 59.230 1.00 13.91 341 HIS A C 1
ATOM 5127 O O . HIS A 1 341 ? 38.223 56.897 58.898 1.00 14.07 341 HIS A O 1
ATOM 5141 N N . ILE A 1 342 ? 39.776 55.410 59.576 1.00 13.71 342 ILE A N 1
ATOM 5142 C CA . ILE A 1 342 ? 38.842 54.294 59.643 1.00 13.85 342 ILE A CA 1
ATOM 5143 C C . ILE A 1 342 ? 37.686 54.605 60.602 1.00 12.75 342 ILE A C 1
ATOM 5144 O O . ILE A 1 342 ? 36.513 54.538 60.247 1.00 14.01 342 ILE A O 1
ATOM 5160 N N . LYS A 1 343 ? 38.020 54.905 61.862 1.00 14.42 343 LYS A N 1
ATOM 5161 C CA . LYS A 1 343 ? 36.955 55.095 62.836 1.00 13.23 343 LYS A CA 1
ATOM 5162 C C . LYS A 1 343 ? 36.113 56.315 62.561 1.00 14.45 343 LYS A C 1
ATOM 5163 O O . LYS A 1 343 ? 34.858 56.272 62.716 1.00 14.99 343 LYS A O 1
ATOM 5182 N N . LEU A 1 344 ? 36.765 57.421 62.208 1.00 13.43 344 LEU A N 1
ATOM 5183 C CA . LEU A 1 344 ? 36.023 58.644 61.922 1.00 14.56 344 LEU A CA 1
ATOM 5184 C C . LEU A 1 344 ? 35.127 58.488 60.704 1.00 13.28 344 LEU A C 1
ATOM 5185 O O . LEU A 1 344 ? 33.963 58.878 60.723 1.00 14.82 344 LEU A O 1
ATOM 5201 N N . HIS A 1 345 ? 35.641 57.893 59.623 1.00 14.03 345 HIS A N 1
ATOM 5202 C CA . HIS A 1 345 ? 34.802 57.782 58.423 1.00 14.43 345 HIS A CA 1
ATOM 5203 C C . HIS A 1 345 ? 33.461 57.143 58.739 1.00 12.86 345 HIS A C 1
ATOM 5204 O O . HIS A 1 345 ? 32.387 57.684 58.418 1.00 15.34 345 HIS A O 1
ATOM 5218 N N . TYR A 1 346 ? 33.503 55.930 59.300 1.00 13.46 346 TYR A N 1
ATOM 5219 C CA . TYR A 1 346 ? 32.282 55.176 59.427 1.00 14.64 346 TYR A CA 1
ATOM 5220 C C . TYR A 1 346 ? 31.341 55.844 60.412 1.00 15.56 346 TYR A C 1
ATOM 5221 O O . TYR A 1 346 ? 30.159 56.010 60.134 1.00 15.55 346 TYR A O 1
ATOM 5239 N N . THR A 1 347 ? 31.863 56.220 61.584 1.00 14.50 347 THR A N 1
ATOM 5240 C CA . THR A 1 347 ? 30.988 56.709 62.638 1.00 14.61 347 THR A CA 1
ATOM 5241 C C . THR A 1 347 ? 30.453 58.114 62.364 1.00 15.29 347 THR A C 1
ATOM 5242 O O . THR A 1 347 ? 29.370 58.470 62.846 1.00 16.22 347 THR A O 1
ATOM 5253 N N . ARG A 1 348 ? 31.201 58.936 61.638 1.00 14.98 348 ARG A N 1
ATOM 5254 C CA . ARG A 1 348 ? 30.775 60.298 61.339 1.00 15.15 348 ARG A CA 1
ATOM 5255 C C . ARG A 1 348 ? 30.004 60.418 60.043 1.00 16.86 348 ARG A C 1
ATOM 5256 O O . ARG A 1 348 ? 29.295 61.410 59.878 1.00 19.23 348 ARG A O 1
ATOM 5277 N N . SER A 1 349 ? 30.064 59.433 59.154 1.00 17.26 349 SER A N 1
ATOM 5278 C CA . SER A 1 349 ? 29.370 59.572 57.875 1.00 17.06 349 SER A CA 1
ATOM 5279 C C . SER A 1 349 ? 28.042 58.841 57.804 1.00 18.19 349 SER A C 1
ATOM 5280 O O . SER A 1 349 ? 27.183 59.245 57.025 1.00 22.37 349 SER A O 1
ATOM 5288 N N . HIS A 1 350 ? 27.785 57.853 58.648 1.00 16.74 350 HIS A N 1
ATOM 5289 C CA . HIS A 1 350 ? 26.618 56.995 58.502 1.00 15.82 350 HIS A CA 1
ATOM 5290 C C . HIS A 1 350 ? 25.559 57.432 59.507 1.00 17.25 350 HIS A C 1
ATOM 5291 O O . HIS A 1 350 ? 25.362 56.823 60.565 1.00 17.29 350 HIS A O 1
ATOM 5305 N N . THR A 1 351 ? 24.819 58.483 59.137 1.00 20.57 351 THR A N 1
ATOM 5306 C CA . THR A 1 351 ? 23.830 59.093 60.026 1.00 22.11 351 THR A CA 1
ATOM 5307 C C . THR A 1 351 ? 22.687 58.173 60.384 1.00 21.26 351 THR A C 1
ATOM 5308 O O . THR A 1 351 ? 22.076 58.365 61.445 1.00 21.94 351 THR A O 1
ATOM 5319 N N . ARG A 1 352 ? 22.342 57.218 59.527 1.00 23.01 352 ARG A N 1
ATOM 5320 C CA . ARG A 1 352 ? 21.249 56.305 59.835 1.00 25.15 352 ARG A CA 1
ATOM 5321 C C . ARG A 1 352 ? 21.663 55.166 60.745 1.00 23.96 352 ARG A C 1
ATOM 5322 O O . ARG A 1 352 ? 20.805 54.397 61.206 1.00 27.36 352 ARG A O 1
ATOM 5343 N N . ILE A 1 353 ? 22.945 55.089 61.072 1.00 18.70 353 ILE A N 1
ATOM 5344 C CA . ILE A 1 353 ? 23.471 54.172 62.072 1.00 17.70 353 ILE A CA 1
ATOM 5345 C C . ILE A 1 353 ? 23.827 54.905 63.358 1.00 16.68 353 ILE A C 1
ATOM 5346 O O . ILE A 1 353 ? 23.499 54.454 64.457 1.00 18.82 353 ILE A O 1
ATOM 5362 N N . ASN A 1 354 ? 24.526 56.014 63.242 1.00 17.82 354 ASN A N 1
ATOM 5363 C CA . ASN A 1 354 ? 25.074 56.744 64.388 1.00 17.98 354 ASN A CA 1
ATOM 5364 C C . ASN A 1 354 ? 24.579 58.164 64.213 1.00 18.11 354 ASN A C 1
ATOM 5365 O O . ASN A 1 354 ? 25.274 58.992 63.618 1.00 18.82 354 ASN A O 1
ATOM 5376 N N . PRO A 1 355 ? 23.375 58.483 64.717 1.00 21.20 355 PRO A N 1
ATOM 5377 C CA . PRO A 1 355 ? 22.752 59.760 64.328 1.00 21.67 355 PRO A CA 1
ATOM 5378 C C . PRO A 1 355 ? 23.458 60.975 64.852 1.00 20.64 355 PRO A C 1
ATOM 5379 O O . PRO A 1 355 ? 23.453 62.022 64.185 1.00 23.09 355 PRO A O 1
ATOM 5390 N N . LEU A 1 356 ? 24.111 60.885 65.997 1.00 20.79 356 LEU A N 1
ATOM 5391 C CA . LEU A 1 356 ? 24.800 62.027 66.562 1.00 20.90 356 LEU A CA 1
ATOM 5392 C C . LEU A 1 356 ? 26.270 62.090 66.176 1.00 20.81 356 LEU A C 1
ATOM 5393 O O . LEU A 1 356 ? 26.971 63.028 66.555 1.00 22.75 356 LEU A O 1
ATOM 5409 N N . GLY A 1 357 ? 26.752 61.153 65.375 1.00 17.82 357 GLY A N 1
ATOM 5410 C CA . GLY A 1 357 ? 28.143 61.255 64.996 1.00 18.70 357 GLY A CA 1
ATOM 5411 C C . GLY A 1 357 ? 29.181 61.224 66.108 1.00 16.64 357 GLY A C 1
ATOM 5412 O O . GLY A 1 357 ? 30.127 62.012 66.085 1.00 17.51 357 GLY A O 1
ATOM 5416 N N . ILE A 1 358 ? 28.994 60.346 67.099 1.00 17.79 358 ILE A N 1
ATOM 5417 C CA . ILE A 1 358 ? 29.887 60.217 68.242 1.00 15.91 358 ILE A CA 1
ATOM 5418 C C . ILE A 1 358 ? 30.704 58.958 68.026 1.00 14.64 358 ILE A C 1
ATOM 5419 O O . ILE A 1 358 ? 30.148 57.849 67.987 1.00 17.34 358 ILE A O 1
ATOM 5435 N N . THR A 1 359 ? 32.023 59.119 67.895 1.00 15.00 359 THR A N 1
ATOM 5436 C CA . THR A 1 359 ? 32.919 58.019 67.589 1.00 15.86 359 THR A CA 1
ATOM 5437 C C . THR A 1 359 ? 33.273 57.285 68.895 1.00 14.66 359 THR A C 1
ATOM 5438 O O . THR A 1 359 ? 33.856 57.903 69.805 1.00 14.86 359 THR A O 1
ATOM 5449 N N . PRO A 1 360 ? 32.979 55.993 69.015 1.00 13.68 360 PRO A N 1
ATOM 5450 C CA . PRO A 1 360 ? 33.397 55.261 70.198 1.00 14.73 360 PRO A CA 1
ATOM 5451 C C . PRO A 1 360 ? 34.893 55.264 70.357 1.00 15.32 360 PRO A C 1
ATOM 5452 O O . PRO A 1 360 ? 35.646 55.135 69.380 1.00 16.55 360 PRO A O 1
ATOM 5463 N N . LEU A 1 361 ? 35.359 55.364 71.612 1.00 14.87 361 LEU A N 1
ATOM 5464 C CA . LEU A 1 361 ? 36.793 55.389 71.881 1.00 15.55 361 LEU A CA 1
ATOM 5465 C C . LEU A 1 361 ? 37.382 53.999 71.868 1.00 19.02 361 LEU A C 1
ATOM 5466 O O . LEU A 1 361 ? 38.595 53.850 71.640 1.00 22.39 361 LEU A O 1
ATOM 5482 N N . GLY A 1 362 ? 36.583 52.985 72.099 1.00 12.86 362 GLY A N 1
ATOM 5483 C CA . GLY A 1 362 ? 37.066 51.639 72.096 1.00 14.48 362 GLY A CA 1
ATOM 5484 C C . GLY A 1 362 ? 36.786 50.945 70.779 1.00 14.01 362 GLY A C 1
ATOM 5485 O O . GLY A 1 362 ? 36.133 51.523 69.900 1.00 14.61 362 GLY A O 1
ATOM 5489 N N . PRO A 1 363 ? 37.220 49.701 70.640 1.00 12.93 363 PRO A N 1
ATOM 5490 C CA . PRO A 1 363 ? 38.064 48.995 71.618 1.00 13.33 363 PRO A CA 1
ATOM 5491 C C . PRO A 1 363 ? 39.455 49.570 71.721 1.00 14.16 363 PRO A C 1
ATOM 5492 O O . PRO A 1 363 ? 39.973 50.179 70.757 1.00 14.24 363 PRO A O 1
ATOM 5503 N N . LYS A 1 364 ? 40.081 49.390 72.873 1.00 13.12 364 LYS A N 1
ATOM 5504 C CA . LYS A 1 364 ? 41.471 49.776 73.092 1.00 14.06 364 LYS A CA 1
ATOM 5505 C C . LYS A 1 364 ? 42.291 48.501 73.255 1.00 13.72 364 LYS A C 1
ATOM 5506 O O . LYS A 1 364 ? 41.916 47.584 73.990 1.00 15.28 364 LYS A O 1
ATOM 5525 N N . PRO A 1 365 ? 43.407 48.411 72.530 1.00 13.42 365 PRO A N 1
ATOM 5526 C CA . PRO A 1 365 ? 43.890 49.314 71.499 1.00 16.03 365 PRO A CA 1
ATOM 5527 C C . PRO A 1 365 ? 43.278 48.981 70.131 1.00 16.58 365 PRO A C 1
ATOM 5528 O O . PRO A 1 365 ? 42.514 48.022 70.026 1.00 13.78 365 PRO A O 1
ATOM 5539 N N . ASP A 1 366 ? 43.557 49.791 69.114 1.00 16.45 366 ASP A N 1
ATOM 5540 C CA . ASP A 1 366 ? 42.989 49.482 67.794 1.00 14.42 366 ASP A CA 1
ATOM 5541 C C . ASP A 1 366 ? 43.410 48.091 67.310 1.00 14.97 366 ASP A C 1
ATOM 5542 O O . ASP A 1 366 ? 42.617 47.351 66.700 1.00 14.07 366 ASP A O 1
ATOM 5551 N N . ILE A 1 367 ? 44.690 47.752 67.470 1.00 14.72 367 ILE A N 1
ATOM 5552 C CA . ILE A 1 367 ? 45.186 46.406 67.191 1.00 14.70 367 ILE A CA 1
ATOM 5553 C C . ILE A 1 367 ? 46.177 46.026 68.295 1.00 15.92 367 ILE A C 1
ATOM 5554 O O . ILE A 1 367 ? 47.087 46.792 68.601 1.00 16.02 367 ILE A O 1
ATOM 5570 N N . ARG A 1 368 ? 46.008 44.852 68.865 1.00 15.49 368 ARG A N 1
ATOM 5571 C CA . ARG A 1 368 ? 46.887 44.447 69.955 1.00 15.00 368 ARG A CA 1
ATOM 5572 C C . ARG A 1 368 ? 48.277 44.097 69.427 1.00 16.37 368 ARG A C 1
ATOM 5573 O O . ARG A 1 368 ? 48.427 43.669 68.268 1.00 16.50 368 ARG A O 1
ATOM 5594 N N . PRO A 1 369 ? 49.296 44.308 70.245 1.00 16.58 369 PRO A N 1
ATOM 5595 C CA . PRO A 1 369 ? 50.644 43.867 69.899 1.00 15.56 369 PRO A CA 1
ATOM 5596 C C . PRO A 1 369 ? 50.673 42.361 69.748 1.00 17.06 369 PRO A C 1
ATOM 5597 O O . PRO A 1 369 ? 49.865 41.636 70.314 1.00 18.57 369 PRO A O 1
ATOM 5608 N N . LEU A 1 370 ? 51.672 41.881 68.993 1.00 17.67 370 LEU A N 1
ATOM 5609 C CA . LEU A 1 370 ? 51.815 40.440 68.823 1.00 21.01 370 LEU A CA 1
ATOM 5610 C C . LEU A 1 370 ? 52.736 39.936 69.927 1.00 19.94 370 LEU A C 1
ATOM 5611 O O . LEU A 1 370 ? 53.956 39.805 69.762 1.00 29.09 370 LEU A O 1
ATOM 5627 N N . LEU A 1 371 ? 52.150 39.698 71.076 1.00 20.94 371 LEU A N 1
ATOM 5628 C CA . LEU A 1 371 ? 52.847 39.207 72.242 1.00 18.01 371 LEU A CA 1
ATOM 5629 C C . LEU A 1 371 ? 53.054 37.717 72.137 1.00 27.99 371 LEU A C 1
ATOM 5630 O O . LEU A 1 371 ? 52.079 36.978 71.972 1.00 32.07 371 LEU A O 1
ATOM 5646 N N . GLU A 1 372 ? 54.309 37.271 72.279 1.00 23.29 372 GLU A N 1
ATOM 5647 C CA . GLU A 1 372 ? 54.674 35.837 72.218 1.00 27.33 372 GLU A CA 1
ATOM 5648 C C . GLU A 1 372 ? 54.681 35.211 73.625 1.00 31.48 372 GLU A C 1
ATOM 5649 O O . GLU A 1 372 ? 55.327 35.758 74.534 1.00 28.98 372 GLU A O 1
ATOM 5661 N N . GLY B 1 11 ? 25.271 69.162 76.829 1.00 37.08 11 GLY B N 1
ATOM 5662 C CA . GLY B 1 11 ? 24.789 67.978 76.149 1.00 32.20 11 GLY B CA 1
ATOM 5663 C C . GLY B 1 11 ? 24.721 66.738 77.051 1.00 41.81 11 GLY B C 1
ATOM 5664 O O . GLY B 1 11 ? 24.589 65.602 76.581 1.00 38.70 11 GLY B O 1
ATOM 5667 N N . ALA B 1 12 ? 24.790 66.955 78.361 1.00 39.40 12 ALA B N 1
ATOM 5668 C CA . ALA B 1 12 ? 24.912 65.861 79.310 1.00 37.58 12 ALA B CA 1
ATOM 5669 C C . ALA B 1 12 ? 23.542 65.316 79.726 1.00 39.23 12 ALA B C 1
ATOM 5670 O O . ALA B 1 12 ? 22.522 65.993 79.630 1.00 37.52 12 ALA B O 1
ATOM 5677 N N . PHE B 1 13 ? 23.539 64.071 80.201 1.00 37.77 13 PHE B N 1
ATOM 5678 C CA . PHE B 1 13 ? 22.360 63.456 80.810 1.00 36.71 13 PHE B CA 1
ATOM 5679 C C . PHE B 1 13 ? 22.335 63.725 82.316 1.00 34.97 13 PHE B C 1
ATOM 5680 O O . PHE B 1 13 ? 23.293 63.398 83.020 1.00 29.76 13 PHE B O 1
ATOM 5697 N N . LYS B 1 14 ? 21.205 64.252 82.828 1.00 34.12 14 LYS B N 1
ATOM 5698 C CA . LYS B 1 14 ? 21.042 64.517 84.261 1.00 39.60 14 LYS B CA 1
ATOM 5699 C C . LYS B 1 14 ? 19.829 63.728 84.726 1.00 36.99 14 LYS B C 1
ATOM 5700 O O . LYS B 1 14 ? 18.699 64.025 84.330 1.00 38.66 14 LYS B O 1
ATOM 5719 N N . ARG B 1 15 ? 20.066 62.727 85.562 1.00 31.57 15 ARG B N 1
ATOM 5720 C CA . ARG B 1 15 ? 18.974 61.910 86.070 1.00 34.41 15 ARG B CA 1
ATOM 5721 C C . ARG B 1 15 ? 18.144 62.737 87.047 1.00 37.14 15 ARG B C 1
ATOM 5722 O O . ARG B 1 15 ? 18.700 63.430 87.906 1.00 35.66 15 ARG B O 1
ATOM 5743 N N . GLN B 1 16 ? 16.815 62.671 86.917 1.00 35.00 16 GLN B N 1
ATOM 5744 C CA . GLN B 1 16 ? 15.956 63.424 87.827 1.00 35.76 16 GLN B CA 1
ATOM 5745 C C . GLN B 1 16 ? 15.913 62.735 89.185 1.00 42.38 16 GLN B C 1
ATOM 5746 O O . GLN B 1 16 ? 15.985 61.513 89.280 1.00 38.31 16 GLN B O 1
ATOM 5760 N N . VAL B 1 17 ? 15.775 63.530 90.252 1.00 36.85 17 VAL B N 1
ATOM 5761 C CA . VAL B 1 17 ? 15.602 62.967 91.583 1.00 34.25 17 VAL B CA 1
ATOM 5762 C C . VAL B 1 17 ? 14.208 62.355 91.710 1.00 38.46 17 VAL B C 1
ATOM 5763 O O . VAL B 1 17 ? 13.221 62.880 91.181 1.00 39.81 17 VAL B O 1
ATOM 5776 N N . SER B 1 18 ? 14.118 61.229 92.413 1.00 29.68 18 SER B N 1
ATOM 5777 C CA . SER B 1 18 ? 12.831 60.555 92.574 1.00 28.98 18 SER B CA 1
ATOM 5778 C C . SER B 1 18 ? 11.955 61.307 93.574 1.00 26.56 18 SER B C 1
ATOM 5779 O O . SER B 1 18 ? 12.422 61.764 94.603 1.00 27.88 18 SER B O 1
ATOM 5787 N N . SER B 1 19 ? 10.667 61.411 93.262 1.00 24.27 19 SER B N 1
ATOM 5788 C CA . SER B 1 19 ? 9.746 62.253 94.020 1.00 27.47 19 SER B CA 1
ATOM 5789 C C . SER B 1 19 ? 9.092 61.568 95.210 1.00 27.90 19 SER B C 1
ATOM 5790 O O . SER B 1 19 ? 8.665 62.263 96.121 1.00 28.71 19 SER B O 1
ATOM 5798 N N . PHE B 1 20 ? 8.918 60.251 95.204 1.00 23.55 20 PHE B N 1
ATOM 5799 C CA . PHE B 1 20 ? 8.148 59.550 96.233 1.00 21.87 20 PHE B CA 1
ATOM 5800 C C . PHE B 1 20 ? 9.156 58.867 97.156 1.00 23.05 20 PHE B C 1
ATOM 5801 O O . PHE B 1 20 ? 9.845 57.907 96.765 1.00 19.39 20 PHE B O 1
ATOM 5818 N N . ARG B 1 21 ? 9.249 59.371 98.391 1.00 20.81 21 ARG B N 1
ATOM 5819 C CA . ARG B 1 21 ? 10.332 59.040 99.286 1.00 20.00 21 ARG B CA 1
ATOM 5820 C C . ARG B 1 21 ? 9.861 58.624 100.691 1.00 18.76 21 ARG B C 1
ATOM 5821 O O . ARG B 1 21 ? 10.584 58.799 101.670 1.00 23.85 21 ARG B O 1
ATOM 5842 N N . GLU B 1 22 ? 8.755 57.913 100.781 1.00 21.29 22 GLU B N 1
ATOM 5843 C CA . GLU B 1 22 ? 8.267 57.492 102.082 1.00 21.41 22 GLU B CA 1
ATOM 5844 C C . GLU B 1 22 ? 8.781 56.096 102.423 1.00 21.67 22 GLU B C 1
ATOM 5845 O O . GLU B 1 22 ? 9.385 55.399 101.622 1.00 21.81 22 GLU B O 1
ATOM 5857 N N . THR B 1 23 ? 8.515 55.662 103.640 1.00 21.93 23 THR B N 1
ATOM 5858 C CA . THR B 1 23 ? 8.939 54.368 104.118 1.00 18.71 23 THR B CA 1
ATOM 5859 C C . THR B 1 23 ? 7.723 53.617 104.679 1.00 19.77 23 THR B C 1
ATOM 5860 O O . THR B 1 23 ? 6.592 54.102 104.619 1.00 20.52 23 THR B O 1
ATOM 5871 N N . ILE B 1 24 ? 7.960 52.364 105.064 1.00 21.72 24 ILE B N 1
ATOM 5872 C CA . ILE B 1 24 ? 6.964 51.465 105.660 1.00 20.62 24 ILE B CA 1
ATOM 5873 C C . ILE B 1 24 ? 7.526 50.984 106.987 1.00 21.97 24 ILE B C 1
ATOM 5874 O O . ILE B 1 24 ? 8.634 50.445 107.019 1.00 23.61 24 ILE B O 1
ATOM 5890 N N . SER B 1 25 ? 6.750 51.144 108.069 1.00 21.99 25 SER B N 1
ATOM 5891 C CA . SER B 1 25 ? 7.215 50.694 109.377 1.00 24.73 25 SER B CA 1
ATOM 5892 C C . SER B 1 25 ? 6.017 50.647 110.300 1.00 23.96 25 SER B C 1
ATOM 5893 O O . SER B 1 25 ? 4.979 51.206 109.995 1.00 23.35 25 SER B O 1
ATOM 5901 N N . LYS B 1 26 ? 6.179 49.903 111.378 1.00 26.96 26 LYS B N 1
ATOM 5902 C CA . LYS B 1 26 ? 5.073 49.697 112.307 1.00 28.65 26 LYS B CA 1
ATOM 5903 C C . LYS B 1 26 ? 4.595 51.020 112.885 1.00 29.03 26 LYS B C 1
ATOM 5904 O O . LYS B 1 26 ? 3.398 51.168 113.164 1.00 31.08 26 LYS B O 1
ATOM 5923 N N . GLN B 1 27 ? 5.494 52.003 112.984 1.00 32.36 27 GLN B N 1
ATOM 5924 C CA . GLN B 1 27 ? 5.241 53.314 113.563 1.00 38.10 27 GLN B CA 1
ATOM 5925 C C . GLN B 1 27 ? 4.744 54.323 112.542 1.00 33.33 27 GLN B C 1
ATOM 5926 O O . GLN B 1 27 ? 4.340 55.433 112.913 1.00 35.93 27 GLN B O 1
ATOM 5940 N N . HIS B 1 28 ? 4.833 54.013 111.259 1.00 29.41 28 HIS B N 1
ATOM 5941 C CA . HIS B 1 28 ? 4.513 55.010 110.249 1.00 29.59 28 HIS B CA 1
ATOM 5942 C C . HIS B 1 28 ? 3.032 55.375 110.326 1.00 26.95 28 HIS B C 1
ATOM 5943 O O . HIS B 1 28 ? 2.181 54.491 110.471 1.00 27.16 28 HIS B O 1
ATOM 5957 N N . PRO B 1 29 ? 2.680 56.648 110.182 1.00 30.54 29 PRO B N 1
ATOM 5958 C CA . PRO B 1 29 ? 1.251 57.000 110.336 1.00 27.90 29 PRO B CA 1
ATOM 5959 C C . PRO B 1 29 ? 0.367 56.467 109.225 1.00 26.98 29 PRO B C 1
ATOM 5960 O O . PRO B 1 29 ? -0.844 56.284 109.431 1.00 26.13 29 PRO B O 1
ATOM 5971 N N . ILE B 1 30 ? 0.923 56.225 108.021 1.00 25.16 30 ILE B N 1
ATOM 5972 C CA . ILE B 1 30 ? 0.126 55.833 106.857 1.00 24.22 30 ILE B CA 1
ATOM 5973 C C . ILE B 1 30 ? 0.439 54.420 106.419 1.00 23.53 30 ILE B C 1
ATOM 5974 O O . ILE B 1 30 ? -0.460 53.640 106.117 1.00 22.75 30 ILE B O 1
ATOM 5990 N N . TYR B 1 31 ? 1.722 54.093 106.293 1.00 22.55 31 TYR B N 1
ATOM 5991 C CA . TYR B 1 31 ? 2.120 52.873 105.593 1.00 18.75 31 TYR B CA 1
ATOM 5992 C C . TYR B 1 31 ? 2.712 51.898 106.607 1.00 20.70 31 TYR B C 1
ATOM 5993 O O . TYR B 1 31 ? 3.902 51.980 106.955 1.00 19.47 31 TYR B O 1
ATOM 6011 N N . LYS B 1 32 ? 1.906 50.951 107.054 1.00 19.80 32 LYS B N 1
ATOM 6012 C CA . LYS B 1 32 ? 2.350 49.989 108.056 1.00 17.22 32 LYS B CA 1
ATOM 6013 C C . LYS B 1 32 ? 2.528 48.642 107.388 1.00 18.63 32 LYS B C 1
ATOM 6014 O O . LYS B 1 32 ? 1.970 48.401 106.321 1.00 19.01 32 LYS B O 1
ATOM 6033 N N . PRO B 1 33 ? 3.352 47.757 107.937 1.00 20.29 33 PRO B N 1
ATOM 6034 C CA . PRO B 1 33 ? 3.604 46.493 107.252 1.00 22.23 33 PRO B CA 1
ATOM 6035 C C . PRO B 1 33 ? 2.419 45.557 107.299 1.00 23.65 33 PRO B C 1
ATOM 6036 O O . PRO B 1 33 ? 1.711 45.465 108.305 1.00 25.45 33 PRO B O 1
ATOM 6047 N N . ALA B 1 34 ? 2.183 44.863 106.208 1.00 23.41 34 ALA B N 1
ATOM 6048 C CA . ALA B 1 34 ? 1.113 43.893 106.089 1.00 23.17 34 ALA B CA 1
ATOM 6049 C C . ALA B 1 34 ? 1.380 43.080 104.846 1.00 24.54 34 ALA B C 1
ATOM 6050 O O . ALA B 1 34 ? 2.095 43.535 103.923 1.00 21.02 34 ALA B O 1
ATOM 6057 N N . LYS B 1 35 ? 0.880 41.865 104.841 1.00 22.40 35 LYS B N 1
ATOM 6058 C CA . LYS B 1 35 ? 0.800 41.022 103.659 1.00 21.08 35 LYS B CA 1
ATOM 6059 C C . LYS B 1 35 ? -0.388 41.473 102.777 1.00 21.75 35 LYS B C 1
ATOM 6060 O O . LYS B 1 35 ? -1.383 42.007 103.280 1.00 24.85 35 LYS B O 1
ATOM 6079 N N . GLY B 1 36 ? -0.247 41.359 101.446 1.00 21.30 36 GLY B N 1
ATOM 6080 C CA . GLY B 1 36 ? -1.365 41.669 100.568 1.00 22.52 36 GLY B CA 1
ATOM 6081 C C . GLY B 1 36 ? -1.678 43.133 100.420 1.00 22.56 36 GLY B C 1
ATOM 6082 O O . GLY B 1 36 ? -2.756 43.478 99.920 1.00 28.67 36 GLY B O 1
ATOM 6086 N N . ARG B 1 37 ? -0.793 44.019 100.851 1.00 20.00 37 ARG B N 1
ATOM 6087 C CA . ARG B 1 37 ? -1.048 45.448 100.833 1.00 18.18 37 ARG B CA 1
ATOM 6088 C C . ARG B 1 37 ? -0.217 46.168 99.785 1.00 19.24 37 ARG B C 1
ATOM 6089 O O . ARG B 1 37 ? -0.692 47.113 99.180 1.00 17.60 37 ARG B O 1
ATOM 6110 N N . TYR B 1 38 ? 1.049 45.764 99.617 1.00 16.55 38 TYR B N 1
ATOM 6111 C CA . TYR B 1 38 ? 1.967 46.512 98.771 1.00 18.16 38 TYR B CA 1
ATOM 6112 C C . TYR B 1 38 ? 2.282 45.743 97.504 1.00 16.50 38 TYR B C 1
ATOM 6113 O O . TYR B 1 38 ? 2.223 44.521 97.435 1.00 17.32 38 TYR B O 1
ATOM 6131 N N . TRP B 1 39 ? 2.661 46.507 96.481 1.00 15.86 39 TRP B N 1
ATOM 6132 C CA . TRP B 1 39 ? 2.959 45.970 95.166 1.00 16.05 39 TRP B CA 1
ATOM 6133 C C . TRP B 1 39 ? 4.209 46.621 94.629 1.00 14.91 39 TRP B C 1
ATOM 6134 O O . TRP B 1 39 ? 4.495 47.785 94.924 1.00 14.52 39 TRP B O 1
ATOM 6155 N N . LEU B 1 40 ? 4.878 45.863 93.779 1.00 14.72 40 LEU B N 1
ATOM 6156 C CA . LEU B 1 40 ? 6.099 46.283 93.095 1.00 16.42 40 LEU B CA 1
ATOM 6157 C C . LEU B 1 40 ? 5.903 46.207 91.601 1.00 15.60 40 LEU B C 1
ATOM 6158 O O . LEU B 1 40 ? 5.805 45.119 91.017 1.00 15.33 40 LEU B O 1
ATOM 6174 N N . TYR B 1 41 ? 5.929 47.364 90.970 1.00 16.07 41 TYR B N 1
ATOM 6175 C CA . TYR B 1 41 ? 5.813 47.491 89.544 1.00 14.31 41 TYR B CA 1
ATOM 6176 C C . TYR B 1 41 ? 7.213 47.791 89.003 1.00 14.20 41 TYR B C 1
ATOM 6177 O O . TYR B 1 41 ? 7.863 48.763 89.430 1.00 15.32 41 TYR B O 1
ATOM 6195 N N . VAL B 1 42 ? 7.640 46.981 88.066 1.00 13.64 42 VAL B N 1
ATOM 6196 C CA . VAL B 1 42 ? 9.009 47.010 87.567 1.00 13.38 42 VAL B CA 1
ATOM 6197 C C . VAL B 1 42 ? 9.012 46.866 86.060 1.00 14.57 42 VAL B C 1
ATOM 6198 O O . VAL B 1 42 ? 8.050 46.446 85.422 1.00 14.62 42 VAL B O 1
ATOM 6211 N N . SER B 1 43 ? 10.180 47.137 85.470 1.00 14.02 43 SER B N 1
ATOM 6212 C CA . SER B 1 43 ? 10.560 46.600 84.176 1.00 16.06 43 SER B CA 1
ATOM 6213 C C . SER B 1 43 ? 11.702 45.650 84.415 1.00 13.36 43 SER B C 1
ATOM 6214 O O . SER B 1 43 ? 12.589 45.946 85.218 1.00 15.88 43 SER B O 1
ATOM 6222 N N . LEU B 1 44 ? 11.710 44.531 83.691 1.00 13.42 44 LEU B N 1
ATOM 6223 C CA . LEU B 1 44 ? 12.872 43.620 83.735 1.00 13.55 44 LEU B CA 1
ATOM 6224 C C . LEU B 1 44 ? 14.069 44.201 83.033 1.00 14.34 44 LEU B C 1
ATOM 6225 O O . LEU B 1 44 ? 15.200 43.721 83.242 1.00 14.89 44 LEU B O 1
ATOM 6241 N N . ALA B 1 45 ? 13.869 45.209 82.189 1.00 13.38 45 ALA B N 1
ATOM 6242 C CA . ALA B 1 45 ? 15.036 45.739 81.492 1.00 11.58 45 ALA B CA 1
ATOM 6243 C C . ALA B 1 45 ? 15.804 46.749 82.312 1.00 13.77 45 ALA B C 1
ATOM 6244 O O . ALA B 1 45 ? 16.991 46.970 82.040 1.00 14.89 45 ALA B O 1
ATOM 6251 N N . CYS B 1 46 ? 15.166 47.341 83.307 1.00 14.09 46 CYS B N 1
ATOM 6252 C CA . CYS B 1 46 ? 15.716 48.492 84.038 1.00 14.55 46 CYS B CA 1
ATOM 6253 C C . CYS B 1 46 ? 16.624 47.989 85.145 1.00 13.08 46 CYS B C 1
ATOM 6254 O O . CYS B 1 46 ? 16.165 47.257 86.004 1.00 13.47 46 CYS B O 1
ATOM 6262 N N . PRO B 1 47 ? 17.886 48.441 85.227 1.00 12.34 47 PRO B N 1
ATOM 6263 C CA . PRO B 1 47 ? 18.764 47.971 86.318 1.00 11.45 47 PRO B CA 1
ATOM 6264 C C . PRO B 1 47 ? 18.396 48.477 87.674 1.00 12.02 47 PRO B C 1
ATOM 6265 O O . PRO B 1 47 ? 18.794 47.883 88.706 1.00 14.42 47 PRO B O 1
ATOM 6276 N N . TRP B 1 48 ? 17.707 49.611 87.717 1.00 12.80 48 TRP B N 1
ATOM 6277 C CA . TRP B 1 48 ? 17.275 50.152 88.994 1.00 12.60 48 TRP B CA 1
ATOM 6278 C C . TRP B 1 48 ? 16.139 49.326 89.555 1.00 12.86 48 TRP B C 1
ATOM 6279 O O . TRP B 1 48 ? 16.170 48.904 90.708 1.00 13.26 48 TRP B O 1
ATOM 6300 N N . ALA B 1 49 ? 15.162 49.017 88.701 1.00 13.44 49 ALA B N 1
ATOM 6301 C CA . ALA B 1 49 ? 14.096 48.155 89.161 1.00 12.21 49 ALA B CA 1
ATOM 6302 C C . ALA B 1 49 ? 14.574 46.735 89.415 1.00 13.21 49 ALA B C 1
ATOM 6303 O O . ALA B 1 49 ? 14.116 46.092 90.341 1.00 13.62 49 ALA B O 1
ATOM 6310 N N . HIS B 1 50 ? 15.551 46.251 88.649 1.00 11.66 50 HIS B N 1
ATOM 6311 C CA . HIS B 1 50 ? 16.115 44.946 88.900 1.00 11.93 50 HIS B CA 1
ATOM 6312 C C . HIS B 1 50 ? 16.626 44.817 90.342 1.00 12.42 50 HIS B C 1
ATOM 6313 O O . HIS B 1 50 ? 16.528 43.735 90.943 1.00 13.30 50 HIS B O 1
ATOM 6327 N N . ARG B 1 51 ? 17.253 45.882 90.905 1.00 13.92 51 ARG B N 1
ATOM 6328 C CA . ARG B 1 51 ? 17.708 45.819 92.285 1.00 12.15 51 ARG B CA 1
ATOM 6329 C C . ARG B 1 51 ? 16.604 45.355 93.211 1.00 12.62 51 ARG B C 1
ATOM 6330 O O . ARG B 1 51 ? 16.834 44.552 94.118 1.00 12.99 51 ARG B O 1
ATOM 6351 N N . THR B 1 52 ? 15.400 45.893 92.997 1.00 11.53 52 THR B N 1
ATOM 6352 C CA . THR B 1 52 ? 14.264 45.607 93.870 1.00 12.47 52 THR B CA 1
ATOM 6353 C C . THR B 1 52 ? 13.788 44.158 93.731 1.00 13.23 52 THR B C 1
ATOM 6354 O O . THR B 1 52 ? 13.351 43.552 94.723 1.00 13.98 52 THR B O 1
ATOM 6365 N N . LEU B 1 53 ? 13.840 43.584 92.542 1.00 12.92 53 LEU B N 1
ATOM 6366 C CA . LEU B 1 53 ? 13.422 42.207 92.313 1.00 13.15 53 LEU B CA 1
ATOM 6367 C C . LEU B 1 53 ? 14.386 41.275 92.994 1.00 12.89 53 LEU B C 1
ATOM 6368 O O . LEU B 1 53 ? 13.995 40.294 93.623 1.00 14.09 53 LEU B O 1
ATOM 6384 N N . ILE B 1 54 ? 15.705 41.533 92.844 1.00 13.38 54 ILE B N 1
ATOM 6385 C CA . ILE B 1 54 ? 16.680 40.675 93.493 1.00 13.70 54 ILE B CA 1
ATOM 6386 C C . ILE B 1 54 ? 16.480 40.717 95.005 1.00 13.90 54 ILE B C 1
ATOM 6387 O O . ILE B 1 54 ? 16.523 39.697 95.687 1.00 16.05 54 ILE B O 1
ATOM 6403 N N . THR B 1 55 ? 16.293 41.910 95.543 1.00 13.31 55 THR B N 1
ATOM 6404 C CA . THR B 1 55 ? 16.156 42.076 96.992 1.00 13.21 55 THR B CA 1
ATOM 6405 C C . THR B 1 55 ? 14.874 41.441 97.488 1.00 14.77 55 THR B C 1
ATOM 6406 O O . THR B 1 55 ? 14.883 40.765 98.526 1.00 15.43 55 THR B O 1
ATOM 6417 N N . ARG B 1 56 ? 13.779 41.604 96.721 1.00 14.77 56 ARG B N 1
ATOM 6418 C CA . ARG B 1 56 ? 12.508 40.947 97.084 1.00 14.21 56 ARG B CA 1
ATOM 6419 C C . ARG B 1 56 ? 12.685 39.436 97.197 1.00 15.26 56 ARG B C 1
ATOM 6420 O O . ARG B 1 56 ? 12.202 38.817 98.163 1.00 16.19 56 ARG B O 1
ATOM 6441 N N . ALA B 1 57 ? 13.433 38.838 96.279 1.00 14.73 57 ALA B N 1
ATOM 6442 C CA . ALA B 1 57 ? 13.672 37.398 96.314 1.00 15.19 57 ALA B CA 1
ATOM 6443 C C . ALA B 1 57 ? 14.565 36.997 97.485 1.00 18.02 57 ALA B C 1
ATOM 6444 O O . ALA B 1 57 ? 14.205 36.126 98.296 1.00 18.08 57 ALA B O 1
ATOM 6451 N N . LEU B 1 58 ? 15.704 37.673 97.664 1.00 16.00 58 LEU B N 1
ATOM 6452 C CA . LEU B 1 58 ? 16.612 37.308 98.737 1.00 17.50 58 LEU B CA 1
ATOM 6453 C C . LEU B 1 58 ? 15.994 37.462 100.111 1.00 17.05 58 LEU B C 1
ATOM 6454 O O . LEU B 1 58 ? 16.413 36.774 101.047 1.00 20.17 58 LEU B O 1
ATOM 6470 N N . LYS B 1 59 ? 15.045 38.375 100.297 1.00 14.97 59 LYS B N 1
ATOM 6471 C CA . LYS B 1 59 ? 14.435 38.582 101.592 1.00 16.23 59 LYS B CA 1
ATOM 6472 C C . LYS B 1 59 ? 13.148 37.792 101.744 1.00 18.95 59 LYS B C 1
ATOM 6473 O O . LYS B 1 59 ? 12.469 37.956 102.775 1.00 16.76 59 LYS B O 1
ATOM 6492 N N . GLY B 1 60 ? 12.841 36.904 100.800 1.00 17.64 60 GLY B N 1
ATOM 6493 C CA . GLY B 1 60 ? 11.673 36.022 100.977 1.00 18.67 60 GLY B CA 1
ATOM 6494 C C . GLY B 1 60 ? 10.329 36.728 100.901 1.00 20.67 60 GLY B C 1
ATOM 6495 O O . GLY B 1 60 ? 9.367 36.320 101.583 1.00 20.16 60 GLY B O 1
ATOM 6499 N N . LEU B 1 61 ? 10.221 37.800 100.115 1.00 17.28 61 LEU B N 1
ATOM 6500 C CA . LEU B 1 61 ? 9.034 38.649 100.104 1.00 16.00 61 LEU B CA 1
ATOM 6501 C C . LEU B 1 61 ? 8.131 38.472 98.888 1.00 17.33 61 LEU B C 1
ATOM 6502 O O . LEU B 1 61 ? 7.233 39.300 98.696 1.00 17.99 61 LEU B O 1
ATOM 6518 N N . THR B 1 62 ? 8.345 37.452 98.075 1.00 17.11 62 THR B N 1
ATOM 6519 C CA . THR B 1 62 ? 7.553 37.269 96.846 1.00 16.64 62 THR B CA 1
ATOM 6520 C C . THR B 1 62 ? 6.072 37.034 97.112 1.00 21.58 62 THR B C 1
ATOM 6521 O O . THR B 1 62 ? 5.257 37.490 96.304 1.00 20.98 62 THR B O 1
ATOM 6532 N N . SER B 1 63 ? 5.718 36.377 98.220 1.00 22.66 63 SER B N 1
ATOM 6533 C CA . SER B 1 63 ? 4.314 36.169 98.578 1.00 22.93 63 SER B CA 1
ATOM 6534 C C . SER B 1 63 ? 3.739 37.314 99.352 1.00 21.33 63 SER B C 1
ATOM 6535 O O . SER B 1 63 ? 2.527 37.347 99.572 1.00 24.22 63 SER B O 1
ATOM 6543 N N . VAL B 1 64 ? 4.570 38.175 99.895 1.00 17.21 64 VAL B N 1
ATOM 6544 C CA . VAL B 1 64 ? 4.158 39.299 100.721 1.00 16.83 64 VAL B CA 1
ATOM 6545 C C . VAL B 1 64 ? 3.839 40.514 99.856 1.00 17.23 64 VAL B C 1
ATOM 6546 O O . VAL B 1 64 ? 2.894 41.254 100.121 1.00 19.29 64 VAL B O 1
ATOM 6559 N N . ILE B 1 65 ? 4.677 40.735 98.831 1.00 16.84 65 ILE B N 1
ATOM 6560 C CA . ILE B 1 65 ? 4.599 41.916 97.959 1.00 17.21 65 ILE B CA 1
ATOM 6561 C C . ILE B 1 65 ? 4.475 41.389 96.527 1.00 16.46 65 ILE B C 1
ATOM 6562 O O . ILE B 1 65 ? 5.386 40.725 96.005 1.00 16.87 65 ILE B O 1
ATOM 6578 N N . GLY B 1 66 ? 3.314 41.619 95.896 1.00 15.26 66 GLY B N 1
ATOM 6579 C CA . GLY B 1 66 ? 3.124 41.157 94.545 1.00 15.74 66 GLY B CA 1
ATOM 6580 C C . GLY B 1 66 ? 3.916 41.992 93.553 1.00 14.17 66 GLY B C 1
ATOM 6581 O O . GLY B 1 66 ? 4.406 43.063 93.895 1.00 15.55 66 GLY B O 1
ATOM 6585 N N . CYS B 1 67 ? 4.053 41.450 92.373 1.00 16.06 67 CYS B N 1
ATOM 6586 C CA . CYS B 1 67 ? 4.811 42.098 91.302 1.00 15.21 67 CYS B CA 1
ATOM 6587 C C . CYS B 1 67 ? 4.082 42.045 89.986 1.00 17.13 67 CYS B C 1
ATOM 6588 O O . CYS B 1 67 ? 3.570 41.004 89.604 1.00 16.51 67 CYS B O 1
ATOM 6596 N N . SER B 1 68 ? 4.166 43.139 89.243 1.00 16.45 68 SER B N 1
ATOM 6597 C CA . SER B 1 68 ? 3.734 43.228 87.860 1.00 15.43 68 SER B CA 1
ATOM 6598 C C . SER B 1 68 ? 4.844 43.890 87.029 1.00 13.97 68 SER B C 1
ATOM 6599 O O . SER B 1 68 ? 5.654 44.667 87.581 1.00 14.50 68 SER B O 1
ATOM 6607 N N . VAL B 1 69 ? 4.844 43.633 85.727 1.00 13.18 69 VAL B N 1
ATOM 6608 C CA . VAL B 1 69 ? 5.975 43.930 84.830 1.00 13.65 69 VAL B CA 1
ATOM 6609 C C . VAL B 1 69 ? 5.473 44.683 83.619 1.00 15.78 69 VAL B C 1
ATOM 6610 O O . VAL B 1 69 ? 4.681 44.141 82.827 1.00 15.01 69 VAL B O 1
ATOM 6623 N N . VAL B 1 70 ? 5.971 45.901 83.430 1.00 15.60 70 VAL B N 1
ATOM 6624 C CA . VAL B 1 70 ? 5.693 46.652 82.220 1.00 12.78 70 VAL B CA 1
ATOM 6625 C C . VAL B 1 70 ? 6.416 46.050 81.005 1.00 16.46 70 VAL B C 1
ATOM 6626 O O . VAL B 1 70 ? 7.411 45.299 81.119 1.00 15.19 70 VAL B O 1
ATOM 6639 N N . HIS B 1 71 ? 5.958 46.447 79.817 1.00 15.07 71 HIS B N 1
ATOM 6640 C CA . HIS B 1 71 ? 6.578 46.053 78.549 1.00 13.37 71 HIS B CA 1
ATOM 6641 C C . HIS B 1 71 ? 7.983 46.629 78.457 1.00 13.67 71 HIS B C 1
ATOM 6642 O O . HIS B 1 71 ? 8.263 47.683 79.003 1.00 15.84 71 HIS B O 1
ATOM 6656 N N . TRP B 1 72 ? 8.830 45.937 77.720 1.00 14.46 72 TRP B N 1
ATOM 6657 C CA . TRP B 1 72 ? 10.193 46.407 77.528 1.00 16.68 72 TRP B CA 1
ATOM 6658 C C . TRP B 1 72 ? 10.269 47.589 76.572 1.00 16.61 72 TRP B C 1
ATOM 6659 O O . TRP B 1 72 ? 11.256 48.339 76.595 1.00 15.98 72 TRP B O 1
ATOM 6680 N N . HIS B 1 73 ? 9.260 47.802 75.761 1.00 14.21 73 HIS B N 1
ATOM 6681 C CA . HIS B 1 73 ? 9.293 48.923 74.833 1.00 14.53 73 HIS B CA 1
ATOM 6682 C C . HIS B 1 73 ? 8.841 50.181 75.532 1.00 15.45 73 HIS B C 1
ATOM 6683 O O . HIS B 1 73 ? 7.696 50.250 76.042 1.00 16.46 73 HIS B O 1
ATOM 6697 N N . LEU B 1 74 ? 9.680 51.211 75.500 1.00 15.64 74 LEU B N 1
ATOM 6698 C CA . LEU B 1 74 ? 9.416 52.489 76.133 1.00 14.60 74 LEU B CA 1
ATOM 6699 C C . LEU B 1 74 ? 9.183 53.534 75.051 1.00 17.66 74 LEU B C 1
ATOM 6700 O O . LEU B 1 74 ? 10.130 54.037 74.435 1.00 19.31 74 LEU B O 1
ATOM 6716 N N . ASP B 1 75 ? 7.898 53.879 74.839 1.00 17.90 75 ASP B N 1
ATOM 6717 C CA . ASP B 1 75 ? 7.538 54.903 73.866 1.00 17.29 75 ASP B CA 1
ATOM 6718 C C . ASP B 1 75 ? 7.373 56.258 74.569 1.00 19.56 75 ASP B C 1
ATOM 6719 O O . ASP B 1 75 ? 7.644 56.423 75.771 1.00 20.89 75 ASP B O 1
ATOM 6728 N N . GLU B 1 76 ? 6.832 57.236 73.808 1.00 22.29 76 GLU B N 1
ATOM 6729 C CA . GLU B 1 76 ? 6.760 58.607 74.272 1.00 21.95 76 GLU B CA 1
ATOM 6730 C C . GLU B 1 76 ? 5.729 58.781 75.385 1.00 23.40 76 GLU B C 1
ATOM 6731 O O . GLU B 1 76 ? 5.751 59.798 76.062 1.00 25.32 76 GLU B O 1
ATOM 6743 N N . LYS B 1 77 ? 4.839 57.817 75.582 1.00 20.62 77 LYS B N 1
ATOM 6744 C CA . LYS B 1 77 ? 3.853 57.886 76.662 1.00 23.85 77 LYS B CA 1
ATOM 6745 C C . LYS B 1 77 ? 4.239 57.074 77.884 1.00 21.58 77 LYS B C 1
ATOM 6746 O O . LYS B 1 77 ? 3.430 56.921 78.819 1.00 20.34 77 LYS B O 1
ATOM 6765 N N . GLY B 1 78 ? 5.459 56.559 77.916 1.00 19.25 78 GLY B N 1
ATOM 6766 C CA . GLY B 1 78 ? 6.006 55.972 79.126 1.00 17.44 78 GLY B CA 1
ATOM 6767 C C . GLY B 1 78 ? 5.732 54.488 79.209 1.00 15.31 78 GLY B C 1
ATOM 6768 O O . GLY B 1 78 ? 5.170 53.839 78.311 1.00 15.96 78 GLY B O 1
ATOM 6772 N N . TRP B 1 79 ? 6.250 53.902 80.298 1.00 14.88 79 TRP B N 1
ATOM 6773 C CA . TRP B 1 79 ? 6.116 52.455 80.425 1.00 15.53 79 TRP B CA 1
ATOM 6774 C C . TRP B 1 79 ? 4.644 52.066 80.335 1.00 14.13 79 TRP B C 1
ATOM 6775 O O . TRP B 1 79 ? 3.779 52.756 80.906 1.00 15.63 79 TRP B O 1
ATOM 6796 N N . ARG B 1 80 ? 4.385 50.909 79.713 1.00 14.86 80 ARG B N 1
ATOM 6797 C CA . ARG B 1 80 ? 3.007 50.451 79.514 1.00 15.41 80 ARG B CA 1
ATOM 6798 C C . ARG B 1 80 ? 2.831 48.984 79.893 1.00 17.26 80 ARG B C 1
ATOM 6799 O O . ARG B 1 80 ? 3.791 48.247 80.101 1.00 17.03 80 ARG B O 1
ATOM 6820 N N . PHE B 1 81 ? 1.566 48.592 80.095 1.00 16.99 81 PHE B N 1
ATOM 6821 C CA . PHE B 1 81 ? 1.210 47.205 80.404 1.00 15.13 81 PHE B CA 1
ATOM 6822 C C . PHE B 1 81 ? 0.467 46.610 79.212 1.00 17.27 81 PHE B C 1
ATOM 6823 O O . PHE B 1 81 ? -0.045 47.337 78.351 1.00 22.27 81 PHE B O 1
ATOM 6840 N N . LEU B 1 82 ? 0.354 45.276 79.176 1.00 17.62 82 LEU B N 1
ATOM 6841 C CA . LEU B 1 82 ? -0.532 44.651 78.203 1.00 20.56 82 LEU B CA 1
ATOM 6842 C C . LEU B 1 82 ? -1.974 44.739 78.657 1.00 22.46 82 LEU B C 1
ATOM 6843 O O . LEU B 1 82 ? -2.261 44.811 79.849 1.00 24.08 82 LEU B O 1
ATOM 6859 N N . ASP B 1 83 ? -2.884 44.785 77.685 1.00 29.76 83 ASP B N 1
ATOM 6860 C CA . ASP B 1 83 ? -4.308 44.990 78.020 1.00 35.58 83 ASP B CA 1
ATOM 6861 C C . ASP B 1 83 ? -5.052 43.684 78.083 1.00 34.74 83 ASP B C 1
ATOM 6862 O O . ASP B 1 83 ? -5.154 43.024 77.045 1.00 41.30 83 ASP B O 1
ATOM 6871 N N . LEU B 1 95 ? -2.326 34.466 90.490 1.00 33.21 95 LEU B N 1
ATOM 6872 C CA . LEU B 1 95 ? -1.645 34.501 91.782 1.00 35.50 95 LEU B CA 1
ATOM 6873 C C . LEU B 1 95 ? -0.220 33.931 91.695 1.00 38.23 95 LEU B C 1
ATOM 6874 O O . LEU B 1 95 ? 0.721 34.452 92.341 1.00 33.96 95 LEU B O 1
ATOM 6889 N N . GLU B 1 96 ? -0.083 32.845 90.924 1.00 33.26 96 GLU B N 1
ATOM 6890 C CA . GLU B 1 96 ? 1.218 32.241 90.700 1.00 34.84 96 GLU B CA 1
ATOM 6891 C C . GLU B 1 96 ? 2.135 33.240 90.013 1.00 36.71 96 GLU B C 1
ATOM 6892 O O . GLU B 1 96 ? 3.355 33.161 90.146 1.00 38.67 96 GLU B O 1
ATOM 6904 N N . HIS B 1 97 ? 1.563 34.189 89.278 1.00 27.99 97 HIS B N 1
ATOM 6905 C CA . HIS B 1 97 ? 2.382 35.163 88.591 1.00 29.36 97 HIS B CA 1
ATOM 6906 C C . HIS B 1 97 ? 2.728 36.299 89.535 1.00 23.91 97 HIS B C 1
ATOM 6907 O O . HIS B 1 97 ? 3.902 36.700 89.624 1.00 21.45 97 HIS B O 1
ATOM 6921 N N . TRP B 1 98 ? 1.739 36.800 90.263 1.00 21.78 98 TRP B N 1
ATOM 6922 C CA . TRP B 1 98 ? 1.954 37.943 91.135 1.00 20.31 98 TRP B CA 1
ATOM 6923 C C . TRP B 1 98 ? 3.043 37.631 92.130 1.00 18.54 98 TRP B C 1
ATOM 6924 O O . TRP B 1 98 ? 3.738 38.538 92.583 1.00 18.30 98 TRP B O 1
ATOM 6945 N N . HIS B 1 99 ? 3.113 36.372 92.582 1.00 20.38 99 HIS B N 1
ATOM 6946 C CA . HIS B 1 99 ? 3.999 36.016 93.683 1.00 17.83 99 HIS B CA 1
ATOM 6947 C C . HIS B 1 99 ? 5.233 35.287 93.209 1.00 22.31 99 HIS B C 1
ATOM 6948 O O . HIS B 1 99 ? 5.943 34.681 94.013 1.00 22.77 99 HIS B O 1
ATOM 6962 N N . ASP B 1 100 ? 5.549 35.411 91.931 1.00 21.06 100 ASP B N 1
ATOM 6963 C CA . ASP B 1 100 ? 6.744 34.878 91.300 1.00 21.33 100 ASP B CA 1
ATOM 6964 C C . ASP B 1 100 ? 7.851 35.925 91.336 1.00 21.33 100 ASP B C 1
ATOM 6965 O O . ASP B 1 100 ? 7.588 37.132 91.428 1.00 17.30 100 ASP B O 1
ATOM 6974 N N . VAL B 1 101 ? 9.090 35.430 91.308 1.00 21.50 101 VAL B N 1
ATOM 6975 C CA . VAL B 1 101 ? 10.274 36.306 91.412 1.00 19.44 101 VAL B CA 1
ATOM 6976 C C . VAL B 1 101 ? 10.351 37.319 90.287 1.00 17.96 101 VAL B C 1
ATOM 6977 O O . VAL B 1 101 ? 10.887 38.424 90.471 1.00 18.92 101 VAL B O 1
ATOM 6990 N N . ALA B 1 102 ? 9.734 37.017 89.129 1.00 17.74 102 ALA B N 1
ATOM 6991 C CA . ALA B 1 102 ? 9.773 37.879 87.955 1.00 20.38 102 ALA B CA 1
ATOM 6992 C C . ALA B 1 102 ? 8.347 38.202 87.514 1.00 18.17 102 ALA B C 1
ATOM 6993 O O . ALA B 1 102 ? 8.124 38.549 86.354 1.00 17.66 102 ALA B O 1
ATOM 7000 N N . GLY B 1 103 ? 7.409 38.161 88.449 1.00 20.44 103 GLY B N 1
ATOM 7001 C CA . GLY B 1 103 ? 6.032 38.469 88.076 1.00 16.04 103 GLY B CA 1
ATOM 7002 C C . GLY B 1 103 ? 5.407 37.502 87.108 1.00 21.16 103 GLY B C 1
ATOM 7003 O O . GLY B 1 103 ? 4.361 37.833 86.544 1.00 20.24 103 GLY B O 1
ATOM 7007 N N . GLY B 1 104 ? 6.019 36.357 86.858 1.00 19.81 104 GLY B N 1
ATOM 7008 C CA . GLY B 1 104 ? 5.453 35.395 85.939 1.00 19.42 104 GLY B CA 1
ATOM 7009 C C . GLY B 1 104 ? 6.023 35.450 84.555 1.00 21.89 104 GLY B C 1
ATOM 7010 O O . GLY B 1 104 ? 5.700 34.579 83.718 1.00 21.08 104 GLY B O 1
ATOM 7014 N N . ILE B 1 105 ? 6.854 36.447 84.251 1.00 19.82 105 ILE B N 1
ATOM 7015 C CA . ILE B 1 105 ? 7.418 36.573 82.923 1.00 20.14 105 ILE B CA 1
ATOM 7016 C C . ILE B 1 105 ? 8.341 35.414 82.653 1.00 22.26 105 ILE B C 1
ATOM 7017 O O . ILE B 1 105 ? 9.172 35.053 83.499 1.00 25.19 105 ILE B O 1
ATOM 7033 N N . ARG B 1 106 ? 8.207 34.830 81.491 1.00 22.46 106 ARG B N 1
ATOM 7034 C CA . ARG B 1 106 ? 9.127 33.791 81.078 1.00 27.89 106 ARG B CA 1
ATOM 7035 C C . ARG B 1 106 ? 9.686 34.143 79.729 1.00 27.47 106 ARG B C 1
ATOM 7036 O O . ARG B 1 106 ? 9.006 34.719 78.893 1.00 26.16 106 ARG B O 1
ATOM 7057 N N . THR B 1 107 ? 10.941 33.809 79.540 1.00 32.84 107 THR B N 1
ATOM 7058 C CA . THR B 1 107 ? 11.558 34.075 78.261 1.00 36.19 107 THR B CA 1
ATOM 7059 C C . THR B 1 107 ? 11.010 33.082 77.238 1.00 36.98 107 THR B C 1
ATOM 7060 O O . THR B 1 107 ? 10.740 31.916 77.545 1.00 37.65 107 THR B O 1
ATOM 7071 N N . ALA B 1 108 ? 10.755 33.576 76.043 1.00 34.64 108 ALA B N 1
ATOM 7072 C CA . ALA B 1 108 ? 10.198 32.735 75.001 1.00 35.14 108 ALA B CA 1
ATOM 7073 C C . ALA B 1 108 ? 11.217 31.660 74.632 1.00 37.62 108 ALA B C 1
ATOM 7074 O O . ALA B 1 108 ? 12.430 31.859 74.769 1.00 37.35 108 ALA B O 1
ATOM 7081 N N . LYS B 1 109 ? 10.714 30.496 74.221 1.00 39.51 109 LYS B N 1
ATOM 7082 C CA . LYS B 1 109 ? 11.570 29.399 73.761 1.00 43.52 109 LYS B CA 1
ATOM 7083 C C . LYS B 1 109 ? 12.318 29.803 72.496 1.00 41.13 109 LYS B C 1
ATOM 7084 O O . LYS B 1 109 ? 11.828 30.658 71.756 1.00 46.06 109 LYS B O 1
ATOM 7103 N N . SER B 1 115 ? 16.965 34.841 67.426 1.00 28.51 115 SER B N 1
ATOM 7104 C CA . SER B 1 115 ? 16.376 35.920 66.641 1.00 23.32 115 SER B CA 1
ATOM 7105 C C . SER B 1 115 ? 15.509 36.943 67.435 1.00 21.31 115 SER B C 1
ATOM 7106 O O . SER B 1 115 ? 14.817 36.559 68.387 1.00 24.82 115 SER B O 1
ATOM 7114 N N . PHE B 1 116 ? 15.531 38.221 67.016 1.00 20.06 116 PHE B N 1
ATOM 7115 C CA . PHE B 1 116 ? 14.618 39.267 67.467 1.00 15.81 116 PHE B CA 1
ATOM 7116 C C . PHE B 1 116 ? 13.791 39.888 66.346 1.00 21.14 116 PHE B C 1
ATOM 7117 O O . PHE B 1 116 ? 12.871 40.669 66.620 1.00 18.87 116 PHE B O 1
ATOM 7134 N N . ALA B 1 117 ? 14.080 39.557 65.094 1.00 20.85 117 ALA B N 1
ATOM 7135 C CA . ALA B 1 117 ? 13.512 40.304 63.980 1.00 20.73 117 ALA B CA 1
ATOM 7136 C C . ALA B 1 117 ? 12.012 40.162 63.871 1.00 21.98 117 ALA B C 1
ATOM 7137 O O . ALA B 1 117 ? 11.365 41.120 63.448 1.00 26.57 117 ALA B O 1
ATOM 7144 N N . GLU B 1 118 ? 11.445 39.020 64.268 1.00 24.59 118 GLU B N 1
ATOM 7145 C CA . GLU B 1 118 ? 10.014 38.870 64.189 1.00 24.53 118 GLU B CA 1
ATOM 7146 C C . GLU B 1 118 ? 9.297 39.574 65.319 1.00 22.74 118 GLU B C 1
ATOM 7147 O O . GLU B 1 118 ? 8.069 39.695 65.280 1.00 24.61 118 GLU B O 1
ATOM 7159 N N . ILE B 1 119 ? 10.005 40.052 66.323 1.00 18.99 119 ILE B N 1
ATOM 7160 C CA . ILE B 1 119 ? 9.368 40.707 67.472 1.00 16.66 119 ILE B CA 1
ATOM 7161 C C . ILE B 1 119 ? 9.286 42.198 67.164 1.00 17.92 119 ILE B C 1
ATOM 7162 O O . ILE B 1 119 ? 10.317 42.885 67.063 1.00 19.38 119 ILE B O 1
ATOM 7178 N N . LYS B 1 120 ? 8.078 42.727 66.994 1.00 18.04 120 LYS B N 1
ATOM 7179 C CA . LYS B 1 120 ? 7.909 44.151 66.766 1.00 17.47 120 LYS B CA 1
ATOM 7180 C C . LYS B 1 120 ? 7.756 44.881 68.098 1.00 18.25 120 LYS B C 1
ATOM 7181 O O . LYS B 1 120 ? 7.511 44.278 69.131 1.00 18.56 120 LYS B O 1
ATOM 7200 N N . ASN B 1 121 ? 7.842 46.206 68.039 1.00 18.55 121 ASN B N 1
ATOM 7201 C CA . ASN B 1 121 ? 7.815 46.985 69.255 1.00 16.16 121 ASN B CA 1
ATOM 7202 C C . ASN B 1 121 ? 6.457 46.926 69.924 1.00 19.19 121 ASN B C 1
ATOM 7203 O O . ASN B 1 121 ? 6.364 47.141 71.142 1.00 20.55 121 ASN B O 1
ATOM 7214 N N . ASP B 1 122 ? 5.399 46.634 69.170 1.00 18.63 122 ASP B N 1
ATOM 7215 C CA . ASP B 1 122 ? 4.064 46.499 69.738 1.00 17.96 122 ASP B CA 1
ATOM 7216 C C . ASP B 1 122 ? 3.690 45.048 70.024 1.00 23.98 122 ASP B C 1
ATOM 7217 O O . ASP B 1 122 ? 2.492 44.721 70.102 1.00 23.45 122 ASP B O 1
ATOM 7226 N N . SER B 1 123 ? 4.685 44.181 70.210 1.00 19.55 123 SER B N 1
ATOM 7227 C CA . SER B 1 123 ? 4.485 42.771 70.464 1.00 19.10 123 SER B CA 1
ATOM 7228 C C . SER B 1 123 ? 3.638 42.582 71.710 1.00 18.39 123 SER B C 1
ATOM 7229 O O . SER B 1 123 ? 3.750 43.327 72.688 1.00 18.54 123 SER B O 1
ATOM 7237 N N . GLN B 1 124 ? 2.770 41.564 71.657 1.00 19.05 124 GLN B N 1
ATOM 7238 C CA . GLN B 1 124 ? 1.726 41.322 72.623 1.00 18.90 124 GLN B CA 1
ATOM 7239 C C . GLN B 1 124 ? 1.747 39.898 73.160 1.00 22.10 124 GLN B C 1
ATOM 7240 O O . GLN B 1 124 ? 0.711 39.232 73.263 1.00 21.65 124 GLN B O 1
ATOM 7254 N N . ARG B 1 125 ? 2.896 39.406 73.560 1.00 18.70 125 ARG B N 1
ATOM 7255 C CA . ARG B 1 125 ? 3.013 38.054 74.067 1.00 17.87 125 ARG B CA 1
ATOM 7256 C C . ARG B 1 125 ? 2.754 38.121 75.568 1.00 19.13 125 ARG B C 1
ATOM 7257 O O . ARG B 1 125 ? 3.601 38.554 76.364 1.00 18.58 125 ARG B O 1
ATOM 7278 N N . PHE B 1 126 ? 1.540 37.779 75.967 1.00 19.93 126 PHE B N 1
ATOM 7279 C CA . PHE B 1 126 ? 1.198 37.894 77.360 1.00 20.17 126 PHE B CA 1
ATOM 7280 C C . PHE B 1 126 ? 2.073 36.968 78.220 1.00 20.63 126 PHE B C 1
ATOM 7281 O O . PHE B 1 126 ? 2.330 35.816 77.868 1.00 20.52 126 PHE B O 1
ATOM 7298 N N . MET B 1 127 ? 2.648 37.531 79.297 1.00 20.75 127 MET B N 1
ATOM 7299 C CA . MET B 1 127 ? 3.552 36.867 80.225 1.00 20.67 127 MET B CA 1
ATOM 7300 C C . MET B 1 127 ? 4.909 36.580 79.600 1.00 19.98 127 MET B C 1
ATOM 7301 O O . MET B 1 127 ? 5.695 35.773 80.157 1.00 21.48 127 MET B O 1
ATOM 7315 N N . VAL B 1 128 ? 5.203 37.203 78.475 1.00 19.76 128 VAL B N 1
ATOM 7316 C CA . VAL B 1 128 ? 6.503 37.125 77.837 1.00 18.48 128 VAL B CA 1
ATOM 7317 C C . VAL B 1 128 ? 7.053 38.547 77.666 1.00 20.01 128 VAL B C 1
ATOM 7318 O O . VAL B 1 128 ? 8.098 38.870 78.237 1.00 19.20 128 VAL B O 1
ATOM 7331 N N . ASP B 1 129 ? 6.313 39.433 77.009 1.00 17.49 129 ASP B N 1
ATOM 7332 C CA . ASP B 1 129 ? 6.720 40.815 76.844 1.00 17.66 129 ASP B CA 1
ATOM 7333 C C . ASP B 1 129 ? 6.372 41.687 78.027 1.00 15.66 129 ASP B C 1
ATOM 7334 O O . ASP B 1 129 ? 6.988 42.738 78.211 1.00 16.91 129 ASP B O 1
ATOM 7343 N N . ALA B 1 130 ? 5.323 41.336 78.786 1.00 18.16 130 ALA B N 1
ATOM 7344 C CA . ALA B 1 130 ? 4.778 42.167 79.858 1.00 17.57 130 ALA B CA 1
ATOM 7345 C C . ALA B 1 130 ? 3.679 41.389 80.553 1.00 16.47 130 ALA B C 1
ATOM 7346 O O . ALA B 1 130 ? 3.196 40.389 80.006 1.00 17.12 130 ALA B O 1
ATOM 7353 N N . THR B 1 131 ? 3.284 41.873 81.713 1.00 15.67 131 THR B N 1
ATOM 7354 C CA . THR B 1 131 ? 2.045 41.454 82.363 1.00 15.36 131 THR B CA 1
ATOM 7355 C C . THR B 1 131 ? 0.994 42.540 82.149 1.00 19.29 131 THR B C 1
ATOM 7356 O O . THR B 1 131 ? 1.232 43.599 81.570 1.00 17.68 131 THR B O 1
ATOM 7367 N N . ASN B 1 132 ? -0.209 42.271 82.647 1.00 20.26 132 ASN B N 1
ATOM 7368 C CA . ASN B 1 132 ? -1.166 43.342 82.767 1.00 18.87 132 ASN B CA 1
ATOM 7369 C C . ASN B 1 132 ? -0.913 44.107 84.056 1.00 19.77 132 ASN B C 1
ATOM 7370 O O . ASN B 1 132 ? -0.070 43.732 84.872 1.00 19.07 132 ASN B O 1
ATOM 7381 N N . GLU B 1 133 ? -1.725 45.154 84.297 1.00 17.72 133 GLU B N 1
ATOM 7382 C CA . GLU B 1 133 ? -1.806 45.812 85.578 1.00 17.14 133 GLU B CA 1
ATOM 7383 C C . GLU B 1 133 ? -3.040 45.246 86.260 1.00 17.77 133 GLU B C 1
ATOM 7384 O O . GLU B 1 133 ? -4.157 45.456 85.779 1.00 20.04 133 GLU B O 1
ATOM 7396 N N . PRO B 1 134 ? -2.891 44.360 87.232 1.00 18.69 134 PRO B N 1
ATOM 7397 C CA . PRO B 1 134 ? -4.027 43.528 87.681 1.00 20.73 134 PRO B CA 1
ATOM 7398 C C . PRO B 1 134 ? -5.020 44.222 88.581 1.00 20.07 134 PRO B C 1
ATOM 7399 O O . PRO B 1 134 ? -6.125 43.668 88.762 1.00 22.97 134 PRO B O 1
ATOM 7410 N N . HIS B 1 135 ? -4.698 45.347 89.205 1.00 18.36 135 HIS B N 1
ATOM 7411 C CA . HIS B 1 135 ? -5.601 45.886 90.218 1.00 16.43 135 HIS B CA 1
ATOM 7412 C C . HIS B 1 135 ? -6.653 46.848 89.675 1.00 20.90 135 HIS B C 1
ATOM 7413 O O . HIS B 1 135 ? -7.828 46.850 90.142 1.00 19.11 135 HIS B O 1
ATOM 7427 N N . TYR B 1 136 ? -6.301 47.579 88.635 1.00 19.07 136 TYR B N 1
ATOM 7428 C CA . TYR B 1 136 ? -7.134 48.624 88.050 1.00 18.52 136 TYR B CA 1
ATOM 7429 C C . TYR B 1 136 ? -7.278 48.519 86.538 1.00 22.18 136 TYR B C 1
ATOM 7430 O O . TYR B 1 136 ? -8.093 49.244 85.939 1.00 20.64 136 TYR B O 1
ATOM 7448 N N . GLY B 1 137 ? -6.524 47.651 85.887 1.00 19.24 137 GLY B N 1
ATOM 7449 C CA . GLY B 1 137 ? -6.603 47.522 84.478 1.00 19.28 137 GLY B CA 1
ATOM 7450 C C . GLY B 1 137 ? -5.936 48.646 83.749 1.00 17.98 137 GLY B C 1
ATOM 7451 O O . GLY B 1 137 ? -6.164 48.780 82.542 1.00 19.59 137 GLY B O 1
ATOM 7455 N N . TYR B 1 138 ? -4.994 49.350 84.410 1.00 20.58 138 TYR B N 1
ATOM 7456 C CA . TYR B 1 138 ? -4.365 50.502 83.767 1.00 17.45 138 TYR B CA 1
ATOM 7457 C C . TYR B 1 138 ? -3.448 50.026 82.635 1.00 20.70 138 TYR B C 1
ATOM 7458 O O . TYR B 1 138 ? -2.843 48.938 82.683 1.00 19.49 138 TYR B O 1
ATOM 7476 N N . LYS B 1 139 ? -3.396 50.831 81.598 1.00 17.96 139 LYS B N 1
ATOM 7477 C CA . LYS B 1 139 ? -2.569 50.504 80.449 1.00 20.04 139 LYS B CA 1
ATOM 7478 C C . LYS B 1 139 ? -1.223 51.161 80.561 1.00 17.98 139 LYS B C 1
ATOM 7479 O O . LYS B 1 139 ? -0.294 50.768 79.836 1.00 18.74 139 LYS B O 1
ATOM 7498 N N . ARG B 1 140 ? -1.106 52.189 81.400 1.00 18.69 140 ARG B N 1
ATOM 7499 C CA . ARG B 1 140 ? 0.111 52.988 81.444 1.00 20.35 140 ARG B CA 1
ATOM 7500 C C . ARG B 1 140 ? 0.574 53.162 82.887 1.00 16.68 140 ARG B C 1
ATOM 7501 O O . ARG B 1 140 ? -0.216 53.350 83.823 1.00 17.82 140 ARG B O 1
ATOM 7522 N N . ILE B 1 141 ? 1.883 53.091 83.116 1.00 18.64 141 ILE B N 1
ATOM 7523 C CA . ILE B 1 141 ? 2.375 53.350 84.470 1.00 16.27 141 ILE B CA 1
ATOM 7524 C C . ILE B 1 141 ? 2.013 54.775 84.914 1.00 16.71 141 ILE B C 1
ATOM 7525 O O . ILE B 1 141 ? 1.858 55.046 86.114 1.00 18.68 141 ILE B O 1
ATOM 7541 N N . SER B 1 142 ? 1.885 55.703 83.964 1.00 20.43 142 SER B N 1
ATOM 7542 C CA . SER B 1 142 ? 1.456 57.049 84.332 1.00 19.25 142 SER B CA 1
ATOM 7543 C C . SER B 1 142 ? 0.096 57.072 85.056 1.00 17.80 142 SER B C 1
ATOM 7544 O O . SER B 1 142 ? -0.121 57.978 85.859 1.00 19.32 142 SER B O 1
ATOM 7552 N N . ASP B 1 143 ? -0.779 56.115 84.778 1.00 18.24 143 ASP B N 1
ATOM 7553 C CA . ASP B 1 143 ? -2.080 56.040 85.487 1.00 16.90 143 ASP B CA 1
ATOM 7554 C C . ASP B 1 143 ? -1.862 55.910 86.989 1.00 22.54 143 ASP B C 1
ATOM 7555 O O . ASP B 1 143 ? -2.581 56.534 87.798 1.00 20.69 143 ASP B O 1
ATOM 7564 N N . LEU B 1 144 ? -0.846 55.126 87.409 1.00 17.91 144 LEU B N 1
ATOM 7565 C CA . LEU B 1 144 ? -0.552 55.000 88.839 1.00 17.90 144 LEU B CA 1
ATOM 7566 C C . LEU B 1 144 ? -0.021 56.308 89.408 1.00 17.60 144 LEU B C 1
ATOM 7567 O O . LEU B 1 144 ? -0.413 56.752 90.484 1.00 19.14 144 LEU B O 1
ATOM 7583 N N . TYR B 1 145 ? 0.888 56.967 88.691 1.00 15.71 145 TYR B N 1
ATOM 7584 C CA . TYR B 1 145 ? 1.414 58.243 89.137 1.00 17.74 145 TYR B CA 1
ATOM 7585 C C . TYR B 1 145 ? 0.314 59.271 89.291 1.00 21.73 145 TYR B C 1
ATOM 7586 O O . TYR B 1 145 ? 0.311 60.005 90.275 1.00 21.60 145 TYR B O 1
ATOM 7604 N N . TYR B 1 146 ? -0.569 59.389 88.294 1.00 19.77 146 TYR B N 1
ATOM 7605 C CA . TYR B 1 146 ? -1.616 60.403 88.392 1.00 23.63 146 TYR B CA 1
ATOM 7606 C C . TYR B 1 146 ? -2.617 60.089 89.495 1.00 25.52 146 TYR B C 1
ATOM 7607 O O . TYR B 1 146 ? -3.153 61.017 90.099 1.00 27.68 146 TYR B O 1
ATOM 7625 N N . LYS B 1 147 ? -2.919 58.815 89.736 1.00 22.80 147 LYS B N 1
ATOM 7626 C CA . LYS B 1 147 ? -3.799 58.472 90.854 1.00 20.85 147 LYS B CA 1
ATOM 7627 C C . LYS B 1 147 ? -3.196 58.922 92.172 1.00 24.35 147 LYS B C 1
ATOM 7628 O O . LYS B 1 147 ? -3.885 59.474 93.045 1.00 24.88 147 LYS B O 1
ATOM 7647 N N . SER B 1 148 ? -1.910 58.661 92.368 1.00 20.95 148 SER B N 1
ATOM 7648 C CA . SER B 1 148 ? -1.237 59.081 93.586 1.00 21.65 148 SER B CA 1
ATOM 7649 C C . SER B 1 148 ? -1.143 60.608 93.713 1.00 28.84 148 SER B C 1
ATOM 7650 O O . SER B 1 148 ? -1.404 61.158 94.798 1.00 30.00 148 SER B O 1
ATOM 7658 N N . ASP B 1 149 ? -0.797 61.304 92.627 1.00 24.81 149 ASP B N 1
ATOM 7659 C CA . ASP B 1 149 ? -0.548 62.747 92.631 1.00 26.32 149 ASP B CA 1
ATOM 7660 C C . ASP B 1 149 ? -1.059 63.301 91.303 1.00 26.70 149 ASP B C 1
ATOM 7661 O O . ASP B 1 149 ? -0.346 63.293 90.289 1.00 24.90 149 ASP B O 1
ATOM 7670 N N . PRO B 1 150 ? -2.310 63.770 91.258 1.00 30.07 150 PRO B N 1
ATOM 7671 C CA . PRO B 1 150 ? -2.868 64.285 90.000 1.00 30.70 150 PRO B CA 1
ATOM 7672 C C . PRO B 1 150 ? -2.086 65.429 89.396 1.00 30.45 150 PRO B C 1
ATOM 7673 O O . PRO B 1 150 ? -2.224 65.673 88.196 1.00 33.22 150 PRO B O 1
ATOM 7684 N N . GLN B 1 151 ? -1.228 66.092 90.162 1.00 33.42 151 GLN B N 1
ATOM 7685 C CA . GLN B 1 151 ? -0.380 67.171 89.671 1.00 30.15 151 GLN B CA 1
ATOM 7686 C C . GLN B 1 151 ? 1.017 66.714 89.311 1.00 34.68 151 GLN B C 1
ATOM 7687 O O . GLN B 1 151 ? 1.883 67.557 89.060 1.00 34.02 151 GLN B O 1
ATOM 7701 N N . TYR B 1 152 ? 1.277 65.406 89.308 1.00 30.49 152 TYR B N 1
ATOM 7702 C CA . TYR B 1 152 ? 2.617 64.940 88.987 1.00 35.10 152 TYR B CA 1
ATOM 7703 C C . TYR B 1 152 ? 3.040 65.486 87.633 1.00 32.01 152 TYR B C 1
ATOM 7704 O O . TYR B 1 152 ? 2.275 65.422 86.677 1.00 32.37 152 TYR B O 1
ATOM 7722 N N . SER B 1 153 ? 4.286 65.983 87.543 1.00 34.11 153 SER B N 1
ATOM 7723 C CA . SER B 1 153 ? 4.800 66.523 86.286 1.00 39.57 153 SER B CA 1
ATOM 7724 C C . SER B 1 153 ? 6.182 66.012 85.889 1.00 38.85 153 SER B C 1
ATOM 7725 O O . SER B 1 153 ? 6.765 66.541 84.938 1.00 39.11 153 SER B O 1
ATOM 7733 N N . ALA B 1 154 ? 6.701 64.978 86.534 1.00 35.50 154 ALA B N 1
ATOM 7734 C CA . ALA B 1 154 ? 8.037 64.493 86.227 1.00 34.07 154 ALA B CA 1
ATOM 7735 C C . ALA B 1 154 ? 7.990 63.197 85.407 1.00 36.05 154 ALA B C 1
ATOM 7736 O O . ALA B 1 154 ? 7.010 62.901 84.724 1.00 34.65 154 ALA B O 1
ATOM 7743 N N . ARG B 1 155 ? 9.079 62.441 85.415 1.00 37.46 155 ARG B N 1
ATOM 7744 C CA . ARG B 1 155 ? 9.121 61.261 84.584 1.00 30.88 155 ARG B CA 1
ATOM 7745 C C . ARG B 1 155 ? 8.450 60.101 85.317 1.00 25.70 155 ARG B C 1
ATOM 7746 O O . ARG B 1 155 ? 8.502 59.994 86.543 1.00 29.52 155 ARG B O 1
ATOM 7767 N N . PHE B 1 156 ? 7.798 59.241 84.543 1.00 24.12 156 PHE B N 1
ATOM 7768 C CA . PHE B 1 156 ? 7.060 58.115 85.102 1.00 20.91 156 PHE B CA 1
ATOM 7769 C C . PHE B 1 156 ? 7.979 56.890 85.162 1.00 19.66 156 PHE B C 1
ATOM 7770 O O . PHE B 1 156 ? 7.947 56.006 84.300 1.00 23.75 156 PHE B O 1
ATOM 7787 N N . THR B 1 157 ? 8.793 56.837 86.200 1.00 18.06 157 THR B N 1
ATOM 7788 C CA . THR B 1 157 ? 9.859 55.841 86.255 1.00 19.23 157 THR B CA 1
ATOM 7789 C C . THR B 1 157 ? 9.458 54.563 86.974 1.00 16.12 157 THR B C 1
ATOM 7790 O O . THR B 1 157 ? 8.485 54.526 87.748 1.00 16.04 157 THR B O 1
ATOM 7801 N N . VAL B 1 158 ? 10.166 53.498 86.656 1.00 17.70 158 VAL B N 1
ATOM 7802 C CA . VAL B 1 158 ? 10.179 52.275 87.447 1.00 15.00 158 VAL B CA 1
ATOM 7803 C C . VAL B 1 158 ? 11.450 52.251 88.262 1.00 14.97 158 VAL B C 1
ATOM 7804 O O . VAL B 1 158 ? 12.461 52.816 87.835 1.00 16.15 158 VAL B O 1
ATOM 7817 N N . PRO B 1 159 ? 11.459 51.553 89.391 1.00 12.41 159 PRO B N 1
ATOM 7818 C CA . PRO B 1 159 ? 10.386 50.813 90.047 1.00 12.58 159 PRO B CA 1
ATOM 7819 C C . PRO B 1 159 ? 9.440 51.695 90.845 1.00 16.42 159 PRO B C 1
ATOM 7820 O O . PRO B 1 159 ? 9.744 52.826 91.208 1.00 15.59 159 PRO B O 1
ATOM 7831 N N . VAL B 1 160 ? 8.250 51.162 91.051 1.00 16.12 160 VAL B N 1
ATOM 7832 C CA . VAL B 1 160 ? 7.236 51.791 91.891 1.00 14.79 160 VAL B CA 1
ATOM 7833 C C . VAL B 1 160 ? 6.812 50.796 92.975 1.00 14.34 160 VAL B C 1
ATOM 7834 O O . VAL B 1 160 ? 6.402 49.666 92.651 1.00 15.07 160 VAL B O 1
ATOM 7847 N N . LEU B 1 161 ? 6.969 51.213 94.219 1.00 14.94 161 LEU B N 1
ATOM 7848 C CA . LEU B 1 161 ? 6.402 50.553 95.397 1.00 15.07 161 LEU B CA 1
ATOM 7849 C C . LEU B 1 161 ? 5.077 51.240 95.743 1.00 15.20 161 LEU B C 1
ATOM 7850 O O . LEU B 1 161 ? 5.066 52.407 96.154 1.00 15.82 161 LEU B O 1
ATOM 7866 N N . TRP B 1 162 ? 4.001 50.479 95.578 1.00 15.60 162 TRP B N 1
ATOM 7867 C CA . TRP B 1 162 ? 2.598 50.933 95.538 1.00 15.47 162 TRP B CA 1
ATOM 7868 C C . TRP B 1 162 ? 1.853 50.423 96.770 1.00 16.69 162 TRP B C 1
ATOM 7869 O O . TRP B 1 162 ? 2.013 49.273 97.172 1.00 16.63 162 TRP B O 1
ATOM 7890 N N . ASP B 1 163 ? 1.002 51.276 97.361 1.00 17.20 163 ASP B N 1
ATOM 7891 C CA . ASP B 1 163 ? 0.106 50.884 98.466 1.00 18.13 163 ASP B CA 1
ATOM 7892 C C . ASP B 1 163 ? -1.298 50.719 97.916 1.00 16.78 163 ASP B C 1
ATOM 7893 O O . ASP B 1 163 ? -1.907 51.686 97.460 1.00 19.83 163 ASP B O 1
ATOM 7902 N N . LEU B 1 164 ? -1.786 49.473 97.908 1.00 18.79 164 LEU B N 1
ATOM 7903 C CA . LEU B 1 164 ? -3.171 49.198 97.487 1.00 18.60 164 LEU B CA 1
ATOM 7904 C C . LEU B 1 164 ? -4.215 49.850 98.387 1.00 23.50 164 LEU B C 1
ATOM 7905 O O . LEU B 1 164 ? -5.339 50.068 97.912 1.00 19.16 164 LEU B O 1
ATOM 7921 N N . GLU B 1 165 ? -3.929 50.086 99.669 1.00 20.01 165 GLU B N 1
ATOM 7922 C CA . GLU B 1 165 ? -4.986 50.625 100.545 1.00 21.34 165 GLU B CA 1
ATOM 7923 C C . GLU B 1 165 ? -5.282 52.073 100.172 1.00 25.16 165 GLU B C 1
ATOM 7924 O O . GLU B 1 165 ? -6.420 52.409 99.833 1.00 27.44 165 GLU B O 1
ATOM 7936 N N . THR B 1 166 ? -4.265 52.949 100.235 1.00 20.94 166 THR B N 1
ATOM 7937 C CA . THR B 1 166 ? -4.424 54.355 99.915 1.00 19.15 166 THR B CA 1
ATOM 7938 C C . THR B 1 166 ? -4.348 54.663 98.428 1.00 22.38 166 THR B C 1
ATOM 7939 O O . THR B 1 166 ? -4.582 55.814 98.034 1.00 21.81 166 THR B O 1
ATOM 7950 N N . GLN B 1 167 ? -3.954 53.700 97.612 1.00 21.55 167 GLN B N 1
ATOM 7951 C CA . GLN B 1 167 ? -3.742 53.916 96.173 1.00 18.73 167 GLN B CA 1
ATOM 7952 C C . GLN B 1 167 ? -2.747 55.051 95.934 1.00 21.35 167 GLN B C 1
ATOM 7953 O O . GLN B 1 167 ? -3.033 56.048 95.273 1.00 19.36 167 GLN B O 1
ATOM 7967 N N . THR B 1 168 ? -1.568 54.907 96.548 1.00 18.14 168 THR B N 1
ATOM 7968 C CA . THR B 1 168 ? -0.506 55.895 96.397 1.00 18.93 168 THR B CA 1
ATOM 7969 C C . THR B 1 168 ? 0.827 55.191 96.168 1.00 18.46 168 THR B C 1
ATOM 7970 O O . THR B 1 168 ? 0.990 54.005 96.471 1.00 18.34 168 THR B O 1
ATOM 7981 N N . ILE B 1 169 ? 1.776 55.947 95.623 1.00 19.63 169 ILE B N 1
ATOM 7982 C CA . ILE B 1 169 ? 3.147 55.479 95.549 1.00 18.69 169 ILE B CA 1
ATOM 7983 C C . ILE B 1 169 ? 3.840 55.740 96.885 1.00 16.34 169 ILE B C 1
ATOM 7984 O O . ILE B 1 169 ? 4.003 56.892 97.291 1.00 19.90 169 ILE B O 1
ATOM 8000 N N . VAL B 1 170 ? 4.287 54.667 97.536 1.00 16.66 170 VAL B N 1
ATOM 8001 C CA . VAL B 1 170 ? 5.075 54.779 98.766 1.00 18.00 170 VAL B CA 1
ATOM 8002 C C . VAL B 1 170 ? 6.455 55.359 98.478 1.00 18.83 170 VAL B C 1
ATOM 8003 O O . VAL B 1 170 ? 6.917 56.321 99.120 1.00 17.91 170 VAL B O 1
ATOM 8016 N N . ASN B 1 171 ? 7.126 54.780 97.486 1.00 16.47 171 ASN B N 1
ATOM 8017 C CA . ASN B 1 171 ? 8.517 55.082 97.204 1.00 16.57 171 ASN B CA 1
ATOM 8018 C C . ASN B 1 171 ? 8.797 54.665 95.769 1.00 14.28 171 ASN B C 1
ATOM 8019 O O . ASN B 1 171 ? 8.409 53.563 95.342 1.00 15.90 171 ASN B O 1
ATOM 8030 N N . ASN B 1 172 ? 9.524 55.515 95.049 1.00 15.74 172 ASN B N 1
ATOM 8031 C CA . ASN B 1 172 ? 9.948 55.188 93.693 1.00 16.43 172 ASN B CA 1
ATOM 8032 C C . ASN B 1 172 ? 11.450 55.435 93.524 1.00 16.67 172 ASN B C 1
ATOM 8033 O O . ASN B 1 172 ? 11.918 55.611 92.385 1.00 16.00 172 ASN B O 1
ATOM 8044 N N . GLU B 1 173 ? 12.209 55.359 94.596 1.00 16.27 173 GLU B N 1
ATOM 8045 C CA . GLU B 1 173 ? 13.674 55.419 94.563 1.00 15.54 173 GLU B CA 1
ATOM 8046 C C . GLU B 1 173 ? 14.265 54.029 94.869 1.00 15.44 173 GLU B C 1
ATOM 8047 O O . GLU B 1 173 ? 14.111 53.489 95.994 1.00 16.55 173 GLU B O 1
ATOM 8059 N N . SER B 1 174 ? 14.907 53.418 93.870 1.00 15.38 174 SER B N 1
ATOM 8060 C CA . SER B 1 174 ? 15.314 52.035 94.030 1.00 14.35 174 SER B CA 1
ATOM 8061 C C . SER B 1 174 ? 16.263 51.852 95.206 1.00 15.34 174 SER B C 1
ATOM 8062 O O . SER B 1 174 ? 16.241 50.792 95.855 1.00 15.32 174 SER B O 1
ATOM 8070 N N . SER B 1 175 ? 17.113 52.860 95.513 1.00 15.08 175 SER B N 1
ATOM 8071 C CA . SER B 1 175 ? 18.073 52.684 96.597 1.00 15.42 175 SER B CA 1
ATOM 8072 C C . SER B 1 175 ? 17.371 52.609 97.938 1.00 15.04 175 SER B C 1
ATOM 8073 O O . SER B 1 175 ? 17.884 51.953 98.851 1.00 16.81 175 SER B O 1
ATOM 8081 N N . GLU B 1 176 ? 16.196 53.256 98.034 1.00 15.10 176 GLU B N 1
ATOM 8082 C CA . GLU B 1 176 ? 15.410 53.246 99.268 1.00 15.92 176 GLU B CA 1
ATOM 8083 C C . GLU B 1 176 ? 14.499 52.041 99.309 1.00 16.31 176 GLU B C 1
ATOM 8084 O O . GLU B 1 176 ? 14.339 51.414 100.388 1.00 15.75 176 GLU B O 1
ATOM 8096 N N . ILE B 1 177 ? 13.867 51.700 98.178 1.00 15.37 177 ILE B N 1
ATOM 8097 C CA . ILE B 1 177 ? 13.043 50.492 98.161 1.00 14.38 177 ILE B CA 1
ATOM 8098 C C . ILE B 1 177 ? 13.829 49.299 98.668 1.00 16.38 177 ILE B C 1
ATOM 8099 O O . ILE B 1 177 ? 13.321 48.467 99.426 1.00 15.77 177 ILE B O 1
ATOM 8115 N N . ILE B 1 178 ? 15.095 49.160 98.258 1.00 14.59 178 ILE B N 1
ATOM 8116 C CA . ILE B 1 178 ? 15.816 47.979 98.698 1.00 15.31 178 ILE B CA 1
ATOM 8117 C C . ILE B 1 178 ? 16.132 48.016 100.198 1.00 15.71 178 ILE B C 1
ATOM 8118 O O . ILE B 1 178 ? 16.247 46.971 100.831 1.00 15.37 178 ILE B O 1
ATOM 8134 N N . ARG B 1 179 ? 16.273 49.216 100.778 1.00 16.12 179 ARG B N 1
ATOM 8135 C CA . ARG B 1 179 ? 16.422 49.343 102.235 1.00 16.15 179 ARG B CA 1
ATOM 8136 C C . ARG B 1 179 ? 15.129 48.990 102.946 1.00 17.45 179 ARG B C 1
ATOM 8137 O O . ARG B 1 179 ? 15.164 48.325 103.984 1.00 18.64 179 ARG B O 1
ATOM 8158 N N . ILE B 1 180 ? 13.991 49.379 102.381 1.00 15.25 180 ILE B N 1
ATOM 8159 C CA . ILE B 1 180 ? 12.693 49.023 102.972 1.00 15.56 180 ILE B CA 1
ATOM 8160 C C . ILE B 1 180 ? 12.532 47.514 103.001 1.00 15.32 180 ILE B C 1
ATOM 8161 O O . ILE B 1 180 ? 12.166 46.915 104.014 1.00 16.62 180 ILE B O 1
ATOM 8177 N N . LEU B 1 181 ? 12.843 46.866 101.888 1.00 12.88 181 LEU B N 1
ATOM 8178 C CA . LEU B 1 181 ? 12.718 45.442 101.754 1.00 14.09 181 LEU B CA 1
ATOM 8179 C C . LEU B 1 181 ? 13.640 44.706 102.694 1.00 19.80 181 LEU B C 1
ATOM 8180 O O . LEU B 1 181 ? 13.256 43.688 103.260 1.00 18.82 181 LEU B O 1
ATOM 8196 N N . ASN B 1 182 ? 14.856 45.204 102.886 1.00 16.18 182 ASN B N 1
ATOM 8197 C CA . ASN B 1 182 ? 15.795 44.539 103.765 1.00 17.46 182 ASN B CA 1
ATOM 8198 C C . ASN B 1 182 ? 15.521 44.810 105.240 1.00 18.14 182 ASN B C 1
ATOM 8199 O O . ASN B 1 182 ? 16.089 44.115 106.087 1.00 19.94 182 ASN B O 1
ATOM 8210 N N . SER B 1 183 ? 14.805 45.876 105.564 1.00 15.68 183 SER B N 1
ATOM 8211 C CA . SER B 1 183 ? 14.487 46.269 106.946 1.00 16.12 183 SER B CA 1
ATOM 8212 C C . SER B 1 183 ? 13.673 45.236 107.688 1.00 19.37 183 SER B C 1
ATOM 8213 O O . SER B 1 183 ? 13.301 44.174 107.168 1.00 21.30 183 SER B O 1
ATOM 8221 N N . SER B 1 184 ? 13.441 45.535 108.961 1.00 19.37 184 SER B N 1
ATOM 8222 C CA . SER B 1 184 ? 12.616 44.638 109.751 1.00 20.06 184 SER B CA 1
ATOM 8223 C C . SER B 1 184 ? 11.132 44.748 109.446 1.00 22.69 184 SER B C 1
ATOM 8224 O O . SER B 1 184 ? 10.362 43.985 110.026 1.00 21.88 184 SER B O 1
ATOM 8232 N N . ALA B 1 185 ? 10.711 45.658 108.556 1.00 22.98 185 ALA B N 1
ATOM 8233 C CA . ALA B 1 185 ? 9.279 45.957 108.405 1.00 21.46 185 ALA B CA 1
ATOM 8234 C C . ALA B 1 185 ? 8.441 44.705 108.208 1.00 22.63 185 ALA B C 1
ATOM 8235 O O . ALA B 1 185 ? 7.360 44.576 108.817 1.00 21.46 185 ALA B O 1
ATOM 8242 N N . PHE B 1 186 ? 8.866 43.800 107.330 1.00 20.79 186 PHE B N 1
ATOM 8243 C CA . PHE B 1 186 ? 8.050 42.674 106.899 1.00 22.93 186 PHE B CA 1
ATOM 8244 C C . PHE B 1 186 ? 8.409 41.394 107.627 1.00 21.76 186 PHE B C 1
ATOM 8245 O O . PHE B 1 186 ? 7.955 40.313 107.240 1.00 20.94 186 PHE B O 1
ATOM 8262 N N . ASP B 1 187 ? 9.139 41.504 108.751 1.00 22.18 187 ASP B N 1
ATOM 8263 C CA . ASP B 1 187 ? 9.668 40.301 109.393 1.00 23.77 187 ASP B CA 1
ATOM 8264 C C . ASP B 1 187 ? 8.578 39.362 109.898 1.00 23.00 187 ASP B C 1
ATOM 8265 O O . ASP B 1 187 ? 8.775 38.146 109.873 1.00 22.51 187 ASP B O 1
ATOM 8274 N N . GLU B 1 188 ? 7.428 39.894 110.299 1.00 26.20 188 GLU B N 1
ATOM 8275 C CA . GLU B 1 188 ? 6.370 39.003 110.763 1.00 28.90 188 GLU B CA 1
ATOM 8276 C C . GLU B 1 188 ? 5.850 38.115 109.661 1.00 31.23 188 GLU B C 1
ATOM 8277 O O . GLU B 1 188 ? 5.258 37.072 109.952 1.00 29.26 188 GLU B O 1
ATOM 8289 N N . PHE B 1 189 ? 5.986 38.528 108.394 1.00 23.25 189 PHE B N 1
ATOM 8290 C CA . PHE B 1 189 ? 5.308 37.816 107.319 1.00 26.82 189 PHE B CA 1
ATOM 8291 C C . PHE B 1 189 ? 6.239 36.918 106.529 1.00 25.62 189 PHE B C 1
ATOM 8292 O O . PHE B 1 189 ? 5.855 36.378 105.491 1.00 28.36 189 PHE B O 1
ATOM 8309 N N . VAL B 1 190 ? 7.474 36.759 106.980 1.00 26.86 190 VAL B N 1
ATOM 8310 C CA . VAL B 1 190 ? 8.446 35.942 106.281 1.00 26.30 190 VAL B CA 1
ATOM 8311 C C . VAL B 1 190 ? 8.878 34.821 107.190 1.00 29.33 190 VAL B C 1
ATOM 8312 O O . VAL B 1 190 ? 8.689 34.851 108.411 1.00 29.97 190 VAL B O 1
ATOM 8325 N N . ASP B 1 191 ? 9.547 33.865 106.595 1.00 28.21 191 ASP B N 1
ATOM 8326 C CA . ASP B 1 191 ? 9.994 32.731 107.366 1.00 36.40 191 ASP B CA 1
ATOM 8327 C C . ASP B 1 191 ? 11.303 33.037 108.093 1.00 39.13 191 ASP B C 1
ATOM 8328 O O . ASP B 1 191 ? 11.976 34.063 107.877 1.00 33.97 191 ASP B O 1
ATOM 8337 N N . ASP B 1 192 ? 11.663 32.108 108.968 1.00 38.94 192 ASP B N 1
ATOM 8338 C CA . ASP B 1 192 ? 12.797 32.331 109.854 1.00 39.94 192 ASP B CA 1
ATOM 8339 C C . ASP B 1 192 ? 14.102 32.524 109.082 1.00 37.45 192 ASP B C 1
ATOM 8340 O O . ASP B 1 192 ? 14.886 33.417 109.411 1.00 37.56 192 ASP B O 1
ATOM 8349 N N . ASP B 1 193 ? 14.324 31.767 107.999 1.00 40.26 193 ASP B N 1
ATOM 8350 C CA . ASP B 1 193 ? 15.604 31.898 107.281 1.00 41.27 193 ASP B CA 1
ATOM 8351 C C . ASP B 1 193 ? 15.750 33.268 106.602 1.00 38.66 193 ASP B C 1
ATOM 8352 O O . ASP B 1 193 ? 16.843 33.858 106.589 1.00 36.51 193 ASP B O 1
ATOM 8361 N N . HIS B 1 194 ? 14.667 33.796 106.035 1.00 33.60 194 HIS B N 1
ATOM 8362 C CA . HIS B 1 194 ? 14.783 35.051 105.314 1.00 29.89 194 HIS B CA 1
ATOM 8363 C C . HIS B 1 194 ? 14.860 36.250 106.232 1.00 30.91 194 HIS B C 1
ATOM 8364 O O . HIS B 1 194 ? 15.553 37.207 105.912 1.00 27.46 194 HIS B O 1
ATOM 8378 N N . LYS B 1 195 ? 14.128 36.240 107.346 1.00 27.76 195 LYS B N 1
ATOM 8379 C CA . LYS B 1 195 ? 14.204 37.332 108.298 1.00 28.03 195 LYS B CA 1
ATOM 8380 C C . LYS B 1 195 ? 15.648 37.623 108.667 1.00 31.10 195 LYS B C 1
ATOM 8381 O O . LYS B 1 195 ? 16.038 38.790 108.788 1.00 29.85 195 LYS B O 1
ATOM 8400 N N . LYS B 1 196 ? 16.445 36.559 108.846 1.00 29.52 196 LYS B N 1
ATOM 8401 C CA . LYS B 1 196 ? 17.820 36.641 109.331 1.00 36.31 196 LYS B CA 1
ATOM 8402 C C . LYS B 1 196 ? 18.761 37.219 108.286 1.00 36.52 196 LYS B C 1
ATOM 8403 O O . LYS B 1 196 ? 19.848 37.693 108.645 1.00 32.06 196 LYS B O 1
ATOM 8422 N N . THR B 1 197 ? 18.387 37.178 107.005 1.00 28.73 197 THR B N 1
ATOM 8423 C CA . THR B 1 197 ? 19.276 37.692 105.974 1.00 26.34 197 THR B CA 1
ATOM 8424 C C . THR B 1 197 ? 19.350 39.195 106.138 1.00 25.79 197 THR B C 1
ATOM 8425 O O . THR B 1 197 ? 18.331 39.853 106.405 1.00 25.67 197 THR B O 1
ATOM 8436 N N . ASP B 1 198 ? 20.545 39.747 106.067 1.00 22.38 198 ASP B N 1
ATOM 8437 C CA . ASP B 1 198 ? 20.700 41.187 106.240 1.00 19.54 198 ASP B CA 1
ATOM 8438 C C . ASP B 1 198 ? 21.697 41.583 105.160 1.00 19.23 198 ASP B C 1
ATOM 8439 O O . ASP B 1 198 ? 22.875 41.192 105.203 1.00 19.94 198 ASP B O 1
ATOM 8448 N N . LEU B 1 199 ? 21.208 42.315 104.173 1.00 15.55 199 LEU B N 1
ATOM 8449 C CA . LEU B 1 199 ? 22.004 42.760 103.039 1.00 15.33 199 LEU B CA 1
ATOM 8450 C C . LEU B 1 199 ? 22.747 44.048 103.336 1.00 15.90 199 LEU B C 1
ATOM 8451 O O . LEU B 1 199 ? 23.549 44.480 102.505 1.00 14.43 199 LEU B O 1
ATOM 8467 N N . VAL B 1 200 ? 22.558 44.642 104.506 1.00 14.40 200 VAL B N 1
ATOM 8468 C CA . VAL B 1 200 ? 23.248 45.851 104.910 1.00 15.29 200 VAL B CA 1
ATOM 8469 C C . VAL B 1 200 ? 23.660 45.711 106.367 1.00 16.62 200 VAL B C 1
ATOM 8470 O O . VAL B 1 200 ? 23.185 46.493 107.219 1.00 18.18 200 VAL B O 1
ATOM 8483 N N . PRO B 1 201 ? 24.454 44.708 106.707 1.00 18.13 201 PRO B N 1
ATOM 8484 C CA . PRO B 1 201 ? 24.875 44.570 108.120 1.00 18.26 201 PRO B CA 1
ATOM 8485 C C . PRO B 1 201 ? 25.605 45.797 108.611 1.00 19.77 201 PRO B C 1
ATOM 8486 O O . PRO B 1 201 ? 26.463 46.352 107.928 1.00 18.32 201 PRO B O 1
ATOM 8497 N N . ALA B 1 202 ? 25.323 46.164 109.882 1.00 17.62 202 ALA B N 1
ATOM 8498 C CA . ALA B 1 202 ? 25.972 47.323 110.469 1.00 16.69 202 ALA B CA 1
ATOM 8499 C C . ALA B 1 202 ? 27.492 47.177 110.425 1.00 15.15 202 ALA B C 1
ATOM 8500 O O . ALA B 1 202 ? 28.199 48.171 110.324 1.00 19.05 202 ALA B O 1
ATOM 8507 N N . GLN B 1 203 ? 28.020 45.961 110.521 1.00 16.01 203 GLN B N 1
ATOM 8508 C CA . GLN B 1 203 ? 29.476 45.812 110.548 1.00 15.47 203 GLN B CA 1
ATOM 8509 C C . GLN B 1 203 ? 30.153 46.209 109.257 1.00 17.84 203 GLN B C 1
ATOM 8510 O O . GLN B 1 203 ? 31.400 46.373 109.262 1.00 19.13 203 GLN B O 1
ATOM 8524 N N . LEU B 1 204 ? 29.388 46.297 108.167 1.00 17.24 204 LEU B N 1
ATOM 8525 C CA . LEU B 1 204 ? 29.954 46.625 106.845 1.00 16.22 204 LEU B CA 1
ATOM 8526 C C . LEU B 1 204 ? 29.362 47.908 106.318 1.00 21.57 204 LEU B C 1
ATOM 8527 O O . LEU B 1 204 ? 29.593 48.275 105.148 1.00 19.78 204 LEU B O 1
ATOM 8543 N N . LYS B 1 205 ? 28.570 48.597 107.111 1.00 20.85 205 LYS B N 1
ATOM 8544 C CA . LYS B 1 205 ? 27.756 49.675 106.559 1.00 19.60 205 LYS B CA 1
ATOM 8545 C C . LYS B 1 205 ? 28.612 50.813 106.001 1.00 21.05 205 LYS B C 1
ATOM 8546 O O . LYS B 1 205 ? 28.275 51.341 104.933 1.00 23.21 205 LYS B O 1
ATOM 8565 N N . THR B 1 206 ? 29.755 51.186 106.620 1.00 20.41 206 THR B N 1
ATOM 8566 C CA . THR B 1 206 ? 30.478 52.281 105.978 1.00 25.61 206 THR B CA 1
ATOM 8567 C C . THR B 1 206 ? 31.115 51.783 104.682 1.00 21.75 206 THR B C 1
ATOM 8568 O O . THR B 1 206 ? 31.350 52.569 103.750 1.00 22.53 206 THR B O 1
ATOM 8579 N N . GLN B 1 207 ? 31.556 50.526 104.689 1.00 20.77 207 GLN B N 1
ATOM 8580 C CA . GLN B 1 207 ? 32.139 49.936 103.486 1.00 17.10 207 GLN B CA 1
ATOM 8581 C C . GLN B 1 207 ? 31.116 49.887 102.357 1.00 19.31 207 GLN B C 1
ATOM 8582 O O . GLN B 1 207 ? 31.460 50.164 101.194 1.00 19.64 207 GLN B O 1
ATOM 8596 N N . ILE B 1 208 ? 29.888 49.490 102.663 1.00 17.63 208 ILE B N 1
ATOM 8597 C CA . ILE B 1 208 ? 28.851 49.380 101.652 1.00 17.28 208 ILE B CA 1
ATOM 8598 C C . ILE B 1 208 ? 28.495 50.747 101.132 1.00 20.51 208 ILE B C 1
ATOM 8599 O O . ILE B 1 208 ? 28.368 50.978 99.917 1.00 19.16 208 ILE B O 1
ATOM 8615 N N . ASP B 1 209 ? 28.350 51.701 102.027 1.00 21.74 209 ASP B N 1
ATOM 8616 C CA . ASP B 1 209 ? 27.912 53.005 101.598 1.00 19.02 209 ASP B CA 1
ATOM 8617 C C . ASP B 1 209 ? 28.995 53.702 100.759 1.00 19.90 209 ASP B C 1
ATOM 8618 O O . ASP B 1 209 ? 28.659 54.387 99.776 1.00 18.57 209 ASP B O 1
ATOM 8627 N N . ASP B 1 210 ? 30.289 53.513 101.100 1.00 20.17 210 ASP B N 1
ATOM 8628 C CA . ASP B 1 210 ? 31.375 54.081 100.298 1.00 20.33 210 ASP B CA 1
ATOM 8629 C C . ASP B 1 210 ? 31.323 53.501 98.889 1.00 18.46 210 ASP B C 1
ATOM 8630 O O . ASP B 1 210 ? 31.335 54.235 97.903 1.00 20.94 210 ASP B O 1
ATOM 8639 N N . PHE B 1 211 ? 31.419 52.184 98.810 1.00 18.21 211 PHE B N 1
ATOM 8640 C CA . PHE B 1 211 ? 31.408 51.476 97.541 1.00 15.62 211 PHE B CA 1
ATOM 8641 C C . PHE B 1 211 ? 30.216 51.906 96.712 1.00 16.48 211 PHE B C 1
ATOM 8642 O O . PHE B 1 211 ? 30.377 52.264 95.524 1.00 15.15 211 PHE B O 1
ATOM 8659 N N . ASN B 1 212 ? 29.009 51.850 97.289 1.00 15.73 212 ASN B N 1
ATOM 8660 C CA . ASN B 1 212 ? 27.807 52.293 96.580 1.00 14.31 212 ASN B CA 1
ATOM 8661 C C . ASN B 1 212 ? 27.919 53.693 96.009 1.00 17.08 212 ASN B C 1
ATOM 8662 O O . ASN B 1 212 ? 27.398 53.969 94.921 1.00 15.92 212 ASN B O 1
ATOM 8673 N N . SER B 1 213 ? 28.520 54.626 96.747 1.00 17.18 213 SER B N 1
ATOM 8674 C CA . SER B 1 213 ? 28.558 56.005 96.284 1.00 17.70 213 SER B CA 1
ATOM 8675 C C . SER B 1 213 ? 29.309 56.167 94.963 1.00 18.68 213 SER B C 1
ATOM 8676 O O . SER B 1 213 ? 28.821 56.846 94.053 1.00 18.07 213 SER B O 1
ATOM 8684 N N . TRP B 1 214 ? 30.515 55.614 94.875 1.00 15.08 214 TRP B N 1
ATOM 8685 C CA . TRP B 1 214 ? 31.301 55.790 93.669 1.00 16.04 214 TRP B CA 1
ATOM 8686 C C . TRP B 1 214 ? 30.883 54.814 92.590 1.00 16.28 214 TRP B C 1
ATOM 8687 O O . TRP B 1 214 ? 30.962 55.150 91.392 1.00 16.52 214 TRP B O 1
ATOM 8708 N N . VAL B 1 215 ? 30.367 53.651 92.947 1.00 14.07 215 VAL B N 1
ATOM 8709 C CA . VAL B 1 215 ? 29.781 52.787 91.923 1.00 13.99 215 VAL B CA 1
ATOM 8710 C C . VAL B 1 215 ? 28.572 53.473 91.303 1.00 16.39 215 VAL B C 1
ATOM 8711 O O . VAL B 1 215 ? 28.328 53.394 90.095 1.00 14.57 215 VAL B O 1
ATOM 8724 N N . TYR B 1 216 ? 27.729 54.110 92.119 1.00 13.81 216 TYR B N 1
ATOM 8725 C CA . TYR B 1 216 ? 26.591 54.798 91.526 1.00 14.71 216 TYR B CA 1
ATOM 8726 C C . TYR B 1 216 ? 27.034 55.821 90.498 1.00 15.00 216 TYR B C 1
ATOM 8727 O O . TYR B 1 216 ? 26.566 55.819 89.350 1.00 15.26 216 TYR B O 1
ATOM 8745 N N . ASP B 1 217 ? 27.950 56.722 90.872 1.00 15.50 217 ASP B N 1
ATOM 8746 C CA . ASP B 1 217 ? 28.220 57.849 90.010 1.00 15.08 217 ASP B CA 1
ATOM 8747 C C . ASP B 1 217 ? 28.974 57.397 88.768 1.00 14.78 217 ASP B C 1
ATOM 8748 O O . ASP B 1 217 ? 28.766 57.929 87.672 1.00 17.91 217 ASP B O 1
ATOM 8757 N N . SER B 1 218 ? 29.863 56.415 88.921 1.00 16.23 218 SER B N 1
ATOM 8758 C CA . SER B 1 218 ? 30.777 56.121 87.833 1.00 14.67 218 SER B CA 1
ATOM 8759 C C . SER B 1 218 ? 30.405 54.887 87.023 1.00 14.54 218 SER B C 1
ATOM 8760 O O . SER B 1 218 ? 30.968 54.692 85.924 1.00 16.34 218 SER B O 1
ATOM 8768 N N . ILE B 1 219 ? 29.531 54.012 87.504 1.00 13.63 219 ILE B N 1
ATOM 8769 C CA . ILE B 1 219 ? 29.206 52.736 86.878 1.00 12.20 219 ILE B CA 1
ATOM 8770 C C . ILE B 1 219 ? 27.700 52.627 86.668 1.00 12.94 219 ILE B C 1
ATOM 8771 O O . ILE B 1 219 ? 27.243 52.543 85.534 1.00 12.96 219 ILE B O 1
ATOM 8787 N N . ASN B 1 220 ? 26.914 52.611 87.746 1.00 12.61 220 ASN B N 1
ATOM 8788 C CA . ASN B 1 220 ? 25.467 52.448 87.561 1.00 12.26 220 ASN B CA 1
ATOM 8789 C C . ASN B 1 220 ? 24.938 53.580 86.694 1.00 13.52 220 ASN B C 1
ATOM 8790 O O . ASN B 1 220 ? 24.189 53.358 85.724 1.00 13.44 220 ASN B O 1
ATOM 8801 N N . ASN B 1 221 ? 25.163 54.807 87.145 1.00 12.75 221 ASN B N 1
ATOM 8802 C CA . ASN B 1 221 ? 24.792 55.952 86.352 1.00 13.40 221 ASN B CA 1
ATOM 8803 C C . ASN B 1 221 ? 25.848 56.312 85.317 1.00 14.44 221 ASN B C 1
ATOM 8804 O O . ASN B 1 221 ? 25.527 56.987 84.349 1.00 14.87 221 ASN B O 1
ATOM 8815 N N . GLY B 1 222 ? 27.087 55.914 85.551 1.00 14.03 222 GLY B N 1
ATOM 8816 C CA . GLY B 1 222 ? 28.154 56.239 84.601 1.00 15.09 222 GLY B CA 1
ATOM 8817 C C . GLY B 1 222 ? 27.871 55.759 83.173 1.00 13.90 222 GLY B C 1
ATOM 8818 O O . GLY B 1 222 ? 28.116 56.473 82.183 1.00 14.35 222 GLY B O 1
ATOM 8822 N N . VAL B 1 223 ? 27.297 54.567 83.040 1.00 14.17 223 VAL B N 1
ATOM 8823 C CA . VAL B 1 223 ? 27.022 54.025 81.712 1.00 13.62 223 VAL B CA 1
ATOM 8824 C C . VAL B 1 223 ? 25.940 54.855 81.026 1.00 16.10 223 VAL B C 1
ATOM 8825 O O . VAL B 1 223 ? 25.962 55.020 79.801 1.00 13.70 223 VAL B O 1
ATOM 8838 N N . TYR B 1 224 ? 24.974 55.378 81.791 1.00 14.61 224 TYR B N 1
ATOM 8839 C CA . TYR B 1 224 ? 23.955 56.233 81.188 1.00 14.86 224 TYR B CA 1
ATOM 8840 C C . TYR B 1 224 ? 24.499 57.606 80.814 1.00 14.86 224 TYR B C 1
ATOM 8841 O O . TYR B 1 224 ? 24.150 58.141 79.761 1.00 15.22 224 TYR B O 1
ATOM 8859 N N . LYS B 1 225 ? 25.283 58.224 81.691 1.00 14.39 225 LYS B N 1
ATOM 8860 C CA . LYS B 1 225 ? 25.938 59.494 81.334 1.00 15.36 225 LYS B CA 1
ATOM 8861 C C . LYS B 1 225 ? 26.807 59.344 80.101 1.00 16.38 225 LYS B C 1
ATOM 8862 O O . LYS B 1 225 ? 26.869 60.268 79.278 1.00 16.78 225 LYS B O 1
ATOM 8881 N N . THR B 1 226 ? 27.343 58.150 79.889 1.00 14.87 226 THR B N 1
ATOM 8882 C CA . THR B 1 226 ? 28.142 57.884 78.690 1.00 15.48 226 THR B CA 1
ATOM 8883 C C . THR B 1 226 ? 27.234 57.698 77.473 1.00 13.99 226 THR B C 1
ATOM 8884 O O . THR B 1 226 ? 27.415 58.362 76.437 1.00 14.81 226 THR B O 1
ATOM 8895 N N . GLY B 1 227 ? 26.217 56.835 77.582 1.00 14.82 227 GLY B N 1
ATOM 8896 C CA . GLY B 1 227 ? 25.460 56.443 76.396 1.00 14.89 227 GLY B CA 1
ATOM 8897 C C . GLY B 1 227 ? 24.447 57.473 75.934 1.00 15.96 227 GLY B C 1
ATOM 8898 O O . GLY B 1 227 ? 24.147 57.548 74.737 1.00 17.12 227 GLY B O 1
ATOM 8902 N N . PHE B 1 228 ? 23.934 58.272 76.883 1.00 15.78 228 PHE B N 1
ATOM 8903 C CA . PHE B 1 228 ? 22.982 59.333 76.578 1.00 17.90 228 PHE B CA 1
ATOM 8904 C C . PHE B 1 228 ? 23.671 60.670 76.274 1.00 18.91 228 PHE B C 1
ATOM 8905 O O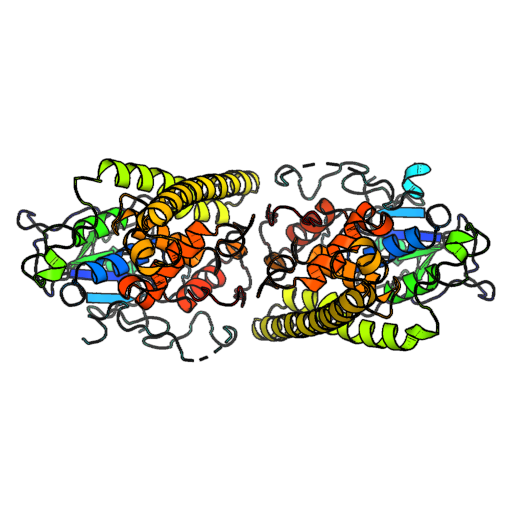 . PHE B 1 228 ? 22.977 61.631 75.922 1.00 21.96 228 PHE B O 1
ATOM 8922 N N . ALA B 1 229 ? 24.988 60.786 76.439 1.00 16.21 229 ALA B N 1
ATOM 8923 C CA . ALA B 1 229 ? 25.661 62.030 76.065 1.00 18.17 229 ALA B CA 1
ATOM 8924 C C . ALA B 1 229 ? 25.356 62.370 74.610 1.00 19.68 229 ALA B C 1
ATOM 8925 O O . ALA B 1 229 ? 25.382 61.503 73.724 1.00 20.17 229 ALA B O 1
ATOM 8932 N N . GLU B 1 230 ? 25.108 63.650 74.358 1.00 20.51 230 GLU B N 1
ATOM 8933 C CA . GLU B 1 230 ? 24.824 64.132 73.015 1.00 22.31 230 GLU B CA 1
ATOM 8934 C C . GLU B 1 230 ? 25.992 64.847 72.383 1.00 21.34 230 GLU B C 1
ATOM 8935 O O . GLU B 1 230 ? 25.934 65.137 71.178 1.00 23.16 230 GLU B O 1
ATOM 8947 N N . LYS B 1 231 ? 27.050 65.113 73.146 1.00 22.58 231 LYS B N 1
ATOM 8948 C CA . LYS B 1 231 ? 28.275 65.736 72.674 1.00 21.42 231 LYS B CA 1
ATOM 8949 C C . LYS B 1 231 ? 29.417 64.796 72.991 1.00 19.17 231 LYS B C 1
ATOM 8950 O O . LYS B 1 231 ? 29.493 64.222 74.103 1.00 18.39 231 LYS B O 1
ATOM 8969 N N . ALA B 1 232 ? 30.321 64.634 72.013 1.00 18.91 232 ALA B N 1
ATOM 8970 C CA . ALA B 1 232 ? 31.388 63.676 72.207 1.00 18.30 232 ALA B CA 1
ATOM 8971 C C . ALA B 1 232 ? 32.287 64.011 73.380 1.00 16.85 232 ALA B C 1
ATOM 8972 O O . ALA B 1 232 ? 32.871 63.110 73.981 1.00 17.87 232 ALA B O 1
ATOM 8979 N N . GLU B 1 233 ? 32.464 65.292 73.703 1.00 18.91 233 GLU B N 1
ATOM 8980 C CA . GLU B 1 233 ? 33.333 65.632 74.816 1.00 19.02 233 GLU 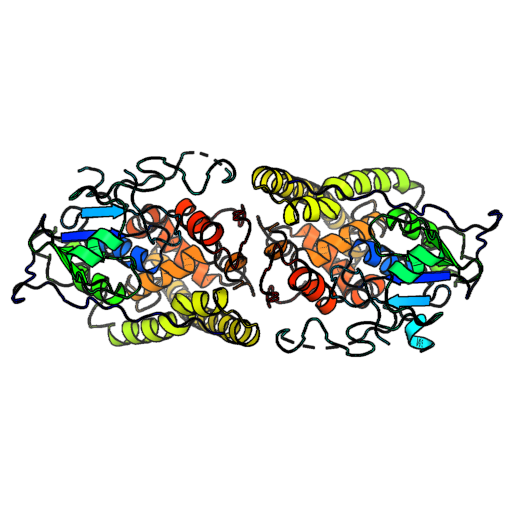B CA 1
ATOM 8981 C C . GLU B 1 233 ? 32.814 64.996 76.111 1.00 17.23 233 GLU B C 1
ATOM 8982 O O . GLU B 1 233 ? 33.596 64.484 76.928 1.00 19.00 233 GLU B O 1
ATOM 8994 N N . VAL B 1 234 ? 31.501 65.009 76.282 1.00 18.24 234 VAL B N 1
ATOM 8995 C CA . VAL B 1 234 ? 30.891 64.401 77.458 1.00 17.64 234 VAL B CA 1
ATOM 8996 C C . VAL B 1 234 ? 30.962 62.882 77.381 1.00 16.38 234 VAL B C 1
ATOM 8997 O O . VAL B 1 234 ? 31.359 62.213 78.338 1.00 17.05 234 VAL B O 1
ATOM 9010 N N . TYR B 1 235 ? 30.667 62.327 76.220 1.00 15.26 235 TYR B N 1
ATOM 9011 C CA . TYR B 1 235 ? 30.822 60.885 76.027 1.00 17.35 235 TYR B CA 1
ATOM 9012 C C . TYR B 1 235 ? 32.226 60.415 76.433 1.00 15.85 235 TYR B C 1
ATOM 9013 O O . TYR B 1 235 ? 32.385 59.437 77.180 1.00 14.83 235 TYR B O 1
ATOM 9031 N N . GLU B 1 236 ? 33.261 61.103 75.944 1.00 16.46 236 GLU B N 1
ATOM 9032 C CA . GLU B 1 236 ? 34.623 60.656 76.206 1.00 15.20 236 GLU B CA 1
ATOM 9033 C C . GLU B 1 236 ? 34.979 60.788 77.685 1.00 15.32 236 GLU B C 1
ATOM 9034 O O . GLU B 1 236 ? 35.660 59.908 78.261 1.00 17.31 236 GLU B O 1
ATOM 9046 N N . SER B 1 237 ? 34.593 61.894 78.310 1.00 17.24 237 SER B N 1
ATOM 9047 C CA . SER B 1 237 ? 34.859 62.053 79.740 1.00 16.38 237 SER B CA 1
ATOM 9048 C C . SER B 1 237 ? 34.177 60.934 80.541 1.00 15.55 237 SER B C 1
ATOM 9049 O O . SER B 1 237 ? 34.787 60.312 81.426 1.00 17.61 237 SER B O 1
ATOM 9057 N N . GLU B 1 238 ? 32.928 60.669 80.232 1.00 15.03 238 GLU B N 1
ATOM 9058 C CA . GLU B 1 238 ? 32.185 59.706 81.015 1.00 14.39 238 GLU B CA 1
ATOM 9059 C C . GLU B 1 238 ? 32.654 58.266 80.768 1.00 13.99 238 GLU B C 1
ATOM 9060 O O . GLU B 1 238 ? 32.714 57.461 81.702 1.00 15.18 238 GLU B O 1
ATOM 9072 N N . VAL B 1 239 ? 33.007 57.915 79.513 1.00 15.10 239 VAL B N 1
ATOM 9073 C CA . VAL B 1 239 ? 33.432 56.545 79.267 1.00 14.63 239 VAL B CA 1
ATOM 9074 C C . VAL B 1 239 ? 34.761 56.273 79.938 1.00 14.68 239 VAL B C 1
ATOM 9075 O O . VAL B 1 239 ? 34.981 55.180 80.483 1.00 13.97 239 VAL B O 1
ATOM 9088 N N . ASN B 1 240 ? 35.681 57.228 79.873 1.00 15.83 240 ASN B N 1
ATOM 9089 C CA . ASN B 1 240 ? 36.934 57.054 80.599 1.00 14.62 240 ASN B CA 1
ATOM 9090 C C . ASN B 1 240 ? 36.659 56.827 82.079 1.00 13.60 240 ASN B C 1
ATOM 9091 O O . ASN B 1 240 ? 37.294 55.981 82.710 1.00 15.82 240 ASN B O 1
ATOM 9102 N N . ASN B 1 241 ? 35.711 57.550 82.635 1.00 14.79 241 ASN B N 1
ATOM 9103 C CA . ASN B 1 241 ? 35.385 57.440 84.059 1.00 15.17 241 ASN B CA 1
ATOM 9104 C C . ASN B 1 241 ? 34.770 56.077 84.386 1.00 13.82 241 ASN B C 1
ATOM 9105 O O . ASN B 1 241 ? 35.089 55.483 85.426 1.00 14.92 241 ASN B O 1
ATOM 9116 N N . VAL B 1 242 ? 33.925 55.537 83.491 1.00 14.54 242 VAL B N 1
ATOM 9117 C CA . VAL B 1 242 ? 33.382 54.193 83.677 1.00 14.02 242 VAL B CA 1
ATOM 9118 C C . VAL B 1 242 ? 34.514 53.185 83.822 1.00 12.81 242 VAL B C 1
ATOM 9119 O O . VAL B 1 242 ? 34.556 52.395 84.758 1.00 13.94 242 VAL B O 1
ATOM 9132 N N . PHE B 1 243 ? 35.437 53.155 82.830 1.00 13.43 243 PHE B N 1
ATOM 9133 C CA . PHE B 1 243 ? 36.463 52.116 82.863 1.00 13.47 243 PHE B CA 1
ATOM 9134 C C . PHE B 1 243 ? 37.498 52.339 83.982 1.00 12.55 243 PHE B C 1
ATOM 9135 O O . PHE B 1 243 ? 37.952 51.371 84.581 1.00 14.97 243 PHE B O 1
ATOM 9152 N N . GLU B 1 244 ? 37.763 53.589 84.345 1.00 15.71 244 GLU B N 1
ATOM 9153 C CA . GLU B 1 244 ? 38.619 53.847 85.518 1.00 13.73 244 GLU B CA 1
ATOM 9154 C C . GLU B 1 244 ? 38.022 53.225 86.762 1.00 13.15 244 GLU B C 1
ATOM 9155 O O . GLU B 1 244 ? 38.755 52.703 87.634 1.00 16.82 244 GLU B O 1
ATOM 9167 N N . HIS B 1 245 ? 36.676 53.300 86.910 1.00 13.92 245 HIS B N 1
ATOM 9168 C CA . HIS B 1 245 ? 36.056 52.719 88.098 1.00 12.79 245 HIS B CA 1
ATOM 9169 C C . HIS B 1 245 ? 35.822 51.215 88.005 1.00 13.05 245 HIS B C 1
ATOM 9170 O O . HIS B 1 245 ? 35.856 50.538 89.033 1.00 14.36 245 HIS B O 1
ATOM 9184 N N . LEU B 1 246 ? 35.579 50.652 86.819 1.00 13.35 246 LEU B N 1
ATOM 9185 C CA . LEU B 1 246 ? 35.624 49.206 86.722 1.00 12.84 246 LEU B CA 1
ATOM 9186 C C . LEU B 1 246 ? 36.995 48.683 87.147 1.00 13.96 246 LEU B C 1
ATOM 9187 O O . LEU B 1 246 ? 37.092 47.637 87.808 1.00 13.91 246 LEU B O 1
ATOM 9203 N N . ASP B 1 247 ? 38.068 49.415 86.783 1.00 14.81 247 ASP B N 1
ATOM 9204 C CA . ASP B 1 247 ? 39.397 49.010 87.219 1.00 14.43 247 ASP B CA 1
ATOM 9205 C C . ASP B 1 247 ? 39.494 48.969 88.743 1.00 15.14 247 ASP B C 1
ATOM 9206 O O . ASP B 1 247 ? 40.129 48.056 89.305 1.00 15.77 247 ASP B O 1
ATOM 9215 N N . LYS B 1 248 ? 38.840 49.920 89.438 1.00 13.62 248 LYS B N 1
ATOM 9216 C CA . LYS B 1 248 ? 38.865 49.898 90.905 1.00 14.18 248 LYS B CA 1
ATOM 9217 C C . LYS B 1 248 ? 38.158 48.660 91.442 1.00 14.54 248 LYS B C 1
ATOM 9218 O O . LYS B 1 248 ? 38.590 48.055 92.451 1.00 14.06 248 LYS B O 1
ATOM 9237 N N . VAL B 1 249 ? 36.975 48.328 90.871 1.00 12.77 249 VAL B N 1
ATOM 9238 C CA . VAL B 1 249 ? 36.246 47.155 91.321 1.00 14.53 249 VAL B CA 1
ATOM 9239 C C . VAL B 1 249 ? 37.058 45.914 91.106 1.00 13.40 249 VAL B C 1
ATOM 9240 O O . VAL B 1 249 ? 37.154 45.041 91.980 1.00 13.62 249 VAL B O 1
ATOM 9253 N N . GLU B 1 250 ? 37.703 45.842 89.923 1.00 13.66 250 GLU B N 1
ATOM 9254 C CA . GLU B 1 250 ? 38.504 44.670 89.535 1.00 13.14 250 GLU B CA 1
ATOM 9255 C C . GLU B 1 250 ? 39.677 44.457 90.472 1.00 15.31 250 GLU B C 1
ATOM 9256 O O . GLU B 1 250 ? 39.895 43.330 90.910 1.00 16.41 250 GLU B O 1
ATOM 9268 N N . LYS B 1 251 ? 40.262 45.536 90.941 1.00 13.84 251 LYS B N 1
ATOM 9269 C CA . LYS B 1 251 ? 41.354 45.443 91.908 1.00 14.34 251 LYS B CA 1
ATOM 9270 C C . LYS B 1 251 ? 40.843 44.925 93.244 1.00 16.39 251 LYS B C 1
ATOM 9271 O O . LYS B 1 251 ? 41.484 44.058 93.877 1.00 17.70 251 LYS B O 1
ATOM 9290 N N . ILE B 1 252 ? 39.728 45.455 93.735 1.00 14.49 252 ILE B N 1
ATOM 9291 C CA . ILE B 1 252 ? 39.151 44.960 94.975 1.00 15.23 252 ILE B CA 1
ATOM 9292 C C . ILE B 1 252 ? 38.902 43.461 94.919 1.00 17.81 252 ILE B C 1
ATOM 9293 O O . ILE B 1 252 ? 39.244 42.698 95.849 1.00 18.14 252 ILE B O 1
ATOM 9309 N N . LEU B 1 253 ? 38.308 43.004 93.814 1.00 15.56 253 LEU B N 1
ATOM 9310 C CA . LEU B 1 253 ? 38.022 41.598 93.672 1.00 16.29 253 LEU B CA 1
ATOM 9311 C C . LEU B 1 253 ? 39.279 40.766 93.493 1.00 17.96 253 LEU B C 1
ATOM 9312 O O . LEU B 1 253 ? 39.316 39.661 93.992 1.00 18.85 253 LEU B O 1
ATOM 9328 N N . SER B 1 254 ? 40.248 41.239 92.712 1.00 17.24 254 SER B N 1
ATOM 9329 C CA . SER B 1 254 ? 41.525 40.536 92.573 1.00 18.85 254 SER B CA 1
ATOM 9330 C C . SER B 1 254 ? 42.212 40.364 93.923 1.00 21.19 254 SER B C 1
ATOM 9331 O O . SER B 1 254 ? 42.662 39.262 94.253 1.00 21.98 254 SER B O 1
ATOM 9339 N N . ASP B 1 255 ? 42.255 41.413 94.732 1.00 21.27 255 ASP B N 1
ATOM 9340 C CA . ASP B 1 255 ? 42.882 41.277 96.045 1.00 23.77 255 ASP B CA 1
ATOM 9341 C C . ASP B 1 255 ? 42.119 40.263 96.882 1.00 27.63 255 ASP B C 1
ATOM 9342 O O . ASP B 1 255 ? 42.706 39.456 97.621 1.00 26.10 255 ASP B O 1
ATOM 9351 N N . LYS B 1 256 ? 40.799 40.314 96.853 1.00 19.26 256 LYS B N 1
ATOM 9352 C CA . LYS B 1 256 ? 40.043 39.356 97.657 1.00 20.78 256 LYS B CA 1
ATOM 9353 C C . LYS B 1 256 ? 40.252 37.927 97.182 1.00 23.47 256 LYS B C 1
ATOM 9354 O O . LYS B 1 256 ? 40.354 37.001 98.012 1.00 23.51 256 LYS B O 1
ATOM 9373 N N . TYR B 1 257 ? 40.251 37.706 95.874 1.00 23.66 257 TYR B N 1
ATOM 9374 C CA . TYR B 1 257 ? 40.471 36.373 95.356 1.00 23.84 257 TYR B CA 1
ATOM 9375 C C . TYR B 1 257 ? 41.837 35.845 95.803 1.00 27.27 257 TYR B C 1
ATOM 9376 O O . TYR B 1 257 ? 41.938 34.684 96.183 1.00 23.75 257 TYR B O 1
ATOM 9394 N N . SER B 1 258 ? 42.874 36.688 95.774 1.00 26.76 258 SER B N 1
ATOM 9395 C CA . SER B 1 258 ? 44.215 36.241 96.201 1.00 25.75 258 SER B CA 1
ATOM 9396 C C . SER B 1 258 ? 44.181 35.701 97.619 1.00 31.58 258 SER B C 1
ATOM 9397 O O . SER B 1 258 ? 44.744 34.636 97.911 1.00 32.30 258 SER B O 1
ATOM 9405 N N . LYS B 1 259 ? 43.539 36.440 98.510 1.00 25.57 259 LYS B N 1
ATOM 9406 C CA . LYS B 1 259 ? 43.428 36.060 99.905 1.00 27.73 259 LYS B CA 1
ATOM 9407 C C . LYS B 1 259 ? 42.646 34.763 100.055 1.00 31.22 259 LYS B C 1
ATOM 9408 O O . LYS B 1 259 ? 43.056 33.870 100.797 1.00 29.76 259 LYS B O 1
ATOM 9427 N N . LEU B 1 260 ? 41.531 34.609 99.322 1.00 24.80 260 LEU B N 1
ATOM 9428 C CA . LEU B 1 260 ? 40.745 33.386 99.417 1.00 23.30 260 LEU B CA 1
ATOM 9429 C C . LEU B 1 260 ? 41.525 32.173 98.901 1.00 26.97 260 LEU B C 1
ATOM 9430 O O . LEU B 1 260 ? 41.343 31.050 99.393 1.00 25.81 260 LEU B O 1
ATOM 9446 N N . LYS B 1 261 ? 42.325 32.366 97.855 1.00 25.81 261 LYS B N 1
ATOM 9447 C CA . LYS B 1 261 ? 43.105 31.266 97.278 1.00 30.08 261 LYS B CA 1
ATOM 9448 C C . LYS B 1 261 ? 44.174 30.795 98.260 1.00 34.38 261 LYS B C 1
ATOM 9449 O O . LYS B 1 261 ? 44.401 29.588 98.402 1.00 31.83 261 LYS B O 1
ATOM 9468 N N . ALA B 1 262 ? 44.813 31.734 98.961 1.00 28.54 262 ALA B N 1
ATOM 9469 C CA . ALA B 1 262 ? 45.740 31.369 100.028 1.00 31.01 262 ALA B CA 1
ATOM 9470 C C . ALA B 1 262 ? 45.026 30.625 101.147 1.00 36.88 262 ALA B C 1
ATOM 9471 O O . ALA B 1 262 ? 45.564 29.667 101.709 1.00 35.67 262 ALA B O 1
ATOM 9478 N N . LYS B 1 263 ? 43.822 31.067 101.499 1.00 31.53 263 LYS B N 1
ATOM 9479 C CA . LYS B 1 263 ? 43.114 30.489 102.630 1.00 32.13 263 LYS B CA 1
ATOM 9480 C C . LYS B 1 263 ? 42.614 29.084 102.331 1.00 36.72 263 LYS B C 1
ATOM 9481 O O . LYS B 1 263 ? 42.640 28.210 103.207 1.00 36.55 263 LYS B O 1
ATOM 9500 N N . TYR B 1 264 ? 42.157 28.837 101.104 1.00 29.34 264 TYR B N 1
ATOM 9501 C CA . TYR B 1 264 ? 41.472 27.601 100.808 1.00 29.68 264 TYR B CA 1
ATOM 9502 C C . TYR B 1 264 ? 42.141 26.765 99.740 1.00 31.61 264 TYR B C 1
ATOM 9503 O O . TYR B 1 264 ? 41.802 25.585 99.622 1.00 34.91 264 TYR B O 1
ATOM 9521 N N . GLY B 1 265 ? 43.043 27.340 98.947 1.00 33.20 265 GLY B N 1
ATOM 9522 C CA . GLY B 1 265 ? 43.632 26.655 97.814 1.00 37.07 265 GLY B CA 1
ATOM 9523 C C . GLY B 1 265 ? 42.804 26.840 96.559 1.00 37.77 265 GLY B C 1
ATOM 9524 O O . GLY B 1 265 ? 41.579 26.725 96.638 1.00 36.12 265 GLY B O 1
ATOM 9528 N N . GLU B 1 266 ? 43.440 27.110 95.403 1.00 40.93 266 GLU B N 1
ATOM 9529 C CA . GLU B 1 266 ? 42.664 27.440 94.203 1.00 39.57 266 GLU B CA 1
ATOM 9530 C C . GLU B 1 266 ? 41.781 26.301 93.738 1.00 46.06 266 GLU B C 1
ATOM 9531 O O . GLU B 1 266 ? 40.810 26.548 93.009 1.00 49.02 266 GLU B O 1
ATOM 9543 N N . GLU B 1 267 ? 42.087 25.063 94.121 1.00 43.97 267 GLU B N 1
ATOM 9544 C CA . GLU B 1 267 ? 41.251 23.959 93.668 1.00 47.49 267 GLU B CA 1
ATOM 9545 C C . GLU B 1 267 ? 39.892 23.957 94.348 1.00 43.61 267 GLU B C 1
ATOM 9546 O O . GLU B 1 267 ? 38.916 23.483 93.755 1.00 48.20 267 GLU B O 1
ATOM 9558 N N . ASP B 1 268 ? 39.799 24.491 95.569 1.00 42.13 268 ASP B N 1
ATOM 9559 C CA . ASP B 1 268 ? 38.535 24.555 96.317 1.00 41.99 268 ASP B CA 1
ATOM 9560 C C . ASP B 1 268 ? 37.703 25.778 95.897 1.00 41.31 268 ASP B C 1
ATOM 9561 O O . ASP B 1 268 ? 37.338 26.638 96.710 1.00 32.80 268 ASP B O 1
ATOM 9570 N N . ARG B 1 269 ? 37.419 25.825 94.589 1.00 39.58 269 ARG B N 1
ATOM 9571 C CA . ARG B 1 269 ? 36.685 26.941 93.987 1.00 40.93 269 ARG B CA 1
ATOM 9572 C C . ARG B 1 269 ? 35.394 27.237 94.754 1.00 36.99 269 ARG B C 1
ATOM 9573 O O . ARG B 1 269 ? 35.041 28.407 94.967 1.00 28.94 269 ARG B O 1
ATOM 9594 N N . GLN B 1 270 ? 34.719 26.190 95.235 1.00 36.18 270 GLN B N 1
ATOM 9595 C CA . GLN B 1 270 ? 33.431 26.365 95.889 1.00 34.21 270 GLN B CA 1
ATOM 9596 C C . GLN B 1 270 ? 33.562 27.159 97.185 1.00 37.25 270 GLN B C 1
ATOM 9597 O O . GLN B 1 270 ? 32.775 28.088 97.435 1.00 30.96 270 GLN B O 1
ATOM 9611 N N . LYS B 1 271 ? 34.543 26.817 98.039 1.00 33.39 271 LYS B N 1
ATOM 9612 C CA . LYS B 1 271 ? 34.748 27.616 99.241 1.00 32.96 271 LYS B CA 1
ATOM 9613 C C . LYS B 1 271 ? 35.155 29.034 98.877 1.00 25.52 271 LYS B C 1
ATOM 9614 O O . LYS B 1 271 ? 34.746 29.987 99.542 1.00 28.06 271 LYS B O 1
ATOM 9633 N N . ILE B 1 272 ? 35.923 29.198 97.808 1.00 24.94 272 ILE B N 1
ATOM 9634 C CA . ILE B 1 272 ? 36.375 30.535 97.437 1.00 23.10 272 ILE B CA 1
ATOM 9635 C C . ILE B 1 272 ? 35.169 31.376 97.042 1.00 21.39 272 ILE B C 1
ATOM 9636 O O . ILE B 1 272 ? 34.994 32.489 97.531 1.00 22.07 272 ILE B O 1
ATOM 9652 N N . LEU B 1 273 ? 34.303 30.826 96.195 1.00 23.29 273 LEU B N 1
ATOM 9653 C CA . LEU B 1 273 ? 33.193 31.623 95.686 1.00 20.35 273 LEU B CA 1
ATOM 9654 C C . LEU B 1 273 ? 32.238 31.957 96.797 1.00 23.91 273 LEU B C 1
ATOM 9655 O O . LEU B 1 273 ? 31.545 32.984 96.745 1.00 20.81 273 LEU B O 1
ATOM 9671 N N . GLY B 1 274 ? 32.217 31.142 97.839 1.00 21.33 274 GLY B N 1
ATOM 9672 C CA . GLY B 1 274 ? 31.258 31.397 98.901 1.00 22.05 274 GLY B CA 1
ATOM 9673 C C . GLY B 1 274 ? 31.528 32.635 99.717 1.00 23.27 274 GLY B C 1
ATOM 9674 O O . GLY B 1 274 ? 30.658 33.060 100.497 1.00 24.14 274 GLY B O 1
ATOM 9678 N N . GLU B 1 275 ? 32.681 33.250 99.521 1.00 19.76 275 GLU B N 1
ATOM 9679 C CA . GLU B 1 275 ? 33.090 34.455 100.214 1.00 19.13 275 GLU B CA 1
ATOM 9680 C C . GLU B 1 275 ? 33.569 35.521 99.249 1.00 18.06 275 GLU B C 1
ATOM 9681 O O . GLU B 1 275 ? 34.150 36.531 99.671 1.00 21.39 275 GLU B O 1
ATOM 9693 N N . PHE B 1 276 ? 33.303 35.347 97.945 1.00 18.97 276 PHE B N 1
ATOM 9694 C CA . PHE B 1 276 ? 33.821 36.206 96.898 1.00 18.15 276 PHE B CA 1
ATOM 9695 C C . PHE B 1 276 ? 32.814 37.321 96.570 1.00 17.98 276 PHE B C 1
ATOM 9696 O O . PHE B 1 276 ? 32.084 37.247 95.586 1.00 18.20 276 PHE B O 1
ATOM 9713 N N . PHE B 1 277 ? 32.859 38.409 97.329 1.00 15.51 277 PHE B N 1
ATOM 9714 C CA . PHE B 1 277 ? 31.920 39.519 97.181 1.00 12.94 277 PHE B CA 1
ATOM 9715 C C . PHE B 1 277 ? 32.665 40.828 97.228 1.00 13.10 277 PHE B C 1
ATOM 9716 O O . PHE B 1 277 ? 33.842 40.902 97.636 1.00 16.38 277 PHE B O 1
ATOM 9733 N N . THR B 1 278 ? 32.022 41.879 96.796 1.00 12.67 278 THR B N 1
ATOM 9734 C CA . THR B 1 278 ? 32.611 43.207 96.690 1.00 15.24 278 THR B CA 1
ATOM 9735 C C . THR B 1 278 ? 32.962 43.807 98.051 1.00 15.56 278 THR B C 1
ATOM 9736 O O . THR B 1 278 ? 33.955 44.565 98.167 1.00 16.55 278 THR B O 1
ATOM 9747 N N . VAL B 1 279 ? 32.125 43.559 99.048 1.00 14.94 279 VAL B N 1
ATOM 9748 C CA . VAL B 1 279 ? 32.315 44.138 100.372 1.00 14.98 279 VAL B CA 1
ATOM 9749 C C . VAL B 1 279 ? 32.289 43.030 101.406 1.00 18.05 279 VAL B C 1
ATOM 9750 O O . VAL B 1 279 ? 31.361 42.228 101.474 1.00 17.65 279 VAL B O 1
ATOM 9763 N N . GLY B 1 280 ? 33.314 43.013 102.254 1.00 17.32 280 GLY B N 1
ATOM 9764 C CA . GLY B 1 280 ? 33.349 41.939 103.205 1.00 18.55 280 GLY B CA 1
ATOM 9765 C C . GLY B 1 280 ? 33.481 40.586 102.587 1.00 19.71 280 GLY B C 1
ATOM 9766 O O . GLY B 1 280 ? 34.070 40.425 101.482 1.00 22.85 280 GLY B O 1
ATOM 9770 N N . ASP B 1 281 ? 32.878 39.602 103.254 1.00 20.95 281 ASP B N 1
ATOM 9771 C CA . ASP B 1 281 ? 32.984 38.233 102.795 1.00 21.53 281 ASP B CA 1
ATOM 9772 C C . ASP B 1 281 ? 31.627 37.594 102.677 1.00 22.26 281 ASP B C 1
ATOM 9773 O O . ASP B 1 281 ? 31.494 36.372 102.738 1.00 22.26 281 ASP B O 1
ATOM 9782 N N . GLN B 1 282 ? 30.611 38.427 102.437 1.00 18.03 282 GLN B N 1
ATOM 9783 C CA . GLN B 1 282 ? 29.246 37.938 102.320 1.00 18.51 282 GLN B CA 1
ATOM 9784 C C . GLN B 1 282 ? 28.495 38.781 101.284 1.00 16.33 282 GLN B C 1
ATOM 9785 O O . GLN B 1 282 ? 28.887 39.912 100.969 1.00 16.54 282 GLN B O 1
ATOM 9799 N N . LEU B 1 283 ? 27.371 38.221 100.808 1.00 15.60 283 LEU B N 1
ATOM 9800 C CA . LEU B 1 283 ? 26.545 38.899 99.816 1.00 15.88 283 LEU B CA 1
ATOM 9801 C C . LEU B 1 283 ? 25.879 40.093 100.469 1.00 14.45 283 LEU B C 1
ATOM 9802 O O . LEU B 1 283 ? 25.260 39.959 101.535 1.00 16.80 283 LEU B O 1
ATOM 9818 N N . THR B 1 284 ? 25.993 41.257 99.866 1.00 12.94 284 THR B N 1
ATOM 9819 C CA . THR B 1 284 ? 25.396 42.477 100.381 1.00 14.19 284 THR B CA 1
ATOM 9820 C C . THR B 1 284 ? 24.689 43.241 99.245 1.00 14.05 284 THR B C 1
ATOM 9821 O O . THR B 1 284 ? 24.792 42.928 98.046 1.00 13.30 284 THR B O 1
ATOM 9832 N N . GLU B 1 285 ? 23.985 44.283 99.665 1.00 13.38 285 GLU B N 1
ATOM 9833 C CA . GLU B 1 285 ? 23.450 45.303 98.768 1.00 12.68 285 GLU B CA 1
ATOM 9834 C C . GLU B 1 285 ? 24.490 45.826 97.775 1.00 13.14 285 GLU B C 1
ATOM 9835 O O . GLU B 1 285 ? 24.131 46.174 96.641 1.00 14.12 285 GLU B O 1
ATOM 9847 N N . ALA B 1 286 ? 25.787 45.897 98.166 1.00 12.90 286 ALA B N 1
ATOM 9848 C CA . ALA B 1 286 ? 26.751 46.451 97.249 1.00 15.19 286 ALA B CA 1
ATOM 9849 C C . ALA B 1 286 ? 26.856 45.556 96.031 1.00 12.91 286 ALA B C 1
ATOM 9850 O O . ALA B 1 286 ? 27.026 46.040 94.891 1.00 12.52 286 ALA B O 1
ATOM 9857 N N . ASP B 1 287 ? 26.771 44.243 96.251 1.00 13.20 287 ASP B N 1
ATOM 9858 C CA . ASP B 1 287 ? 26.821 43.304 95.131 1.00 12.34 287 ASP B CA 1
ATOM 9859 C C . ASP B 1 287 ? 25.577 43.440 94.256 1.00 12.52 287 ASP B C 1
ATOM 9860 O O . ASP B 1 287 ? 25.677 43.369 93.018 1.00 12.91 287 ASP B O 1
ATOM 9869 N N . ILE B 1 288 ? 24.406 43.564 94.876 1.00 11.81 288 ILE B N 1
ATOM 9870 C CA . ILE B 1 288 ? 23.154 43.679 94.117 1.00 11.73 288 ILE B CA 1
ATOM 9871 C C . ILE B 1 288 ? 23.185 44.877 93.212 1.00 12.12 288 ILE B C 1
ATOM 9872 O O . ILE B 1 288 ? 22.857 44.784 92.010 1.00 12.73 288 ILE B O 1
ATOM 9888 N N . ARG B 1 289 ? 23.573 46.021 93.766 1.00 12.66 289 ARG B N 1
ATOM 9889 C CA . ARG B 1 289 ? 23.566 47.249 92.986 1.00 11.68 289 ARG B CA 1
ATOM 9890 C C . ARG B 1 289 ? 24.585 47.199 91.851 1.00 12.44 289 ARG B C 1
ATOM 9891 O O . ARG B 1 289 ? 24.356 47.770 90.764 1.00 14.20 289 ARG B O 1
ATOM 9912 N N . LEU B 1 290 ? 25.782 46.649 92.105 1.00 12.21 290 LEU B N 1
ATOM 9913 C CA . LEU B 1 290 ? 26.752 46.494 91.010 1.00 11.54 290 LEU B CA 1
ATOM 9914 C C . LEU B 1 290 ? 26.248 45.532 89.948 1.00 11.42 290 LEU B C 1
ATOM 9915 O O . LEU B 1 290 ? 26.454 45.768 88.746 1.00 12.12 290 LEU B O 1
ATOM 9931 N N . TYR B 1 291 ? 25.677 44.398 90.391 1.00 11.83 291 TYR B N 1
ATOM 9932 C CA . TYR B 1 291 ? 25.275 43.329 89.471 1.00 11.77 291 TYR B CA 1
ATOM 9933 C C . TYR B 1 291 ? 24.356 43.833 88.385 1.00 11.69 291 TYR B C 1
ATOM 9934 O O . TYR B 1 291 ? 24.465 43.398 87.235 1.00 12.48 291 TYR B O 1
ATOM 9952 N N . THR B 1 292 ? 23.401 44.674 88.734 1.00 12.03 292 THR B N 1
ATOM 9953 C CA . THR B 1 292 ? 22.409 45.029 87.711 1.00 11.68 292 THR B CA 1
ATOM 9954 C C . THR B 1 292 ? 23.016 45.813 86.555 1.00 12.18 292 THR B C 1
ATOM 9955 O O . THR B 1 292 ? 22.562 45.690 85.421 1.00 12.26 292 THR B O 1
ATOM 9966 N N . THR B 1 293 ? 24.111 46.529 86.805 1.00 12.16 293 THR B N 1
ATOM 9967 C CA . THR B 1 293 ? 24.872 47.135 85.713 1.00 12.31 293 THR B CA 1
ATOM 9968 C C . THR B 1 293 ? 25.760 46.116 85.026 1.00 12.55 293 THR B C 1
ATOM 9969 O O . THR B 1 293 ? 25.776 46.028 83.779 1.00 12.13 293 THR B O 1
ATOM 9980 N N . VAL B 1 294 ? 26.506 45.319 85.798 1.00 12.51 294 VAL B N 1
ATOM 9981 C CA . VAL B 1 294 ? 27.496 44.451 85.157 1.00 12.01 294 VAL B CA 1
ATOM 9982 C C . VAL B 1 294 ? 26.823 43.392 84.285 1.00 10.26 294 VAL B C 1
ATOM 9983 O O . VAL B 1 294 ? 27.317 43.066 83.188 1.00 12.10 294 VAL B O 1
ATOM 9996 N N . ILE B 1 295 ? 25.668 42.859 84.704 1.00 11.51 295 ILE B N 1
ATOM 9997 C CA . ILE B 1 295 ? 24.995 41.828 83.924 1.00 11.55 295 ILE B CA 1
ATOM 9998 C C . ILE B 1 295 ? 24.459 42.353 82.590 1.00 12.83 295 ILE B C 1
ATOM 9999 O O . ILE B 1 295 ? 24.243 41.570 81.650 1.00 12.86 295 ILE B O 1
ATOM 10015 N N . ARG B 1 296 ? 24.267 43.665 82.467 1.00 11.70 296 ARG B N 1
ATOM 10016 C CA . ARG B 1 296 ? 23.815 44.323 81.253 1.00 11.42 296 ARG B CA 1
ATOM 10017 C C . ARG B 1 296 ? 24.984 44.819 80.424 1.00 12.14 296 ARG B C 1
ATOM 10018 O O . ARG B 1 296 ? 24.776 45.264 79.304 1.00 12.91 296 ARG B O 1
ATOM 10039 N N . PHE B 1 297 ? 26.204 44.785 80.949 1.00 10.75 297 PHE B N 1
ATOM 10040 C CA . PHE B 1 297 ? 27.325 45.468 80.321 1.00 12.01 297 PHE B CA 1
ATOM 10041 C C . PHE B 1 297 ? 27.671 44.875 78.975 1.00 11.64 297 PHE B C 1
ATOM 10042 O O . PHE B 1 297 ? 27.676 45.599 77.973 1.00 12.24 297 PHE B O 1
ATOM 10059 N N . ASP B 1 298 ? 27.909 43.566 78.924 1.00 11.71 298 ASP B N 1
ATOM 10060 C CA . ASP B 1 298 ? 28.293 42.976 77.642 1.00 11.96 298 ASP B CA 1
ATOM 10061 C C . ASP B 1 298 ? 27.082 42.860 76.725 1.00 11.27 298 ASP B C 1
ATOM 10062 O O . ASP B 1 298 ? 27.203 43.134 75.527 1.00 12.95 298 ASP B O 1
ATOM 10071 N N . PRO B 1 299 ? 25.878 42.449 77.218 1.00 11.51 299 PRO B N 1
ATOM 10072 C CA . PRO B 1 299 ? 24.749 42.337 76.290 1.00 11.83 299 PRO B CA 1
ATOM 10073 C C . PRO B 1 299 ? 24.308 43.639 75.646 1.00 12.96 299 PRO B C 1
ATOM 10074 O O . PRO B 1 299 ? 23.746 43.571 74.528 1.00 13.63 299 PRO B O 1
ATOM 10085 N N . VAL B 1 300 ? 24.487 44.791 76.297 1.00 12.61 300 VAL B N 1
ATOM 10086 C CA A VAL B 1 300 ? 23.982 46.039 75.726 0.40 14.79 300 VAL B CA 1
ATOM 10087 C CA B VAL B 1 300 ? 23.923 46.080 75.858 0.60 14.78 300 VAL B CA 1
ATOM 10088 C C . VAL B 1 300 ? 24.897 47.249 75.933 1.00 14.06 300 VAL B C 1
ATOM 10089 O O . VAL B 1 300 ? 25.062 48.025 74.998 1.00 13.81 300 VAL B O 1
ATOM 10114 N N . TYR B 1 301 ? 25.482 47.461 77.108 1.00 13.32 301 TYR B N 1
ATOM 10115 C CA . TYR B 1 301 ? 26.179 48.739 77.311 1.00 11.62 301 TYR B CA 1
ATOM 10116 C C . TYR B 1 301 ? 27.400 48.908 76.418 1.00 14.12 301 TYR B C 1
ATOM 10117 O O . TYR B 1 301 ? 27.667 50.020 75.988 1.00 13.31 301 TYR B O 1
ATOM 10135 N N . VAL B 1 302 ? 28.120 47.833 76.099 1.00 13.29 302 VAL B N 1
ATOM 10136 C CA . VAL B 1 302 ? 29.270 47.931 75.217 1.00 11.97 302 VAL B CA 1
ATOM 10137 C C . VAL B 1 302 ? 28.857 48.501 73.857 1.00 12.77 302 VAL B C 1
ATOM 10138 O O . VAL B 1 302 ? 29.389 49.507 73.401 1.00 13.63 302 VAL B O 1
ATOM 10151 N N . GLN B 1 303 ? 27.894 47.857 73.177 1.00 11.70 303 GLN B N 1
ATOM 10152 C CA . GLN B 1 303 ? 27.522 48.316 71.834 1.00 13.53 303 GLN B CA 1
ATOM 10153 C C . GLN B 1 303 ? 26.638 49.542 71.843 1.00 11.69 303 GLN B C 1
ATOM 10154 O O . GLN B 1 303 ? 26.823 50.475 71.040 1.00 12.83 303 GLN B O 1
ATOM 10168 N N . HIS B 1 304 ? 25.664 49.545 72.733 1.00 11.82 304 HIS B N 1
ATOM 10169 C CA . HIS B 1 304 ? 24.593 50.514 72.634 1.00 13.58 304 HIS B CA 1
ATOM 10170 C C . HIS B 1 304 ? 24.925 51.806 73.325 1.00 12.60 304 HIS B C 1
ATOM 10171 O O . HIS B 1 304 ? 24.608 52.880 72.805 1.00 14.67 304 HIS B O 1
ATOM 10185 N N . PHE B 1 305 ? 25.614 51.735 74.478 1.00 12.59 305 PHE B N 1
ATOM 10186 C CA . PHE B 1 305 ? 26.081 52.929 75.171 1.00 12.53 305 PHE B CA 1
ATOM 10187 C C . PHE B 1 305 ? 27.547 53.231 74.880 1.00 13.52 305 PHE B C 1
ATOM 10188 O O . PHE B 1 305 ? 28.110 54.142 75.480 1.00 13.38 305 PHE B O 1
ATOM 10205 N N . LYS B 1 306 ? 28.150 52.508 73.955 1.00 13.38 306 LYS B N 1
ATOM 10206 C CA . LYS B 1 306 ? 29.501 52.785 73.476 1.00 13.89 306 LYS B CA 1
ATOM 10207 C C . LYS B 1 306 ? 30.507 52.707 74.618 1.00 13.40 306 LYS B C 1
ATOM 10208 O O . LYS B 1 306 ? 31.557 53.365 74.619 1.00 13.09 306 LYS B O 1
ATOM 10227 N N . CYS B 1 307 ? 30.254 51.833 75.586 1.00 12.93 307 CYS B N 1
ATOM 10228 C CA . CYS B 1 307 ? 31.151 51.660 76.745 1.00 14.17 307 CYS B CA 1
ATOM 10229 C C . CYS B 1 307 ? 32.031 50.474 76.387 1.00 12.99 307 CYS B C 1
ATOM 10230 O O . CYS B 1 307 ? 31.891 49.353 76.881 1.00 12.91 307 CYS B O 1
ATOM 10238 N N . ASN B 1 308 ? 32.993 50.748 75.488 1.00 12.47 308 ASN B N 1
ATOM 10239 C CA . ASN B 1 308 ? 33.550 49.668 74.695 1.00 11.41 308 ASN B CA 1
ATOM 10240 C C . ASN B 1 308 ? 35.061 49.626 74.655 1.00 12.79 308 ASN B C 1
ATOM 10241 O O . ASN B 1 308 ? 35.600 49.006 73.719 1.00 13.77 308 ASN B O 1
ATOM 10252 N N . PHE B 1 309 ? 35.766 50.195 75.608 1.00 11.63 309 PHE B N 1
ATOM 10253 C CA . PHE B 1 309 ? 37.211 49.940 75.653 1.00 12.38 309 PHE B CA 1
ATOM 10254 C C . PHE B 1 309 ? 37.515 48.442 75.587 1.00 13.11 309 PHE B C 1
ATOM 10255 O O . PHE B 1 309 ? 38.499 48.023 74.933 1.00 13.67 309 PHE B O 1
ATOM 10272 N N . THR B 1 310 ? 36.769 47.658 76.334 1.00 12.21 310 THR B N 1
ATOM 10273 C CA . THR B 1 310 ? 36.801 46.212 76.405 1.00 11.22 310 THR B CA 1
ATOM 10274 C C . THR B 1 310 ? 35.431 45.792 76.949 1.00 14.35 310 THR B C 1
ATOM 10275 O O . THR B 1 310 ? 34.600 46.641 77.256 1.00 14.85 310 THR B O 1
ATOM 10286 N N . SER B 1 311 ? 35.228 44.492 77.077 1.00 14.75 311 SER B N 1
ATOM 10287 C CA . SER B 1 311 ? 34.024 43.931 77.712 1.00 15.18 311 SER B CA 1
ATOM 10288 C C . SER B 1 311 ? 34.398 43.307 79.031 1.00 12.94 311 SER B C 1
ATOM 10289 O O . SER B 1 311 ? 35.560 43.228 79.413 1.00 14.69 311 SER B O 1
ATOM 10297 N N . ILE B 1 312 ? 33.378 43.012 79.823 1.00 12.14 312 ILE B N 1
ATOM 10298 C CA . ILE B 1 312 ? 33.614 42.309 81.070 1.00 13.27 312 ILE B CA 1
ATOM 10299 C C . ILE B 1 312 ? 34.300 40.981 80.777 1.00 15.92 312 ILE B C 1
ATOM 10300 O O . ILE B 1 312 ? 35.304 40.625 81.412 1.00 15.91 312 ILE B O 1
ATOM 10316 N N . ARG B 1 313 ? 33.751 40.213 79.844 1.00 14.91 313 ARG B N 1
ATOM 10317 C CA . ARG B 1 313 ? 34.239 38.853 79.642 1.00 16.64 313 ARG B CA 1
ATOM 10318 C C . ARG B 1 313 ? 35.663 38.835 79.135 1.00 16.73 313 ARG B C 1
ATOM 10319 O O . ARG B 1 313 ? 36.407 37.923 79.494 1.00 18.42 313 ARG B O 1
ATOM 10340 N N . ALA B 1 314 ? 36.039 39.821 78.332 1.00 16.36 314 ALA B N 1
ATOM 10341 C CA . ALA B 1 314 ? 37.380 39.883 77.728 1.00 18.64 314 ALA B CA 1
ATOM 10342 C C . ALA B 1 314 ? 38.391 40.600 78.588 1.00 21.62 314 ALA B C 1
ATOM 10343 O O . ALA B 1 314 ? 39.587 40.281 78.524 1.00 25.10 314 ALA B O 1
ATOM 10350 N N . GLY B 1 315 ? 37.975 41.576 79.366 1.00 14.06 315 GLY B N 1
ATOM 10351 C CA . GLY B 1 315 ? 38.853 42.553 79.980 1.00 14.21 315 GLY B CA 1
ATOM 10352 C C . GLY B 1 315 ? 38.896 42.579 81.486 1.00 13.99 315 GLY B C 1
ATOM 10353 O O . GLY B 1 315 ? 39.786 43.193 82.074 1.00 15.58 315 GLY B O 1
ATOM 10357 N N . TYR B 1 316 ? 37.910 41.944 82.151 1.00 14.75 316 TYR B N 1
ATOM 10358 C CA . TYR B 1 316 ? 37.767 42.032 83.602 1.00 14.36 316 TYR B CA 1
ATOM 10359 C C . TYR B 1 316 ? 37.555 40.645 84.214 1.00 15.61 316 TYR B C 1
ATOM 10360 O O . TYR B 1 316 ? 36.445 40.303 84.652 1.00 15.47 316 TYR B O 1
ATOM 10378 N N . PRO B 1 317 ? 38.610 39.836 84.308 1.00 15.00 317 PRO B N 1
ATOM 10379 C CA . PRO B 1 317 ? 38.415 38.448 84.767 1.00 16.42 317 PRO B CA 1
ATOM 10380 C C . PRO B 1 317 ? 37.760 38.314 86.132 1.00 14.74 317 PRO B C 1
ATOM 10381 O O . PRO B 1 317 ? 37.025 37.346 86.363 1.00 16.74 317 PRO B O 1
ATOM 10392 N N . PHE B 1 318 ? 38.100 39.166 87.069 1.00 14.79 318 PHE B N 1
ATOM 10393 C CA . PHE B 1 318 ? 37.596 39.001 88.418 1.00 14.88 318 PHE B CA 1
ATOM 10394 C C . PHE B 1 318 ? 36.157 39.470 88.506 1.00 16.19 318 PHE B C 1
ATOM 10395 O O . PHE B 1 318 ? 35.334 38.774 89.111 1.00 15.46 318 PHE B O 1
ATOM 10412 N N . ILE B 1 319 ? 35.839 40.604 87.854 1.00 15.62 319 ILE B N 1
ATOM 10413 C CA . ILE B 1 319 ? 34.410 40.963 87.763 1.00 13.95 319 ILE B CA 1
ATOM 10414 C C . ILE B 1 319 ? 33.636 39.859 87.048 1.00 14.41 319 ILE B C 1
ATOM 10415 O O . ILE B 1 319 ? 32.502 39.529 87.422 1.00 14.95 319 ILE B O 1
ATOM 10431 N N . HIS B 1 320 ? 34.194 39.300 85.972 1.00 13.41 320 HIS B N 1
ATOM 10432 C CA . HIS B 1 320 ? 33.536 38.262 85.204 1.00 14.24 320 HIS B CA 1
ATOM 10433 C C . HIS B 1 320 ? 33.249 37.025 86.056 1.00 14.75 320 HIS B C 1
ATOM 10434 O O . HIS B 1 320 ? 32.161 36.439 85.959 1.00 15.29 320 HIS B O 1
ATOM 10448 N N . LEU B 1 321 ? 34.222 36.605 86.871 1.00 15.02 321 LEU B N 1
ATOM 10449 C CA . LEU B 1 321 ? 34.000 35.488 87.781 1.00 13.71 321 LEU B CA 1
ATOM 10450 C C . LEU B 1 321 ? 32.903 35.813 88.791 1.00 13.48 321 LEU B C 1
ATOM 10451 O O . LEU B 1 321 ? 31.977 35.015 89.011 1.00 15.83 321 LEU B O 1
ATOM 10467 N N . TRP B 1 322 ? 33.023 36.984 89.419 1.00 14.86 322 TRP B N 1
ATOM 10468 C CA . TRP B 1 322 ? 32.055 37.438 90.396 1.00 13.32 322 TRP B CA 1
ATOM 10469 C C . TRP B 1 322 ? 30.639 37.433 89.820 1.00 12.98 322 TRP B C 1
ATOM 10470 O O . TRP B 1 322 ? 29.710 36.982 90.506 1.00 14.73 322 TRP B O 1
ATOM 10491 N N . VAL B 1 323 ? 30.454 37.987 88.604 1.00 13.55 323 VAL B N 1
ATOM 10492 C CA . VAL B 1 323 ? 29.097 38.126 88.066 1.00 12.98 323 VAL B CA 1
ATOM 10493 C C . VAL B 1 323 ? 28.535 36.785 87.634 1.00 16.04 323 VAL B C 1
ATOM 10494 O O . VAL B 1 323 ? 27.347 36.507 87.809 1.00 14.44 323 VAL B O 1
ATOM 10507 N N . ARG B 1 324 ? 29.393 35.884 87.150 1.00 15.27 324 ARG B N 1
ATOM 10508 C CA . ARG B 1 324 ? 28.926 34.554 86.791 1.00 14.44 324 ARG B CA 1
ATOM 10509 C C . ARG B 1 324 ? 28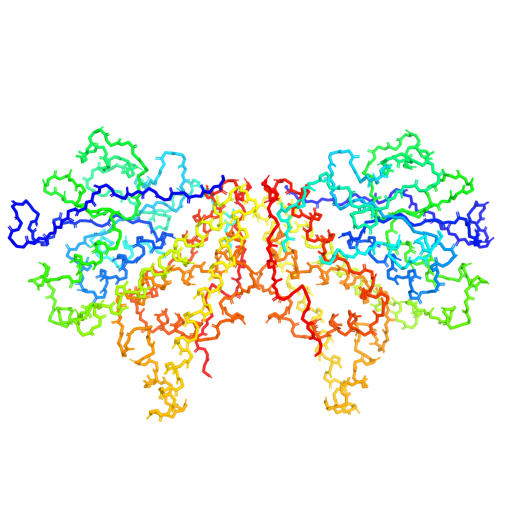.556 33.743 88.040 1.00 15.22 324 ARG B C 1
ATOM 10510 O O . ARG B 1 324 ? 27.592 32.964 88.007 1.00 17.44 324 ARG B O 1
ATOM 10531 N N . ASN B 1 325 ? 29.290 33.938 89.147 1.00 16.62 325 ASN B N 1
ATOM 10532 C CA . ASN B 1 325 ? 28.942 33.240 90.381 1.00 16.06 325 ASN B CA 1
ATOM 10533 C C . ASN B 1 325 ? 27.539 33.667 90.800 1.00 18.74 325 ASN B C 1
ATOM 10534 O O . ASN B 1 325 ? 26.686 32.830 91.121 1.00 16.79 325 ASN B O 1
ATOM 10545 N N . LEU B 1 326 ? 27.285 34.979 90.809 1.00 17.32 326 LEU B N 1
ATOM 10546 C CA . LEU B 1 326 ? 25.958 35.450 91.240 1.00 15.24 326 LEU B CA 1
ATOM 10547 C C . LEU B 1 326 ? 24.873 34.941 90.287 1.00 15.19 326 LEU B C 1
ATOM 10548 O O . LEU B 1 326 ? 23.820 34.444 90.747 1.00 15.90 326 LEU B O 1
ATOM 10564 N N . TYR B 1 327 ? 25.081 35.076 88.987 1.00 13.75 327 TYR B N 1
ATOM 10565 C CA . TYR B 1 327 ? 24.050 34.673 88.044 1.00 15.31 327 TYR B CA 1
ATOM 10566 C C . TYR B 1 327 ? 23.772 33.188 88.165 1.00 16.19 327 TYR B C 1
ATOM 10567 O O . TYR B 1 327 ? 22.616 32.773 88.249 1.00 17.01 327 TYR B O 1
ATOM 10585 N N . TRP B 1 328 ? 24.818 32.348 88.049 1.00 17.61 328 TRP B N 1
ATOM 10586 C CA . TRP B 1 328 ? 24.579 30.910 87.917 1.00 18.59 328 TRP B CA 1
ATOM 10587 C C . TRP B 1 328 ? 24.245 30.241 89.240 1.00 18.15 328 TRP B C 1
ATOM 10588 O O . TRP B 1 328 ? 23.531 29.232 89.216 1.00 22.88 328 TRP B O 1
ATOM 10609 N N . ASN B 1 329 ? 24.719 30.774 90.344 1.00 17.57 329 ASN B N 1
ATOM 10610 C CA . ASN B 1 329 ? 24.592 30.062 91.609 1.00 16.31 329 ASN B CA 1
ATOM 10611 C C . ASN B 1 329 ? 23.558 30.636 92.551 1.00 19.16 329 ASN B C 1
ATOM 10612 O O . ASN B 1 329 ? 23.334 30.053 93.613 1.00 22.08 329 ASN B O 1
ATOM 10623 N N . TYR B 1 330 ? 22.927 31.746 92.222 1.00 16.82 330 TYR B N 1
ATOM 10624 C CA . TYR B 1 330 ? 21.915 32.348 93.094 1.00 15.78 330 TYR B CA 1
ATOM 10625 C C . TYR B 1 330 ? 20.638 32.545 92.319 1.00 14.63 330 TYR B C 1
ATOM 10626 O O . TYR B 1 330 ? 20.593 33.347 91.363 1.00 16.58 330 TYR B O 1
ATOM 10644 N N . ASP B 1 331 ? 19.574 31.883 92.768 1.00 17.83 331 ASP B N 1
ATOM 10645 C CA . ASP B 1 331 ? 18.338 31.936 92.000 1.00 18.63 331 ASP B CA 1
ATOM 10646 C C . ASP B 1 331 ? 17.764 33.358 91.933 1.00 17.81 331 ASP B C 1
ATOM 10647 O O . ASP B 1 331 ? 17.119 33.734 90.928 1.00 17.20 331 ASP B O 1
ATOM 10656 N N . ALA B 1 332 ? 17.975 34.149 92.977 1.00 15.19 332 ALA B N 1
ATOM 10657 C CA . ALA B 1 332 ? 17.450 35.500 93.025 1.00 15.72 332 ALA B CA 1
ATOM 10658 C C . ALA B 1 332 ? 18.015 36.371 91.921 1.00 15.12 332 ALA B C 1
ATOM 10659 O O . ALA B 1 332 ? 17.362 37.349 91.531 1.00 14.52 332 ALA B O 1
ATOM 10666 N N . PHE B 1 333 ? 19.230 36.071 91.463 1.00 14.38 333 PHE B N 1
ATOM 10667 C CA . PHE B 1 333 ? 19.845 36.783 90.350 1.00 13.30 333 PHE B CA 1
ATOM 10668 C C . PHE B 1 333 ? 19.423 36.171 89.016 1.00 17.07 333 PHE B C 1
ATOM 10669 O O . PHE B 1 333 ? 18.860 36.853 88.160 1.00 14.70 333 PHE B O 1
ATOM 10686 N N . ARG B 1 334 ? 19.663 34.880 88.838 1.00 15.85 334 ARG B N 1
ATOM 10687 C CA . ARG B 1 334 ? 19.369 34.231 87.557 1.00 15.63 334 ARG B CA 1
ATOM 10688 C C . ARG B 1 334 ? 17.928 34.441 87.126 1.00 15.14 334 ARG B C 1
ATOM 10689 O O . ARG B 1 334 ? 17.668 34.810 85.986 1.00 16.84 334 ARG B O 1
ATOM 10710 N N . TYR B 1 335 ? 16.981 34.184 88.019 1.00 14.72 335 TYR B N 1
ATOM 10711 C CA . TYR B 1 335 ? 15.580 34.131 87.618 1.00 15.80 335 TYR B CA 1
ATOM 10712 C C . TYR B 1 335 ? 14.890 35.492 87.627 1.00 17.46 335 TYR B C 1
ATOM 10713 O O . TYR B 1 335 ? 13.686 35.590 87.321 1.00 17.53 335 TYR B O 1
ATOM 10731 N N . THR B 1 336 ? 15.599 36.553 87.945 1.00 14.34 336 THR B N 1
ATOM 10732 C CA . THR B 1 336 ? 15.136 37.901 87.729 1.00 13.68 336 THR B CA 1
ATOM 10733 C C . THR B 1 336 ? 15.829 38.587 86.578 1.00 13.11 336 THR B C 1
ATOM 10734 O O . THR B 1 336 ? 15.536 39.771 86.311 1.00 13.40 336 THR B O 1
ATOM 10745 N N . THR B 1 337 ? 16.747 37.895 85.910 1.00 12.93 337 THR B N 1
ATOM 10746 C CA . THR B 1 337 ? 17.534 38.451 84.796 1.00 12.85 337 THR B CA 1
ATOM 10747 C C . THR B 1 337 ? 16.940 37.986 83.471 1.00 15.04 337 THR B C 1
ATOM 10748 O O . THR B 1 337 ? 17.000 36.799 83.153 1.00 16.89 337 THR B O 1
ATOM 10759 N N . ASP B 1 338 ? 16.363 38.904 82.716 1.00 14.17 338 ASP B N 1
ATOM 10760 C CA . ASP B 1 338 ? 15.739 38.575 81.429 1.00 14.04 338 ASP B CA 1
ATOM 10761 C C . ASP B 1 338 ? 16.482 39.294 80.338 1.00 14.79 338 ASP B C 1
ATOM 10762 O O . ASP B 1 338 ? 16.333 40.503 80.141 1.00 14.23 338 ASP B O 1
ATOM 10771 N N . PHE B 1 339 ? 17.346 38.553 79.632 1.00 14.83 339 PHE B N 1
ATOM 10772 C CA . PHE B 1 339 ? 18.181 39.171 78.637 1.00 14.26 339 PHE B CA 1
ATOM 10773 C C . PHE B 1 339 ? 17.414 39.643 77.418 1.00 14.20 339 PHE B C 1
ATOM 10774 O O . PHE B 1 339 ? 17.883 40.550 76.721 1.00 14.22 339 PHE B O 1
ATOM 10791 N N . ASP B 1 340 ? 16.239 39.062 77.135 1.00 15.04 340 ASP B N 1
ATOM 10792 C CA . ASP B 1 340 ? 15.424 39.555 76.030 1.00 15.38 340 ASP B CA 1
ATOM 10793 C C . ASP B 1 340 ? 14.881 40.943 76.358 1.00 13.21 340 ASP B C 1
ATOM 10794 O O . ASP B 1 340 ? 14.976 41.876 75.548 1.00 13.69 340 ASP B O 1
ATOM 10803 N N . HIS B 1 341 ? 14.293 41.112 77.543 1.00 13.29 341 HIS B N 1
ATOM 10804 C CA . HIS B 1 341 ? 13.861 42.442 77.940 1.00 14.59 341 HIS B CA 1
ATOM 10805 C C . HIS B 1 341 ? 15.018 43.434 77.917 1.00 13.21 341 HIS B C 1
ATOM 10806 O O . HIS B 1 341 ? 14.836 44.589 77.514 1.00 13.11 341 HIS B O 1
ATOM 10820 N N . ILE B 1 342 ? 16.189 43.031 78.472 1.00 15.16 342 ILE B N 1
ATOM 10821 C CA . ILE B 1 342 ? 17.339 43.919 78.492 1.00 13.97 342 ILE B CA 1
ATOM 10822 C C . ILE B 1 342 ? 17.693 44.380 77.082 1.00 13.23 342 ILE B C 1
ATOM 10823 O O . ILE B 1 342 ? 17.776 45.586 76.828 1.00 13.82 342 ILE B O 1
ATOM 10839 N N . LYS B 1 343 ? 17.931 43.441 76.162 1.00 13.64 343 LYS B N 1
ATOM 10840 C CA . LYS B 1 343 ? 18.424 43.836 74.852 1.00 14.26 343 LYS B CA 1
ATOM 10841 C C . LYS B 1 343 ? 17.367 44.581 74.054 1.00 13.99 343 LYS B C 1
ATOM 10842 O O . LYS B 1 343 ? 17.673 45.582 73.411 1.00 14.97 343 LYS B O 1
ATOM 10861 N N . LEU B 1 344 ? 16.144 44.111 74.109 1.00 13.78 344 LEU B N 1
ATOM 10862 C CA . LEU B 1 344 ? 15.096 44.763 73.350 1.00 13.93 344 LEU B CA 1
ATOM 10863 C C . LEU B 1 344 ? 14.792 46.155 73.884 1.00 12.86 344 LEU B C 1
ATOM 10864 O O . LEU B 1 344 ? 14.602 47.089 73.125 1.00 13.60 344 LEU B O 1
ATOM 10880 N N . HIS B 1 345 ? 14.686 46.342 75.205 1.00 13.75 345 HIS B N 1
ATOM 10881 C CA . HIS B 1 345 ? 14.356 47.674 75.728 1.00 13.30 345 HIS B CA 1
ATOM 10882 C C . HIS B 1 345 ? 15.273 48.748 75.157 1.00 12.24 345 HIS B C 1
ATOM 10883 O O . HIS B 1 345 ? 14.837 49.808 74.675 1.00 13.86 345 HIS B O 1
ATOM 10897 N N . TYR B 1 346 ? 16.583 48.557 75.360 1.00 13.27 346 TYR B N 1
ATOM 10898 C CA . TYR B 1 346 ? 17.487 49.654 75.046 1.00 14.00 346 TYR B CA 1
ATOM 10899 C C . TYR B 1 346 ? 17.525 49.897 73.552 1.00 12.43 346 TYR B C 1
ATOM 10900 O O . TYR B 1 346 ? 17.422 51.045 73.095 1.00 15.12 346 TYR B O 1
ATOM 10918 N N . THR B 1 347 ? 17.717 48.827 72.773 1.00 12.73 347 THR B N 1
ATOM 10919 C CA . THR B 1 347 ? 17.904 48.956 71.334 1.00 12.88 347 THR B CA 1
ATOM 10920 C C . THR B 1 347 ? 16.639 49.400 70.642 1.00 11.80 347 THR B C 1
ATOM 10921 O O . THR B 1 347 ? 16.736 50.027 69.579 1.00 14.56 347 THR B O 1
ATOM 10932 N N . ARG B 1 348 ? 15.466 49.068 71.188 1.00 13.86 348 ARG B N 1
ATOM 10933 C CA . ARG B 1 348 ? 14.214 49.415 70.529 1.00 14.07 348 ARG B CA 1
ATOM 10934 C C . ARG B 1 348 ? 13.660 50.743 71.014 1.00 16.20 348 ARG B C 1
ATOM 10935 O O . ARG B 1 348 ? 12.811 51.347 70.313 1.00 16.99 348 ARG B O 1
ATOM 10956 N N . SER B 1 349 ? 14.068 51.237 72.169 1.00 14.27 349 SER B N 1
ATOM 10957 C CA . SER B 1 349 ? 13.478 52.453 72.698 1.00 15.11 349 SER B CA 1
ATOM 10958 C C . SER B 1 349 ? 14.268 53.698 72.462 1.00 18.72 349 SER B C 1
ATOM 10959 O O . SER B 1 349 ? 13.705 54.786 72.469 1.00 22.12 349 SER B O 1
ATOM 10967 N N . HIS B 1 350 ? 15.583 53.594 72.282 1.00 15.94 350 HIS B N 1
ATOM 10968 C CA . HIS B 1 350 ? 16.433 54.783 72.206 1.00 17.03 350 HIS B CA 1
ATOM 10969 C C . HIS B 1 350 ? 16.730 55.190 70.768 1.00 18.45 350 HIS B C 1
ATOM 10970 O O . HIS B 1 350 ? 17.800 54.897 70.216 1.00 16.88 350 HIS B O 1
ATOM 10984 N N . THR B 1 351 ? 15.751 55.875 70.166 1.00 19.05 351 THR B N 1
ATOM 10985 C CA . THR B 1 351 ? 15.788 56.267 68.759 1.00 19.78 351 THR B CA 1
ATOM 10986 C C . THR B 1 351 ? 16.991 57.150 68.411 1.00 20.43 351 THR B C 1
ATOM 10987 O O . THR B 1 351 ? 17.474 57.112 67.254 1.00 19.46 351 THR B O 1
ATOM 10998 N N . ARG B 1 352 ? 17.515 57.931 69.362 1.00 22.07 352 ARG B N 1
ATOM 10999 C CA . ARG B 1 352 ? 18.656 58.784 69.031 1.00 22.70 352 ARG B CA 1
ATOM 11000 C C . ARG B 1 352 ? 19.987 58.055 69.130 1.00 22.97 352 ARG B C 1
ATOM 11001 O O . ARG B 1 352 ? 21.037 58.662 68.861 1.00 29.41 352 ARG B O 1
ATOM 11022 N N . ILE B 1 353 ? 19.957 56.780 69.479 1.00 16.99 353 ILE B N 1
ATOM 11023 C CA . ILE B 1 353 ? 21.130 55.922 69.480 1.00 16.11 353 ILE B CA 1
ATOM 11024 C C . ILE B 1 353 ? 21.040 54.889 68.369 1.00 17.39 353 ILE B C 1
ATOM 11025 O O . ILE B 1 353 ? 21.994 54.688 67.605 1.00 15.86 353 ILE B O 1
ATOM 11041 N N . ASN B 1 354 ? 19.873 54.248 68.228 1.00 18.11 354 ASN B N 1
ATOM 11042 C CA . ASN B 1 354 ? 19.661 53.138 67.304 1.00 17.40 354 ASN B CA 1
ATOM 11043 C C . ASN B 1 354 ? 18.400 53.553 66.563 1.00 18.13 354 ASN B C 1
ATOM 11044 O O . ASN B 1 354 ? 17.278 53.201 66.957 1.00 17.51 354 ASN B O 1
ATOM 11055 N N . PRO B 1 355 ? 18.556 54.308 65.464 1.00 16.98 355 PRO B N 1
ATOM 11056 C CA . PRO B 1 355 ? 17.360 54.935 64.846 1.00 18.36 355 PRO B CA 1
ATOM 11057 C C . PRO B 1 355 ? 16.429 53.943 64.210 1.00 18.74 355 PRO B C 1
ATOM 11058 O O . PRO B 1 355 ? 15.216 54.188 64.181 1.00 20.20 355 PRO B O 1
ATOM 11069 N N . LEU B 1 356 ? 16.918 52.844 63.700 1.00 20.11 356 LEU B N 1
ATOM 11070 C CA . LEU B 1 356 ? 16.051 51.883 63.050 1.00 22.41 356 LEU B CA 1
ATOM 11071 C C . LEU B 1 356 ? 15.586 50.784 63.991 1.00 22.67 356 LEU B C 1
ATOM 11072 O O . LEU B 1 356 ? 14.798 49.914 63.589 1.00 21.63 356 LEU B O 1
ATOM 11088 N N . GLY B 1 357 ? 16.034 50.793 65.250 1.00 18.43 357 GLY B N 1
ATOM 11089 C CA . GLY B 1 357 ? 15.554 49.785 66.143 1.00 15.85 357 GLY B CA 1
ATOM 11090 C C . GLY B 1 357 ? 15.921 48.377 65.762 1.00 16.81 357 GLY B C 1
ATOM 11091 O O . GLY B 1 357 ? 15.081 47.483 65.847 1.00 16.99 357 GLY B O 1
ATOM 11095 N N . ILE B 1 358 ? 17.167 48.141 65.366 1.00 15.16 358 ILE B N 1
ATOM 11096 C CA . ILE B 1 358 ? 17.627 46.805 65.010 1.00 15.31 358 ILE B CA 1
ATOM 11097 C C . ILE B 1 358 ? 18.511 46.303 66.138 1.00 16.08 358 ILE B C 1
ATOM 11098 O O . ILE B 1 358 ? 19.545 46.923 66.441 1.00 17.27 358 ILE B O 1
ATOM 11114 N N . THR B 1 359 ? 18.070 45.226 66.781 1.00 15.19 359 THR B N 1
ATOM 11115 C CA . THR B 1 359 ? 18.745 44.744 67.991 1.00 16.73 359 THR B CA 1
ATOM 11116 C C . THR B 1 359 ? 19.945 43.873 67.603 1.00 15.85 359 THR B C 1
ATOM 11117 O O . THR B 1 359 ? 19.767 42.848 66.920 1.00 15.18 359 THR B O 1
ATOM 11128 N N . PRO B 1 360 ? 21.175 44.227 67.996 1.00 13.28 360 PRO B N 1
ATOM 11129 C CA . PRO B 1 360 ? 22.311 43.341 67.692 1.00 13.49 360 PRO B CA 1
ATOM 11130 C C . PRO B 1 360 ? 22.132 41.974 68.278 1.00 14.50 360 PRO B C 1
ATOM 11131 O O . PRO B 1 360 ? 21.683 41.863 69.429 1.00 14.96 360 PRO B O 1
ATOM 11142 N N . LEU B 1 361 ? 22.560 40.928 67.556 1.00 15.77 361 LEU B N 1
ATOM 11143 C CA . LEU B 1 361 ? 22.422 39.542 68.050 1.00 15.19 361 LEU B CA 1
ATOM 11144 C C . LEU B 1 361 ? 23.504 39.183 69.026 1.00 17.43 361 LEU B C 1
ATOM 11145 O O . LEU B 1 361 ? 23.273 38.336 69.877 1.00 22.42 361 LEU B O 1
ATOM 11161 N N . GLY B 1 362 ? 24.639 39.847 68.968 1.00 13.88 362 GLY B N 1
ATOM 11162 C CA . GLY B 1 362 ? 25.714 39.571 69.894 1.00 14.59 362 GLY B CA 1
ATOM 11163 C C . GLY B 1 362 ? 25.697 40.520 71.078 1.00 15.53 362 GLY B C 1
ATOM 11164 O O . GLY B 1 362 ? 24.885 41.413 71.116 1.00 14.93 362 GLY B O 1
ATOM 11168 N N . PRO B 1 363 ? 26.632 40.292 72.009 1.00 13.04 363 PRO B N 1
ATOM 11169 C CA . PRO B 1 363 ? 27.565 39.166 72.037 1.00 14.81 363 PRO B CA 1
ATOM 11170 C C . PRO B 1 363 ? 26.866 37.853 72.281 1.00 16.11 363 PRO B C 1
ATOM 11171 O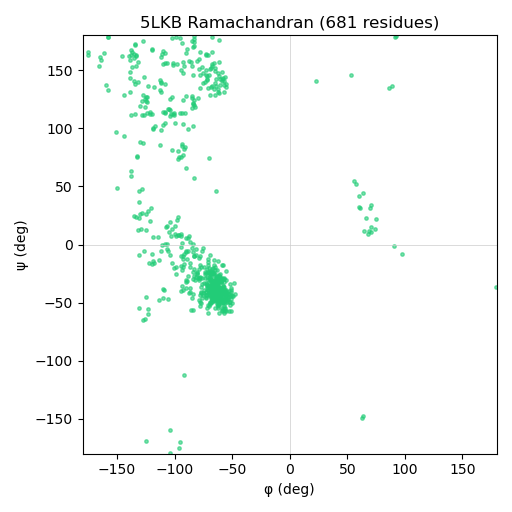 O . PRO B 1 363 ? 25.784 37.833 72.913 1.00 16.85 363 PRO B O 1
ATOM 11182 N N . LYS B 1 364 ? 27.474 36.766 71.846 1.00 16.03 364 LYS B N 1
ATOM 11183 C CA . LYS B 1 364 ? 27.000 35.427 72.191 1.00 14.83 364 LYS B CA 1
ATOM 11184 C C . LYS B 1 364 ? 28.025 34.750 73.100 1.00 16.09 364 LYS B C 1
ATOM 11185 O O . LYS B 1 364 ? 29.256 34.808 72.829 1.00 17.81 364 LYS B O 1
ATOM 11204 N N . PRO B 1 365 ? 27.576 34.128 74.201 1.00 15.50 365 PRO B N 1
ATOM 11205 C CA . PRO B 1 365 ? 26.214 34.118 74.739 1.00 15.30 365 PRO B CA 1
ATOM 11206 C C . PRO B 1 365 ? 25.991 35.400 75.584 1.00 12.65 365 PRO B C 1
ATOM 11207 O O . PRO B 1 365 ? 26.924 36.154 75.755 1.00 15.86 365 PRO B O 1
ATOM 11218 N N . ASP B 1 366 ? 24.776 35.583 76.092 1.00 15.24 366 ASP B N 1
ATOM 11219 C CA . ASP B 1 366 ? 24.489 36.747 76.926 1.00 15.14 366 ASP B CA 1
ATOM 11220 C C . ASP B 1 366 ? 25.333 36.748 78.189 1.00 14.68 366 ASP B C 1
ATOM 11221 O O . ASP B 1 366 ? 25.797 37.795 78.625 1.00 15.99 366 ASP B O 1
ATOM 11230 N N . ILE B 1 367 ? 25.546 35.573 78.785 1.00 14.25 367 ILE B N 1
ATOM 11231 C CA . ILE B 1 367 ? 26.472 35.394 79.908 1.00 16.24 367 ILE B CA 1
ATOM 11232 C C . ILE B 1 367 ? 27.139 34.027 79.762 1.00 16.87 367 ILE B C 1
ATOM 11233 O O . ILE B 1 367 ? 26.470 33.014 79.568 1.00 19.07 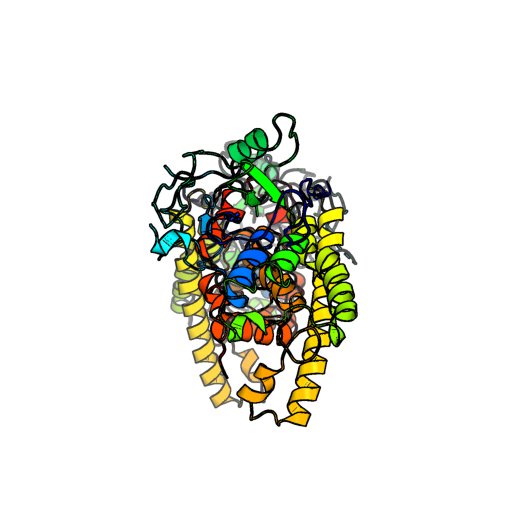367 ILE B O 1
ATOM 11249 N N . ARG B 1 368 ? 28.462 34.008 79.823 1.00 18.07 368 ARG B N 1
ATOM 11250 C CA . ARG B 1 368 ? 29.187 32.765 79.700 1.00 18.20 368 ARG B CA 1
ATOM 11251 C C . ARG B 1 368 ? 28.963 31.858 80.911 1.00 19.00 368 ARG B C 1
ATOM 11252 O O . ARG B 1 368 ? 28.718 32.330 82.027 1.00 16.97 368 ARG B O 1
ATOM 11273 N N . PRO B 1 369 ? 29.052 30.553 80.710 1.00 20.60 369 PRO B N 1
ATOM 11274 C CA . PRO B 1 369 ? 28.945 29.609 81.817 1.00 21.44 369 PRO B CA 1
ATOM 11275 C C . PRO B 1 369 ? 30.093 29.725 82.797 1.00 24.08 369 PRO B C 1
ATOM 11276 O O . PRO B 1 369 ? 31.174 30.231 82.500 1.00 22.69 369 PRO B O 1
ATOM 11287 N N . LEU B 1 370 ? 29.810 29.281 84.019 1.00 24.25 370 LEU B N 1
ATOM 11288 C CA . LEU B 1 370 ? 30.809 29.203 85.062 1.00 28.71 370 LEU B CA 1
ATOM 11289 C C . LEU B 1 370 ? 31.470 27.827 85.010 1.00 30.80 370 LEU B C 1
ATOM 11290 O O . LEU B 1 370 ? 32.641 27.701 84.643 1.00 39.73 370 LEU B O 1
#

Foldseek 3Di:
DFDDDDDWDAAAAEDCPDPPHAADAPWKEKEFALQALLSLLLLLLCVLLACLRRYFYWHWFLAAAPQGTFAAQQSCQRSPSASQQDVPPVADSPHRDDSHRTHAPPPPRGGHLVVLVCQQPVPDDDHSDDTFIAGNPSSHTNTRGSVVSSVNSQDQRHVVPGDPVSNPDHQQDPVFNVVLVVLCVLCVVQFLCLLVSQQVDPDVVSNVVSLVSNVVVLVVQLVQQVVLLVVLCVVPNPVPVVSSLCQRASTGRHHHSSRSSNLSRLLLCFQDSVPQSVSPPDHCVPPRVRVLLNNLCCCPVPCSNVVSNDSVSNQQNRQQHCCVRNVVSDGDPDDPPSRDHNDD/DFDDDDDWDADAAEDCPDPPHAADAPWKEKEFALQALLSLLLLLLCVLLQNLRRYFYWHFFLAAAPQGTWAALRCQRSDSASQADDPPPPVVPDSPHHDDSHRTHAPPPPSGGHLVVLVCQQPVPDDDHSDDTFIAGPVSSHTNTGGSVVSSVNSQDQRHVVPGDPVSVPDHQQDPVFNVVLVVLVVLCVVQFVCLLVRQQVDPDVVSNVVSLVSNVVVLVVQLVQQVVLLVVLCVVPNVVPVVSSLQQRASTGRHHHSSRSSNLSRLLLFFQDSVQQSVSPPDHCVGPRVRVLVNNQCCCVPPCSNVVSNDSVSNQQSRLQHDCVRNVVSDGDPDDPPSRDHD

Sequence (688 aa):
GAFKRQVSSSFRETTISKQHPIYKPAKGRYWLYVSLACPWAHRTLITRALKGLTSVIGCSVVHWHLDEKGWRFLDFLEHWHDVAGGIRSFAEIKNDSQRFMVDATNEPHYGYKRISDLYYKSDPQYSARFTVPVLWDLETQTIVNNESSEIIRILNSSAFDEFVDDDHKKTDLVPAQLKTQIDDFNSWVYDSINNGVYKTGFAEKAEVYESEVNNVFEHLDKVEKILSDKYSKLKAKYGEEDRQKILGEFFTVGDQLTEADIRLYTTVIRFDPVYVQHFKCNFTSIRAGYPFIHLWVRNLYWNYDAFRYTTDFDHIKLHYTRSHTRINPLGITPLGPKPDIRPLLEGAFKRQVSSFRETISKQHPIYKPAKGRYWLYVSLACPWAHRTLITRALKGLTSVIGCSVVHWHLDEKGWRFLDLEHWHDVAGGIRTAKSFAEIKNDSQRFMVDATNEPHYGYKRISDLYYKSDPQYSARFTVPVLWDLETQTIVNNESSEIIRILNSSAFDEFVDDDHKKTDLVPAQLKTQIDDFNSWVYDSINNGVYKTGFAEKAEVYESEVNNVFEHLDKVEKILSDKYSKLKAKYGEEDRQKILGEFFTVGDQLTEADIRLYTTVIRFDPVVYVQHFKCNFTSIRAGYPFIHLWVRNLYWNYDAFRYTTDFDHIKLHYTRSHTRINPLGITPLGPKPDIRPL